Protein AF-0000000068499983 (afdb_homodimer)

InterPro domains:
  IPR001646 Pentapeptide repeat [PF00805] (143-181)
  IPR001646 Pentapeptide repeat [PF13599] (74-142)
  IPR052949 Peptide antibiotic immunity-related [PTHR42999] (30-205)

Solvent-accessible surface area (backbone atoms only — not comparable to full-atom values): 19445 Å² total; per-residue (Å²): 123,83,77,81,70,78,62,52,72,56,64,72,92,65,82,59,42,72,56,89,49,71,65,56,53,52,48,35,36,73,73,65,37,32,46,69,38,32,32,42,58,73,41,73,50,64,66,45,75,40,74,54,31,32,42,32,32,29,37,37,35,44,28,36,42,39,69,27,36,32,34,37,21,38,38,37,19,29,39,36,34,47,23,35,42,39,55,25,34,33,34,48,14,40,36,34,18,30,37,40,30,50,24,34,29,35,44,18,33,39,27,48,18,41,38,34,19,28,40,38,34,44,25,42,26,33,45,18,30,34,33,56,12,39,36,37,28,32,39,39,31,53,25,35,31,36,47,15,32,40,28,43,26,49,67,43,63,59,44,58,37,50,24,33,32,32,43,17,31,31,39,71,18,68,35,56,71,31,53,42,62,62,34,41,56,57,68,46,39,63,44,66,85,21,40,30,44,15,30,28,24,65,70,57,45,50,62,53,41,55,78,45,42,44,40,78,98,121,83,79,83,71,78,63,51,71,54,64,72,92,66,82,60,43,73,58,87,47,70,66,57,54,52,46,35,36,73,71,65,37,32,47,68,38,30,31,42,58,73,42,75,50,62,66,46,75,41,72,56,30,31,40,31,34,30,39,37,34,44,28,35,43,40,69,25,37,32,35,38,21,37,38,36,19,29,37,37,34,47,24,36,42,39,55,24,34,34,35,49,13,39,38,33,19,31,37,41,29,51,23,34,30,36,44,18,33,38,28,47,18,42,37,33,19,27,39,37,34,44,26,41,27,33,46,18,30,33,33,56,14,38,38,36,29,31,39,39,32,52,25,34,30,35,47,15,32,39,27,41,26,49,67,44,63,59,45,57,36,51,23,35,31,32,42,17,31,32,39,73,19,69,34,55,71,31,54,42,62,62,34,42,57,58,69,46,38,63,45,66,85,22,42,31,46,16,31,28,23,66,70,56,46,51,64,52,40,55,78,46,41,44,38,76,97

Radius of gyration: 34.26 Å; Cα contacts (8 Å, |Δi|>4): 1390; chains: 2; bounding box: 38×106×61 Å

Sequence (434 aa):
MTKIIKVQKPKFTGELEIIENLEDILEDIFNDEKIFNKIIENEVISDLDSVRVSFESCIFRNVSFENCNLKKIDLLDVVFENCNLSNTFFDGGSIYRVEFKNSKLIGVRFDDCILKNVLFKDVLGKYSNFSFSKFKIVSILDSNFENSVFQEVKGDNLVFEYTNLKKANFNGTKLSGIDFTTNNIEGIEIGIDDIRGAIFDVSQAIDLTKLMGIIIKMTKIIKVQKPKFTGELEIIENLEDILEDIFNDEKIFNKIIENEVISDLDSVRVSFESCIFRNVSFENCNLKKIDLLDVVFENCNLSNTFFDGGSIYRVEFKNSKLIGVRFDDCILKNVLFKDVLGKYSNFSFSKFKIVSILDSNFENSVFQEVKGDNLVFEYTNLKKANFNGTKLSGIDFTTNNIEGIEIGIDDIRGAIFDVSQAIDLTKLMGIIIK

Foldseek 3Di:
DPPQDAFDAFDAPDAAAEDPDVVVVVVCCVPPLEDERYEYECEEAEDAEDEAREYERYEYYCYEYYHHEHEQYEYGRYEYENYECAPYEHDLYEHENYEYYLYEHDLYEHDNYEHARYEYYNYENENYEHACYEEHNYEHELYEHDNYEQDLYHYDSYEYALYEDALYEHENAAQAPYECARYHQHNYHYAPRRCPNYHYDPVVVVRCCVNVVDDDD/DPPQDAFDAFDAPDAAAEDPDVVVVVVCCVPPLEDERYEYECEEAEDAEGEAREYERYEYYCYEYYNEEHEQYEYGRYEYENYECAPYEHDNYEAENYEYYLYEHDLYEHDNYEHARYEYYNYENENYEHHCYEEHNYEHELYEHDNYECDLYHYDSYEYALYEDALYEHENAAQAPYECQRYHQHNYHYAPRRCPNYHYDPVVVVNCCVNVVDDDD

pLDDT: mean 95.07, std 7.19, range [40.47, 98.94]

Organism: Clostridioides difficile (strain 630) (NCBI:txid272563)

Structure (mmCIF, N/CA/C/O backbone):
data_AF-0000000068499983-model_v1
#
loop_
_entity.id
_entity.type
_entity.pdbx_description
1 polymer 'Pentapeptide repeat-containing protein'
#
loop_
_atom_site.group_PDB
_atom_site.id
_atom_site.type_symbol
_atom_site.label_atom_id
_atom_site.label_alt_id
_atom_site.label_comp_id
_atom_site.label_asym_id
_atom_site.label_entity_id
_atom_site.label_seq_id
_atom_site.pdbx_PDB_ins_code
_atom_site.Cartn_x
_atom_site.Cartn_y
_atom_site.Cartn_z
_atom_site.occupancy
_atom_site.B_iso_or_equiv
_atom_site.auth_seq_id
_atom_site.auth_comp_id
_atom_site.auth_asym_id
_atom_site.auth_atom_id
_atom_site.pdbx_PDB_model_num
ATOM 1 N N . MET A 1 1 ? 18 10.281 12.547 1 40.47 1 MET A N 1
ATOM 2 C CA . MET A 1 1 ? 16.734 10.812 13.062 1 40.47 1 MET A CA 1
ATOM 3 C C . MET A 1 1 ? 16.562 12.281 12.68 1 40.47 1 MET A C 1
ATOM 5 O O . MET A 1 1 ? 17.422 13.109 12.992 1 40.47 1 MET A O 1
ATOM 9 N N . THR A 1 2 ? 16.094 12.453 11.508 1 50.38 2 THR A N 1
ATOM 10 C CA . THR A 1 2 ? 16.094 13.844 11.086 1 50.38 2 THR A CA 1
ATOM 11 C C . THR A 1 2 ? 15.695 14.766 12.242 1 50.38 2 THR A C 1
ATOM 13 O O . THR A 1 2 ? 14.68 14.539 12.898 1 50.38 2 THR A O 1
ATOM 16 N N . LYS A 1 3 ? 16.594 15.555 12.625 1 56.78 3 LYS A N 1
ATOM 17 C CA . LYS A 1 3 ? 16.469 16.5 13.727 1 56.78 3 LYS A CA 1
ATOM 18 C C . LYS A 1 3 ? 15.188 17.328 13.602 1 56.78 3 LYS A C 1
ATOM 20 O O . LYS A 1 3 ? 14.969 17.984 12.586 1 56.78 3 LYS A O 1
ATOM 25 N N . ILE A 1 4 ? 14.055 16.906 14.422 1 71.38 4 ILE A N 1
ATOM 26 C CA . ILE A 1 4 ? 12.844 17.719 14.469 1 71.38 4 ILE A CA 1
ATOM 27 C C . ILE A 1 4 ? 13.188 19.141 14.875 1 71.38 4 ILE A C 1
ATOM 29 O O . ILE A 1 4 ? 13.82 19.359 15.914 1 71.38 4 ILE A O 1
ATOM 33 N N . ILE A 1 5 ? 13.062 20.062 13.906 1 83 5 ILE A N 1
ATOM 34 C CA . ILE A 1 5 ? 13.289 21.469 14.172 1 83 5 ILE A CA 1
ATOM 35 C C . ILE A 1 5 ? 12.125 22.031 14.984 1 83 5 ILE A C 1
ATOM 37 O O . ILE A 1 5 ? 10.961 21.781 14.664 1 83 5 ILE A O 1
ATOM 41 N N . LYS A 1 6 ? 12.539 22.75 16.047 1 88.69 6 LYS A N 1
ATOM 42 C CA . LYS A 1 6 ? 11.523 23.344 16.922 1 88.69 6 LYS A CA 1
ATOM 43 C C . LYS A 1 6 ? 10.906 24.578 16.297 1 88.69 6 LYS A C 1
ATOM 45 O O . LYS A 1 6 ? 11.602 25.391 15.68 1 88.69 6 LYS A O 1
ATOM 50 N N . VAL A 1 7 ? 9.602 24.734 16.453 1 97.56 7 VAL A N 1
ATOM 51 C CA . VAL A 1 7 ? 8.859 25.906 15.992 1 97.56 7 VAL A CA 1
ATOM 52 C C . VAL A 1 7 ? 9.375 27.156 16.688 1 97.56 7 VAL A C 1
ATOM 54 O O . VAL A 1 7 ? 9.5 27.188 17.922 1 97.56 7 VAL A O 1
ATOM 57 N N . GLN A 1 8 ? 9.609 28.188 15.883 1 98.06 8 GLN A N 1
ATOM 58 C CA . GLN A 1 8 ? 9.992 29.469 16.469 1 98.06 8 GLN A CA 1
ATOM 59 C C . GLN A 1 8 ? 8.781 30.188 17.062 1 98.06 8 GLN A C 1
ATOM 61 O O . GLN A 1 8 ? 7.734 30.281 16.438 1 98.06 8 GLN A O 1
ATOM 66 N N . LYS A 1 9 ? 8.992 30.734 18.25 1 98.06 9 LYS A N 1
ATOM 67 C CA . LYS A 1 9 ? 7.918 31.469 18.922 1 98.06 9 LYS A CA 1
ATOM 68 C C . LYS A 1 9 ? 7.773 32.875 18.359 1 98.06 9 LYS A C 1
ATOM 70 O O . LYS A 1 9 ? 8.727 33.438 17.812 1 98.06 9 LYS A O 1
ATOM 75 N N . PRO A 1 10 ? 6.547 33.375 18.531 1 98.44 10 PRO A N 1
ATOM 76 C CA . PRO A 1 10 ? 6.375 34.781 18.172 1 98.44 10 PRO A CA 1
ATOM 77 C C . PRO A 1 10 ? 7.359 35.688 18.891 1 98.44 10 PRO A C 1
ATOM 79 O O . PRO A 1 10 ? 7.668 35.469 20.062 1 98.44 10 PRO A O 1
ATOM 82 N N . LYS A 1 11 ? 7.785 36.719 18.203 1 97.25 11 LYS A N 1
ATOM 83 C CA . LYS A 1 11 ? 8.711 37.688 18.75 1 97.25 11 LYS A CA 1
ATOM 84 C C . LYS A 1 11 ? 8.031 39.062 18.938 1 97.25 11 LYS A C 1
ATOM 86 O O . LYS A 1 11 ? 7.551 39.656 17.969 1 97.25 11 LYS A O 1
ATOM 91 N N . PHE A 1 12 ? 8.07 39.5 20.234 1 95.06 12 PHE A N 1
ATOM 92 C CA . PHE A 1 12 ? 7.465 40.781 20.547 1 95.06 12 PHE A CA 1
ATOM 93 C C . PHE A 1 12 ? 8.531 41.812 20.906 1 95.06 12 PHE A C 1
ATOM 95 O O . PHE A 1 12 ? 9.383 41.562 21.75 1 95.06 12 PHE A O 1
ATOM 102 N N . THR A 1 13 ? 8.953 42.781 20.062 1 82.31 13 THR A N 1
ATOM 103 C CA . THR A 1 13 ? 10.055 43.688 20.25 1 82.31 13 THR A CA 1
ATOM 104 C C . THR A 1 13 ? 9.602 44.906 21.047 1 82.31 13 THR A C 1
ATOM 106 O O . THR A 1 13 ? 10.422 45.594 21.672 1 82.31 13 THR A O 1
ATOM 109 N N . GLY A 1 14 ? 8.367 45.188 21.531 1 82.69 14 GLY A N 1
ATOM 110 C CA . GLY A 1 14 ? 7.91 46.375 22.25 1 82.69 14 GLY A CA 1
ATOM 111 C C . GLY A 1 14 ? 6.777 46.094 23.219 1 82.69 14 GLY A C 1
ATOM 112 O O . GLY A 1 14 ? 6.406 44.938 23.422 1 82.69 14 GLY A O 1
ATOM 113 N N . GLU A 1 15 ? 6.543 47.188 23.953 1 89.94 15 GLU A N 1
ATOM 114 C CA . GLU A 1 15 ? 5.414 47.062 24.875 1 89.94 15 GLU A CA 1
ATOM 115 C C . GLU A 1 15 ? 4.09 47 24.125 1 89.94 15 GLU A C 1
ATOM 117 O O . GLU A 1 15 ? 3.838 47.812 23.234 1 89.94 15 GLU A O 1
ATOM 122 N N . LEU A 1 16 ? 3.42 46 24.344 1 94.12 16 LEU A N 1
ATOM 123 C CA . LEU A 1 16 ? 2.105 45.844 23.719 1 94.12 16 LEU A CA 1
ATOM 124 C C . LEU A 1 16 ? 1.071 46.719 24.438 1 94.12 16 LEU A C 1
ATOM 126 O O . LEU A 1 16 ? 1.078 46.812 25.656 1 94.12 16 LEU A O 1
ATOM 130 N N . GLU A 1 17 ? 0.355 47.469 23.688 1 92.25 17 GLU A N 1
ATOM 131 C CA . GLU A 1 17 ? -0.715 48.281 24.234 1 92.25 17 GLU A CA 1
ATOM 132 C C . GLU A 1 17 ? -2.008 47.5 24.391 1 92.25 17 GLU A C 1
ATOM 134 O O . GLU A 1 17 ? -2.432 46.812 23.453 1 92.25 17 GLU A O 1
ATOM 139 N N . ILE A 1 18 ? -2.586 47.562 25.547 1 92.12 18 ILE A N 1
ATOM 140 C CA . ILE A 1 18 ? -3.869 46.906 25.766 1 92.12 18 ILE A CA 1
ATOM 141 C C . ILE A 1 18 ? -4.992 47.75 25.156 1 92.12 18 ILE A C 1
ATOM 143 O O . ILE A 1 18 ? -5.09 48.938 25.406 1 92.12 18 ILE A O 1
ATOM 147 N N . ILE A 1 19 ? -5.742 47.094 24.359 1 88.06 19 ILE A N 1
ATOM 148 C CA . ILE A 1 19 ? -6.875 47.781 23.75 1 88.06 19 ILE A CA 1
ATOM 149 C C . ILE A 1 19 ? -8.062 47.781 24.719 1 88.06 19 ILE A C 1
ATOM 151 O O . ILE A 1 19 ? -8.5 46.719 25.172 1 88.06 19 ILE A O 1
ATOM 155 N N . GLU A 1 20 ? -8.531 48.906 25.109 1 78.56 20 GLU A N 1
ATOM 156 C CA . GLU A 1 20 ? -9.617 49.031 26.062 1 78.56 20 GLU A CA 1
ATOM 157 C C . GLU A 1 20 ? -10.969 49.094 25.359 1 78.56 20 GLU A C 1
ATOM 159 O O . GLU A 1 20 ? -12 48.812 25.969 1 78.56 20 GLU A O 1
ATOM 164 N N . ASN A 1 21 ? -10.992 49.656 24.125 1 80.44 21 ASN A N 1
ATOM 165 C CA . ASN A 1 21 ? -12.227 49.875 23.375 1 80.44 21 ASN A CA 1
ATOM 166 C C . ASN A 1 21 ? -12.164 49.25 21.984 1 80.44 21 ASN A C 1
ATOM 168 O O . ASN A 1 21 ? -11.227 49.5 21.234 1 80.44 21 ASN A O 1
ATOM 172 N N . LEU A 1 22 ? -13.125 48.406 21.703 1 82.31 22 LEU A N 1
ATOM 173 C CA . LEU A 1 22 ? -13.203 47.719 20.422 1 82.31 22 LEU A CA 1
ATOM 174 C C . LEU A 1 22 ? -13.18 48.719 19.266 1 82.31 22 LEU A C 1
ATOM 176 O O . LEU A 1 22 ? -12.641 48.438 18.203 1 82.31 22 LEU A O 1
ATOM 180 N N . GLU A 1 23 ? -13.781 49.812 19.484 1 83.12 23 GLU A N 1
ATOM 181 C CA . GLU A 1 23 ? -13.852 50.844 18.453 1 83.12 23 GLU A CA 1
ATOM 182 C C . GLU A 1 23 ? -12.461 51.281 18 1 83.12 23 GLU A C 1
ATOM 184 O O . GLU A 1 23 ? -12.258 51.562 16.828 1 83.12 23 GLU A O 1
ATOM 189 N N . ASP A 1 24 ? -11.594 51.25 18.953 1 82.12 24 ASP A N 1
ATOM 190 C CA . ASP A 1 24 ? -10.227 51.656 18.625 1 82.12 24 ASP A CA 1
ATOM 191 C C . ASP A 1 24 ? -9.602 50.656 17.641 1 82.12 24 ASP A C 1
ATOM 193 O O . ASP A 1 24 ? -8.891 51.062 16.719 1 82.12 24 ASP A O 1
ATOM 197 N N . ILE A 1 25 ? -9.867 49.438 17.844 1 80.5 25 ILE A N 1
ATOM 198 C CA . ILE A 1 25 ? -9.352 48.375 16.984 1 80.5 25 ILE A CA 1
ATOM 199 C C . ILE A 1 25 ? -9.883 48.531 15.57 1 80.5 25 ILE A C 1
ATOM 201 O O . ILE A 1 25 ? -9.125 48.5 14.602 1 80.5 25 ILE A O 1
ATOM 205 N N . LEU A 1 26 ? -11.164 48.719 15.516 1 83.31 26 LEU A N 1
ATOM 206 C CA . LEU A 1 26 ? -11.836 48.875 14.227 1 83.31 26 LEU A CA 1
ATOM 207 C C . LEU A 1 26 ? -11.32 50.094 13.492 1 83.31 26 LEU A C 1
ATOM 209 O O . LEU A 1 26 ? -11.172 50.062 12.266 1 83.31 26 LEU A O 1
ATOM 213 N N . GLU A 1 27 ? -11.102 51.062 14.305 1 83.75 27 GLU A N 1
ATOM 214 C CA . GLU A 1 27 ? -10.555 52.281 13.711 1 83.75 27 GLU A CA 1
ATOM 215 C C . GLU A 1 27 ? -9.172 52.031 13.117 1 83.75 27 GLU A C 1
ATOM 217 O O . GLU A 1 27 ? -8.867 52.5 12.016 1 83.75 27 GLU A O 1
ATOM 222 N N . ASP A 1 28 ? -8.398 51.344 13.883 1 84.44 28 ASP A N 1
ATOM 223 C CA . ASP A 1 28 ? -7.066 51 13.391 1 84.44 28 ASP A CA 1
ATOM 224 C C . ASP A 1 28 ? -7.148 50.219 12.086 1 84.44 28 ASP A C 1
ATOM 226 O O . ASP A 1 28 ? -6.453 50.531 11.117 1 84.44 28 ASP A O 1
ATOM 230 N N . ILE A 1 29 ? -7.977 49.156 12 1 86.88 29 ILE A N 1
ATOM 231 C CA . ILE A 1 29 ? -8.117 48.281 10.836 1 86.88 29 ILE A CA 1
ATOM 232 C C . ILE A 1 29 ? -8.656 49.062 9.656 1 86.88 29 ILE A C 1
ATOM 234 O O . ILE A 1 29 ? -8.164 48.938 8.531 1 86.88 29 ILE A O 1
ATOM 238 N N . PHE A 1 30 ? -9.609 49.906 9.922 1 82.94 30 PHE A N 1
ATOM 239 C CA . PHE A 1 30 ? -10.234 50.688 8.867 1 82.94 30 PHE A CA 1
ATOM 240 C C . PHE A 1 30 ? -9.25 51.719 8.312 1 82.94 30 PHE A C 1
ATOM 242 O O . PHE A 1 30 ? -9.195 51.969 7.105 1 82.94 30 PHE A O 1
ATOM 249 N N . ASN A 1 31 ? -8.484 52.25 9.227 1 87.75 31 ASN A N 1
ATOM 250 C CA . ASN A 1 31 ? -7.598 53.344 8.812 1 87.75 31 ASN A CA 1
ATOM 251 C C . ASN A 1 31 ? -6.277 52.812 8.266 1 87.75 31 ASN A C 1
ATOM 253 O O . ASN A 1 31 ? -5.742 53.344 7.297 1 87.75 31 ASN A O 1
ATOM 257 N N . ASP A 1 32 ? -5.77 51.781 8.852 1 88.69 32 ASP A N 1
ATOM 258 C CA . ASP A 1 32 ? -4.398 51.406 8.547 1 88.69 32 ASP A CA 1
ATOM 259 C C . ASP A 1 32 ? -4.348 49.969 7.996 1 88.69 32 ASP A C 1
ATOM 261 O O . ASP A 1 32 ? -3.287 49.5 7.574 1 88.69 32 ASP A O 1
ATOM 265 N N . GLU A 1 33 ? -5.48 49.375 7.996 1 92 33 GLU A N 1
ATOM 266 C CA . GLU A 1 33 ? -5.562 47.969 7.594 1 92 33 GLU A CA 1
ATOM 267 C C . GLU A 1 33 ? -4.578 47.125 8.383 1 92 33 GLU A C 1
ATOM 269 O O . GLU A 1 33 ? -3.949 46.219 7.824 1 92 33 GLU A O 1
ATOM 274 N N . LYS A 1 34 ? -4.3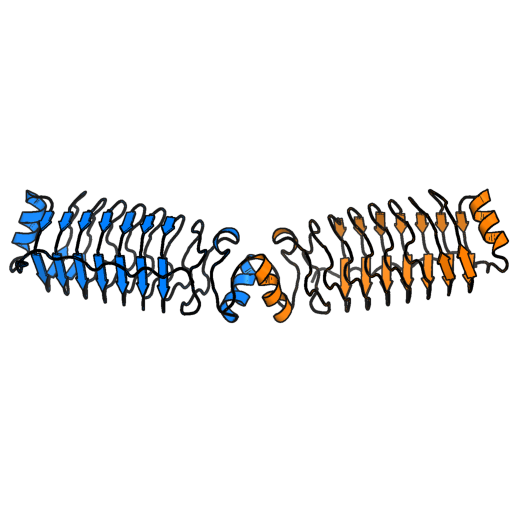79 47.5 9.609 1 94.38 34 LYS A N 1
ATOM 275 C CA . LYS A 1 34 ? -3.424 46.75 10.422 1 94.38 34 LYS A CA 1
ATOM 276 C C . LYS A 1 34 ? -3.736 46.906 11.906 1 94.38 34 LYS A C 1
ATOM 278 O O . LYS A 1 34 ? -4.301 47.906 12.336 1 94.38 34 LYS A O 1
ATOM 283 N N . ILE A 1 35 ? -3.424 45.906 12.609 1 91.88 35 ILE A N 1
ATOM 284 C CA . ILE A 1 35 ? -3.289 45.969 14.062 1 91.88 35 ILE A CA 1
ATOM 285 C C . ILE A 1 35 ? -1.837 45.688 14.453 1 91.88 35 ILE A C 1
ATOM 287 O O . ILE A 1 35 ? -1.237 44.719 14.008 1 91.88 35 ILE A O 1
ATOM 291 N N . PHE A 1 36 ? -1.271 46.625 15.18 1 93.38 36 PHE A N 1
ATOM 292 C CA . PHE A 1 36 ? 0.149 46.5 15.492 1 93.38 36 PHE A CA 1
ATOM 293 C C . PHE A 1 36 ? 0.402 46.781 16.969 1 93.38 36 PHE A C 1
ATOM 295 O O . PHE A 1 36 ? -0.022 47.812 17.5 1 93.38 36 PHE A O 1
ATOM 302 N N . ASN A 1 37 ? 1.085 45.844 17.625 1 94.56 37 ASN A N 1
ATOM 303 C CA . ASN A 1 37 ? 1.528 45.969 19 1 94.56 37 ASN A CA 1
ATOM 304 C C . ASN A 1 37 ? 0.35 46.156 19.953 1 94.56 37 ASN A C 1
ATOM 306 O O . ASN A 1 37 ? 0.34 47.094 20.766 1 94.56 37 ASN A O 1
ATOM 310 N N . LYS A 1 38 ? -0.501 45.188 19.844 1 94.56 38 LYS A N 1
ATOM 311 C CA . LYS A 1 38 ? -1.707 45.312 20.656 1 94.56 38 LYS A CA 1
ATOM 312 C C . LYS A 1 38 ? -2.006 44 21.406 1 94.56 38 LYS A C 1
ATOM 314 O O . LYS A 1 38 ? -1.653 42.906 20.938 1 94.56 38 LYS A O 1
ATOM 319 N N . ILE A 1 39 ? -2.559 44.156 22.578 1 96.38 39 ILE A N 1
ATOM 320 C CA . ILE A 1 39 ? -3.225 43.062 23.281 1 96.38 39 ILE A CA 1
ATOM 321 C C . ILE A 1 39 ? -4.734 43.281 23.266 1 96.38 39 ILE A C 1
ATOM 323 O O . ILE A 1 39 ? -5.219 44.344 23.672 1 96.38 39 ILE A O 1
ATOM 327 N N . ILE A 1 40 ? -5.41 42.375 22.75 1 94.94 40 ILE A N 1
ATOM 328 C CA . ILE A 1 40 ? -6.867 42.438 22.703 1 94.94 40 ILE A CA 1
ATOM 329 C C . ILE A 1 40 ? -7.441 41.281 23.562 1 94.94 40 ILE A C 1
ATOM 331 O O . ILE A 1 40 ? -7.141 40.125 23.328 1 94.94 40 ILE A O 1
ATOM 335 N N . GLU A 1 41 ? -8.211 41.656 24.562 1 95.31 41 GLU A N 1
ATOM 336 C CA . GLU A 1 41 ? -8.703 40.625 25.484 1 95.31 41 GLU A CA 1
ATOM 337 C C . GLU A 1 41 ? -10.203 40.75 25.703 1 95.31 41 GLU A C 1
ATOM 339 O O . GLU A 1 41 ? -10.742 41.875 25.734 1 95.31 41 GLU A O 1
ATOM 344 N N . ASN A 1 42 ? -10.891 39.625 25.828 1 95.25 42 ASN A N 1
ATOM 345 C CA . ASN A 1 42 ? -12.281 39.562 26.25 1 95.25 42 ASN A CA 1
ATOM 346 C C . ASN A 1 42 ? -13.188 40.375 25.328 1 95.25 42 ASN A C 1
ATOM 348 O O . ASN A 1 42 ? -14.016 41.156 25.797 1 95.25 42 ASN A O 1
ATOM 352 N N . GLU A 1 43 ? -12.969 40.188 24.094 1 93.31 43 GLU A N 1
ATOM 353 C CA . GLU A 1 43 ? -13.758 40.906 23.125 1 93.31 43 GLU A CA 1
ATOM 354 C C . GLU A 1 43 ? -14.375 39.969 22.078 1 93.31 43 GLU A C 1
ATOM 356 O O . GLU A 1 43 ? -13.977 38.812 21.969 1 93.31 43 GLU A O 1
ATOM 361 N N . VAL A 1 44 ? -15.391 40.438 21.453 1 94.56 44 VAL A N 1
ATOM 362 C CA . VAL A 1 44 ? -15.961 39.781 20.281 1 94.56 44 VAL A CA 1
ATOM 363 C C . VAL A 1 44 ? -15.758 40.688 19.062 1 94.56 44 VAL A C 1
ATOM 365 O O . VAL A 1 44 ? -16.219 41.812 19.031 1 94.56 44 VAL A O 1
ATOM 368 N N . ILE A 1 45 ? -15.016 40.25 18.141 1 91.75 45 ILE A N 1
ATOM 369 C CA . ILE A 1 45 ? -14.82 40.938 16.859 1 91.75 45 ILE A CA 1
ATOM 370 C C . ILE A 1 45 ? -15.758 40.312 15.812 1 91.75 45 ILE A C 1
ATOM 372 O O . ILE A 1 45 ? -15.609 39.156 15.43 1 91.75 45 ILE A O 1
ATOM 376 N N . SER A 1 46 ? -16.703 41.094 15.375 1 92.19 46 SER A N 1
ATOM 377 C CA . SER A 1 46 ? -17.719 40.531 14.484 1 92.19 46 SER A CA 1
ATOM 378 C C . SER A 1 46 ? -17.781 41.312 13.172 1 92.19 46 SER A C 1
ATOM 380 O O . SER A 1 46 ? -17.531 42.531 13.141 1 92.19 46 SER A O 1
ATOM 382 N N . ASP A 1 47 ? -18.016 40.562 12.07 1 90.75 47 ASP A N 1
ATOM 383 C CA . ASP A 1 47 ? -18.344 41.125 10.766 1 90.75 47 ASP A CA 1
ATOM 384 C C . ASP A 1 47 ? -17.188 41.938 10.203 1 90.75 47 ASP A C 1
ATOM 386 O O . ASP A 1 47 ? -17.391 43 9.602 1 90.75 47 ASP A O 1
ATOM 390 N N . LEU A 1 48 ? -16.062 41.438 10.602 1 88.69 48 LEU A N 1
ATOM 391 C CA . LEU A 1 48 ? -14.883 42.031 10 1 88.69 48 LEU A CA 1
ATOM 392 C C . LEU A 1 48 ? -14.594 41.438 8.633 1 88.69 48 LEU A C 1
ATOM 394 O O . LEU A 1 48 ? -14.312 40.25 8.531 1 88.69 48 LEU A O 1
ATOM 398 N N . ASP A 1 49 ? -14.844 42.125 7.555 1 92.06 49 ASP A N 1
ATOM 399 C CA . ASP A 1 49 ? -14.562 41.719 6.18 1 92.06 49 ASP A CA 1
ATOM 400 C C . ASP A 1 49 ? -13.445 42.594 5.578 1 92.06 49 ASP A C 1
ATOM 402 O O . ASP A 1 49 ? -13.711 43.656 5.023 1 92.06 49 ASP A O 1
ATOM 406 N N . SER A 1 50 ? -12.281 42.156 5.816 1 89.5 50 SER A N 1
ATOM 407 C CA . SER A 1 50 ? -11.117 42.938 5.383 1 89.5 50 SER A CA 1
ATOM 408 C C . SER A 1 50 ? -10.109 42.031 4.672 1 89.5 50 SER A C 1
ATOM 410 O O . SER A 1 50 ? -9.555 41.125 5.273 1 89.5 50 SER A O 1
ATOM 412 N N . VAL A 1 51 ? -9.852 42.438 3.443 1 90.06 51 VAL A N 1
ATOM 413 C CA . VAL A 1 51 ? -8.875 41.719 2.65 1 90.06 51 VAL A CA 1
ATOM 414 C C . VAL A 1 51 ? -7.488 42.312 2.834 1 90.06 51 VAL A C 1
ATOM 416 O O . VAL A 1 51 ? -7.332 43.531 2.84 1 90.06 51 VAL A O 1
ATOM 419 N N . ARG A 1 52 ? -6.527 41.5 3.105 1 94.31 52 ARG A N 1
ATOM 420 C CA . ARG A 1 52 ? -5.129 41.906 3.197 1 94.31 52 ARG A CA 1
ATOM 421 C C . ARG A 1 52 ? -4.883 42.75 4.449 1 94.31 52 ARG A C 1
ATOM 423 O O . ARG A 1 52 ? -4.152 43.719 4.406 1 94.31 52 ARG A O 1
ATOM 430 N N . VAL A 1 53 ? -5.609 42.375 5.465 1 95.75 53 VAL A N 1
ATOM 431 C CA . VAL A 1 53 ? -5.344 43.031 6.738 1 95.75 53 VAL A CA 1
ATOM 432 C C . VAL A 1 53 ? -4.137 42.375 7.41 1 95.75 53 VAL A C 1
ATOM 434 O O . VAL A 1 53 ? -3.838 41.219 7.176 1 95.75 53 VAL A O 1
ATOM 437 N N . SER A 1 54 ? -3.43 43.188 8.172 1 97.38 54 SER A N 1
ATOM 438 C CA . SER A 1 54 ? -2.238 42.656 8.836 1 97.38 54 SER A CA 1
ATOM 439 C C . SER A 1 54 ? -2.369 42.75 10.352 1 97.38 54 SER A C 1
ATOM 441 O O . SER A 1 54 ? -2.775 43.812 10.883 1 97.38 54 SER A O 1
ATOM 443 N N . PHE A 1 55 ? -2.135 41.688 11.055 1 96.75 55 PHE A N 1
ATOM 444 C CA . PHE A 1 55 ? -1.919 41.656 12.492 1 96.75 55 PHE A CA 1
ATOM 445 C C . PHE A 1 55 ? -0.456 41.406 12.82 1 96.75 55 PHE A C 1
ATOM 447 O O . PHE A 1 55 ? 0.084 40.344 12.445 1 96.75 55 PHE A O 1
ATOM 454 N N . GLU A 1 56 ? 0.159 42.312 13.406 1 96.81 56 GLU A N 1
ATOM 455 C CA . GLU A 1 56 ? 1.577 42.188 13.727 1 96.81 56 GLU A CA 1
ATOM 456 C C . GLU A 1 56 ? 1.84 42.469 15.203 1 96.81 56 GLU A C 1
ATOM 458 O O . GLU A 1 56 ? 1.398 43.5 15.727 1 96.81 56 GLU A O 1
ATOM 463 N N . SER A 1 57 ? 2.547 41.531 15.828 1 97.25 57 SER A N 1
ATOM 464 C CA . SER A 1 57 ? 2.893 41.688 17.234 1 97.25 57 SER A CA 1
ATOM 465 C C . SER A 1 57 ? 1.646 41.875 18.094 1 97.25 57 SER A C 1
ATOM 467 O O . SER A 1 57 ? 1.542 42.875 18.828 1 97.25 57 SER A O 1
ATOM 469 N N . CYS A 1 58 ? 0.823 40.906 18 1 96.75 58 CYS A N 1
ATOM 470 C CA . CYS A 1 58 ? -0.458 41 18.703 1 96.75 58 CYS A CA 1
ATOM 471 C C . CYS A 1 58 ? -0.729 39.781 19.547 1 96.75 58 CYS A C 1
ATOM 473 O O . CYS A 1 58 ? -0.306 38.688 19.188 1 96.75 58 CYS A O 1
ATOM 475 N N . ILE A 1 59 ? -1.378 39.969 20.594 1 97.88 59 ILE A N 1
ATOM 476 C CA . ILE A 1 59 ? -1.903 38.875 21.391 1 97.88 59 ILE A CA 1
ATOM 477 C C . ILE A 1 59 ? -3.42 38.969 21.516 1 97.88 59 ILE A C 1
ATOM 479 O O . ILE A 1 59 ? -3.936 40.031 21.938 1 97.88 59 ILE A O 1
ATOM 483 N N . PHE A 1 60 ? -4.082 38.031 21.094 1 97.44 60 PHE A N 1
ATOM 484 C CA . PHE A 1 60 ? -5.52 37.906 21.312 1 97.44 60 PHE A CA 1
ATOM 485 C C . PHE A 1 60 ? -5.812 36.875 22.422 1 97.44 60 PHE A C 1
ATOM 487 O O . PHE A 1 60 ? -5.355 35.75 22.359 1 97.44 60 PHE A O 1
ATOM 494 N N . ARG A 1 61 ? -6.488 37.312 23.453 1 97.94 61 ARG A N 1
ATOM 495 C CA . ARG A 1 61 ? -6.844 36.438 24.562 1 97.94 61 ARG A CA 1
ATOM 496 C C . ARG A 1 61 ? -8.344 36.469 24.844 1 97.94 61 ARG A C 1
ATOM 498 O O . ARG A 1 61 ? -8.898 37.562 25.078 1 97.94 61 ARG A O 1
ATOM 505 N N . ASN A 1 62 ? -8.969 35.281 24.797 1 97.88 62 ASN A N 1
ATOM 506 C CA . ASN A 1 62 ? -10.406 35.188 25.047 1 97.88 62 ASN A CA 1
ATOM 507 C C . ASN A 1 62 ? -11.188 36.062 24.078 1 97.88 62 ASN A C 1
ATOM 509 O O . ASN A 1 62 ? -12.016 36.875 24.5 1 97.88 62 ASN A O 1
ATOM 513 N N . VAL A 1 63 ? -10.852 35.938 22.891 1 97 63 VAL A N 1
ATOM 514 C CA . VAL A 1 63 ? -11.5 36.75 21.859 1 97 63 VAL A CA 1
ATOM 515 C C . VAL A 1 63 ? -12.266 35.844 20.906 1 97 63 VAL A C 1
ATOM 517 O O . VAL A 1 63 ? -11.789 34.75 20.547 1 97 63 VAL A O 1
ATOM 520 N N . SER A 1 64 ? -13.445 36.219 20.469 1 97.5 64 SER A N 1
ATOM 521 C CA . SER A 1 64 ? -14.227 35.5 19.469 1 97.5 64 SER A CA 1
ATOM 522 C C . SER A 1 64 ? -14.297 36.281 18.172 1 97.5 64 SER A C 1
ATOM 524 O O . SER A 1 64 ? -14.6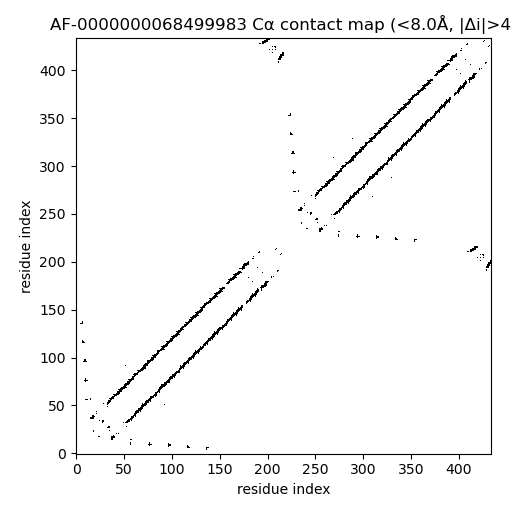02 37.469 18.172 1 97.5 64 SER A O 1
ATOM 526 N N . PHE A 1 65 ? -13.906 35.656 17.094 1 96.38 65 PHE A N 1
ATOM 527 C CA . PHE A 1 65 ? -14.125 36.156 15.75 1 96.38 65 PHE A CA 1
ATOM 528 C C . PHE A 1 65 ? -15.398 35.594 15.148 1 96.38 65 PHE A C 1
ATOM 530 O O . PHE A 1 65 ? -15.516 34.375 14.953 1 96.38 65 PHE A O 1
ATOM 537 N N . GLU A 1 66 ? -16.297 36.406 14.875 1 95.88 66 GLU A N 1
ATOM 538 C CA . GLU A 1 66 ? -17.594 35.938 14.375 1 95.88 66 GLU A CA 1
ATOM 539 C C . GLU A 1 66 ? -17.891 36.531 13 1 95.88 66 GLU A C 1
ATOM 541 O O . GLU A 1 66 ? -17.891 37.75 12.828 1 95.88 66 GLU A O 1
ATOM 546 N N . ASN A 1 67 ? -18.125 35.719 12.008 1 94.12 67 ASN A N 1
ATOM 547 C CA . ASN A 1 67 ? -18.453 36.125 10.648 1 94.12 67 ASN A CA 1
ATOM 548 C C . ASN A 1 67 ? -17.359 37 10.047 1 94.12 67 ASN A C 1
ATOM 550 O O . ASN A 1 67 ? -17.641 38.094 9.531 1 94.12 67 ASN A O 1
ATOM 554 N N . CYS A 1 68 ? -16.219 36.531 10.25 1 95.38 68 CYS A N 1
ATOM 555 C CA . CYS A 1 68 ? -15.078 37.312 9.766 1 95.38 68 CYS A CA 1
ATOM 556 C C . CYS A 1 68 ? -14.5 36.719 8.492 1 95.38 68 CYS A C 1
ATOM 558 O O . CYS A 1 68 ? -14.391 35.5 8.367 1 95.38 68 CYS A O 1
ATOM 560 N N . ASN A 1 69 ? -14.242 37.562 7.52 1 97.19 69 ASN A N 1
ATOM 561 C CA . ASN A 1 69 ? -13.523 37.25 6.293 1 97.19 69 ASN A CA 1
ATOM 562 C C . ASN A 1 69 ? -12.203 38 6.211 1 97.19 69 ASN A C 1
ATOM 564 O O . ASN A 1 69 ? -12.18 39.188 5.906 1 97.19 69 ASN A O 1
ATOM 568 N N . LEU A 1 70 ? -11.156 37.281 6.438 1 97.38 70 LEU A N 1
ATOM 569 C CA . LEU A 1 70 ? -9.836 37.875 6.516 1 97.38 70 LEU A CA 1
ATOM 570 C C . LEU A 1 70 ? -8.906 37.312 5.453 1 97.38 70 LEU A C 1
ATOM 572 O O . LEU A 1 70 ? -7.754 36.969 5.742 1 97.38 70 LEU A O 1
ATOM 576 N N . LYS A 1 71 ? -9.438 37.125 4.254 1 97.75 71 LYS A N 1
ATOM 577 C CA . LYS A 1 71 ? -8.68 36.531 3.145 1 97.75 71 LYS A CA 1
ATOM 578 C C . LYS A 1 71 ? -7.379 37.312 2.912 1 97.75 71 LYS A C 1
ATOM 580 O O . LYS A 1 71 ? -7.348 38.531 3.02 1 97.75 71 LYS A O 1
ATOM 585 N N . LYS A 1 72 ? -6.309 36.562 2.584 1 98.31 72 LYS A N 1
ATOM 586 C CA . LYS A 1 72 ? -4.988 37.125 2.283 1 98.31 72 LYS A CA 1
ATOM 587 C C . LYS A 1 72 ? -4.434 37.906 3.473 1 98.31 72 LYS A C 1
ATOM 589 O O . LYS A 1 72 ? -3.701 38.875 3.295 1 98.31 72 LYS A O 1
ATOM 594 N N . ILE A 1 73 ? -4.773 37.5 4.641 1 98.06 73 ILE A N 1
ATOM 595 C CA . ILE A 1 73 ? -4.293 38.156 5.852 1 98.06 73 ILE A CA 1
ATOM 596 C C . ILE A 1 73 ? -2.801 37.906 6.027 1 98.06 73 ILE A C 1
ATOM 598 O O . ILE A 1 73 ? -2.301 36.844 5.625 1 98.06 73 ILE A O 1
ATOM 602 N N . ASP A 1 74 ? -2.133 38.844 6.617 1 98.5 74 ASP A N 1
ATOM 603 C CA . ASP A 1 74 ? -0.759 38.688 7.078 1 98.5 74 ASP A CA 1
ATOM 604 C C . ASP A 1 74 ? -0.692 38.625 8.602 1 98.5 74 ASP A C 1
ATOM 606 O O . ASP A 1 74 ? -0.991 39.625 9.273 1 98.5 74 ASP A O 1
ATOM 610 N N . LEU A 1 75 ? -0.369 37.562 9.117 1 98.62 75 LEU A N 1
ATOM 611 C CA . LEU A 1 75 ? -0.133 37.375 10.547 1 98.62 75 LEU A CA 1
ATOM 612 C C . LEU A 1 75 ? 1.357 37.25 10.844 1 98.62 75 LEU A C 1
ATOM 614 O O . LEU A 1 75 ? 2.012 36.344 10.305 1 98.62 75 LEU A O 1
ATOM 618 N N . LEU A 1 76 ? 1.875 38.094 11.57 1 98.56 76 LEU A N 1
ATOM 619 C CA . LEU A 1 76 ? 3.281 38.062 11.953 1 98.56 76 LEU A CA 1
ATOM 620 C C . LEU A 1 76 ? 3.438 38.25 13.461 1 98.56 76 LEU A C 1
ATOM 622 O O . LEU A 1 76 ? 3.107 39.312 13.992 1 98.56 76 LEU A O 1
ATOM 626 N N . ASP A 1 77 ? 3.973 37.219 14.133 1 98.69 77 ASP A N 1
ATOM 627 C CA . ASP A 1 77 ? 4.18 37.312 15.578 1 98.69 77 ASP A CA 1
ATOM 628 C C . ASP A 1 77 ? 2.861 37.531 16.312 1 98.69 77 ASP A C 1
ATOM 630 O O . ASP A 1 77 ? 2.676 38.562 16.969 1 98.69 77 ASP A O 1
ATOM 634 N N . VAL A 1 78 ? 2.045 36.562 16.25 1 98.69 78 VAL A N 1
ATOM 635 C CA . VAL A 1 78 ? 0.709 36.688 16.828 1 98.69 78 VAL A CA 1
ATOM 636 C C . VAL A 1 78 ? 0.415 35.469 17.703 1 98.69 78 VAL A C 1
ATOM 638 O O . VAL A 1 78 ? 0.807 34.344 17.359 1 98.69 78 VAL A O 1
ATOM 641 N N . VAL A 1 79 ? -0.207 35.625 18.812 1 98.81 79 VAL A N 1
ATOM 642 C CA . VAL A 1 79 ? -0.705 34.562 19.641 1 98.81 79 VAL A CA 1
ATOM 643 C C . VAL A 1 79 ? -2.225 34.656 19.766 1 98.81 79 VAL A C 1
ATOM 645 O O . VAL A 1 79 ? -2.76 35.719 20.109 1 98.81 79 VAL A O 1
ATOM 648 N N . PHE A 1 80 ? -2.893 33.656 19.453 1 98.81 80 PHE A N 1
ATOM 649 C CA . PHE A 1 80 ? -4.301 33.469 19.781 1 98.81 80 PHE A CA 1
ATOM 650 C C . PHE A 1 80 ? -4.457 32.469 20.938 1 98.81 80 PHE A C 1
ATOM 652 O O . PHE A 1 80 ? -4.113 31.297 20.828 1 98.81 80 PHE A O 1
ATOM 659 N N . GLU A 1 81 ? -4.895 32.906 22.062 1 98.88 81 GLU A N 1
ATOM 660 C CA . GLU A 1 81 ? -5.062 32.094 23.25 1 98.88 81 GLU A CA 1
ATOM 661 C C . GLU A 1 81 ? -6.504 32.094 23.734 1 98.88 81 GLU A C 1
ATOM 663 O O . GLU A 1 81 ? -7.047 33.188 24.031 1 98.88 81 GLU A O 1
ATOM 668 N N . ASN A 1 82 ? -7.113 30.938 23.828 1 98.81 82 ASN A N 1
ATOM 669 C CA . ASN A 1 82 ? -8.508 30.844 24.25 1 98.81 82 ASN A CA 1
ATOM 670 C C . ASN A 1 82 ? -9.43 31.641 23.344 1 98.81 82 ASN A C 1
ATOM 672 O O . ASN A 1 82 ? -10.273 32.406 23.828 1 98.81 82 ASN A O 1
ATOM 676 N N . CYS A 1 83 ? -9.195 31.469 22.094 1 98.81 83 CYS A N 1
ATOM 677 C CA . CYS A 1 83 ? -9.984 32.219 21.125 1 98.81 83 CYS A CA 1
ATOM 678 C C . CYS A 1 83 ? -10.922 31.297 20.359 1 98.81 83 CYS A C 1
ATOM 680 O O . CYS A 1 83 ? -10.742 30.078 20.359 1 98.81 83 CYS A O 1
ATOM 682 N N . ASN A 1 84 ? -11.984 31.844 19.812 1 98.88 84 ASN A N 1
ATOM 683 C CA . ASN A 1 84 ? -12.852 31.172 18.859 1 98.88 84 ASN A CA 1
ATOM 684 C C . ASN A 1 84 ? -12.766 31.797 17.469 1 98.88 84 ASN A C 1
ATOM 686 O O . ASN A 1 84 ? -13.266 32.906 17.266 1 98.88 84 ASN A O 1
ATOM 690 N N . LEU A 1 85 ? -12.117 31.141 16.578 1 98.44 85 LEU A N 1
ATOM 691 C CA . LEU A 1 85 ? -11.969 31.625 15.211 1 98.44 85 LEU A CA 1
ATOM 692 C C . LEU A 1 85 ? -12.758 30.766 14.242 1 98.44 85 LEU A C 1
ATOM 694 O O . LEU A 1 85 ? -12.477 30.766 13.039 1 98.44 85 LEU A O 1
ATOM 698 N N . SER A 1 86 ? -13.703 30.031 14.742 1 98.31 86 SER A N 1
ATOM 699 C CA . SER A 1 86 ? -14.445 29.078 13.914 1 98.31 86 SER A CA 1
ATOM 700 C C . SER A 1 86 ? -15.109 29.766 12.734 1 98.31 86 SER A C 1
ATOM 702 O O . SER A 1 86 ? -15.633 30.875 12.867 1 98.31 86 SER A O 1
ATOM 704 N N . ASN A 1 87 ? -15.023 29.125 11.594 1 97.38 87 ASN A N 1
ATOM 705 C CA . ASN A 1 87 ? -15.664 29.531 10.344 1 97.38 87 ASN A CA 1
ATOM 706 C C . ASN A 1 87 ? -15.086 30.844 9.828 1 97.38 87 ASN A C 1
ATOM 708 O O . ASN A 1 87 ? -15.742 31.562 9.07 1 97.38 87 ASN A O 1
ATOM 712 N N . THR A 1 88 ? -13.953 31.219 10.242 1 98 88 THR A N 1
ATOM 713 C CA . THR A 1 88 ? -13.25 32.375 9.703 1 98 88 THR A CA 1
ATOM 714 C C . THR A 1 88 ? -12.492 32 8.438 1 98 88 THR A C 1
ATOM 716 O O . THR A 1 88 ? -11.992 30.891 8.305 1 98 88 THR A O 1
ATOM 719 N N . PHE A 1 89 ? -12.398 32.969 7.488 1 98.19 89 PHE A N 1
ATOM 720 C CA . PHE A 1 89 ? -11.688 32.75 6.234 1 98.19 89 PHE A CA 1
ATOM 721 C C . PHE A 1 89 ? -10.312 33.406 6.277 1 98.19 89 PHE A C 1
ATOM 723 O O . PHE A 1 89 ? -10.211 34.656 6.367 1 98.19 89 PHE A O 1
ATOM 730 N N . PHE A 1 90 ? -9.242 32.594 6.211 1 98.38 90 PHE A N 1
ATOM 731 C CA . PHE A 1 90 ? -7.879 33.094 6.176 1 98.38 90 PHE A CA 1
ATOM 732 C C . PHE A 1 90 ? -7.211 32.75 4.848 1 98.38 90 PHE A C 1
ATOM 734 O O . PHE A 1 90 ? -6.008 32.969 4.68 1 98.38 90 PHE A O 1
ATOM 741 N N . ASP A 1 91 ? -7.953 32.156 3.836 1 98.5 91 ASP A N 1
ATOM 742 C CA . ASP A 1 91 ? -7.387 31.578 2.627 1 98.5 91 ASP A CA 1
ATOM 743 C C . ASP A 1 91 ? -6.461 32.562 1.917 1 98.5 91 ASP A C 1
ATOM 745 O O . ASP A 1 91 ? -6.75 33.781 1.859 1 98.5 91 ASP A O 1
ATOM 749 N N . GLY A 1 92 ? -5.367 32.094 1.5 1 98.62 92 GLY A N 1
ATOM 750 C CA . GLY A 1 92 ? -4.375 32.875 0.8 1 98.62 92 GLY A CA 1
ATOM 751 C C . GLY A 1 92 ? -3.486 33.688 1.734 1 98.62 92 GLY A C 1
ATOM 752 O O . GLY A 1 92 ? -2.646 34.469 1.283 1 98.62 92 GLY A O 1
ATOM 753 N N . GLY A 1 93 ? -3.6 33.531 2.963 1 98.69 93 GLY A N 1
ATOM 754 C CA . GLY A 1 93 ? -2.895 34.344 3.943 1 98.69 93 GLY A CA 1
ATOM 755 C C . GLY A 1 93 ? -1.457 33.906 4.156 1 98.69 93 GLY A C 1
ATOM 756 O O . GLY A 1 93 ? -1.052 32.844 3.693 1 98.69 93 GLY A O 1
ATOM 757 N N . SER A 1 94 ? -0.692 34.75 4.785 1 98.81 94 SER A N 1
ATOM 758 C CA . SER A 1 94 ? 0.661 34.5 5.266 1 98.81 94 SER A CA 1
ATOM 759 C C . SER A 1 94 ? 0.708 34.438 6.789 1 98.81 94 SER A C 1
ATOM 761 O O . SER A 1 94 ? 0.397 35.438 7.449 1 98.81 94 SER A O 1
ATOM 763 N N . ILE A 1 95 ? 1.16 33.375 7.32 1 98.81 95 ILE A N 1
ATOM 764 C CA . ILE A 1 95 ? 1.123 33.156 8.758 1 98.81 95 ILE A CA 1
ATOM 765 C C . ILE A 1 95 ? 2.518 32.781 9.266 1 98.81 95 ILE A C 1
ATOM 767 O O . ILE A 1 95 ? 3.012 31.688 9 1 98.81 95 ILE A O 1
ATOM 771 N N . TYR A 1 96 ? 3.164 33.719 9.867 1 98.81 96 TYR A N 1
ATOM 772 C CA . TYR A 1 96 ? 4.559 33.531 10.258 1 98.81 96 TYR A CA 1
ATOM 773 C C . TYR A 1 96 ? 4.734 33.781 11.75 1 98.81 96 TYR A C 1
ATOM 775 O O . TYR A 1 96 ? 4.434 34.844 12.258 1 98.81 96 TYR A O 1
ATOM 783 N N . ARG A 1 97 ? 5.27 32.812 12.422 1 98.75 97 ARG A N 1
ATOM 784 C CA . ARG A 1 97 ? 5.473 32.844 13.867 1 98.75 97 ARG A CA 1
ATOM 785 C C . ARG A 1 97 ? 4.168 33.156 14.594 1 98.75 97 ARG A C 1
ATOM 787 O O . ARG A 1 97 ? 4.055 34.188 15.266 1 98.75 97 ARG A O 1
ATOM 794 N N . VAL A 1 98 ? 3.312 32.25 14.492 1 98.94 98 VAL A N 1
ATOM 795 C CA . VAL A 1 98 ? 1.983 32.375 15.078 1 98.94 98 VAL A CA 1
ATOM 796 C C . VAL A 1 98 ? 1.663 31.156 15.93 1 98.94 98 VAL A C 1
ATOM 798 O O . VAL A 1 98 ? 2.018 30.031 15.578 1 98.94 98 VAL A O 1
ATOM 801 N N . GLU A 1 99 ? 1.052 31.344 17.078 1 98.94 99 GLU A N 1
ATOM 802 C CA . GLU A 1 99 ? 0.584 30.266 17.938 1 98.94 99 GLU A CA 1
ATOM 803 C C . GLU A 1 99 ? -0.929 30.312 18.125 1 98.94 99 GLU A C 1
ATOM 805 O O . GLU A 1 99 ? -1.478 31.375 18.453 1 98.94 99 GLU A O 1
ATOM 810 N N . PHE A 1 100 ? -1.566 29.266 17.844 1 98.94 100 PHE A N 1
ATOM 811 C CA . PHE A 1 100 ? -2.949 29.047 18.25 1 98.94 100 PHE A CA 1
ATOM 812 C C . PHE A 1 100 ? -3.018 28.094 19.438 1 98.94 100 PHE A C 1
ATOM 814 O O . PHE A 1 100 ? -2.623 26.938 19.344 1 98.94 100 PHE A O 1
ATOM 821 N N . LYS A 1 101 ? -3.469 28.609 20.562 1 98.88 101 LYS A N 1
ATOM 822 C CA . LYS A 1 101 ? -3.471 27.812 21.781 1 98.88 101 LYS A CA 1
ATOM 823 C C . LYS A 1 101 ? -4.859 27.781 22.422 1 98.88 101 LYS A C 1
ATOM 825 O O . LYS A 1 101 ? -5.516 28.812 22.547 1 98.88 101 LYS A O 1
ATOM 830 N N . ASN A 1 102 ? -5.254 26.547 22.797 1 98.88 102 ASN A N 1
ATOM 831 C CA . ASN A 1 102 ? -6.535 26.375 23.484 1 98.88 102 ASN A CA 1
ATOM 832 C C . ASN A 1 102 ? -7.652 27.125 22.75 1 98.88 102 ASN A C 1
ATOM 834 O O . ASN A 1 102 ? -8.383 27.906 23.375 1 98.88 102 ASN A O 1
ATOM 838 N N . SER A 1 103 ? -7.691 26.938 21.5 1 98.94 103 SER A N 1
ATOM 839 C CA . SER A 1 103 ? -8.602 27.734 20.688 1 98.94 103 SER A CA 1
ATOM 840 C C . SER A 1 103 ? -9.453 26.844 19.781 1 98.94 103 SER A C 1
ATOM 842 O O . SER A 1 103 ? -9.156 25.656 19.625 1 98.94 103 SER A O 1
ATOM 844 N N . LYS A 1 104 ? -10.562 27.406 19.297 1 98.88 104 LYS A N 1
ATOM 845 C CA . LYS A 1 104 ? -11.453 26.734 18.359 1 98.88 104 LYS A CA 1
ATOM 846 C C . LYS A 1 104 ? -11.242 27.234 16.938 1 98.88 104 LYS A C 1
ATOM 848 O O . LYS A 1 104 ? -11.297 28.438 16.688 1 98.88 104 LYS A O 1
ATOM 853 N N . LEU A 1 105 ? -11 26.297 16.109 1 98.69 105 LEU A N 1
ATOM 854 C CA . LEU A 1 105 ? -10.797 26.578 14.688 1 98.69 105 LEU A CA 1
ATOM 855 C C . LEU A 1 105 ? -11.695 25.703 13.82 1 98.69 105 LEU A C 1
ATOM 857 O O . LEU A 1 105 ? -11.281 25.25 12.758 1 98.69 105 LEU A O 1
ATOM 861 N N . ILE A 1 106 ? -12.875 25.438 14.281 1 98.81 106 ILE A N 1
ATOM 862 C CA . ILE A 1 106 ? -13.766 24.531 13.562 1 98.81 106 ILE A CA 1
ATOM 863 C C . ILE A 1 106 ? -14.156 25.156 12.219 1 98.81 106 ILE A C 1
ATOM 865 O O . ILE A 1 106 ? -14.648 26.281 12.172 1 98.81 106 ILE A O 1
ATOM 869 N N . GLY A 1 107 ? -13.875 24.469 11.148 1 98.62 107 GLY A N 1
ATOM 870 C CA . GLY A 1 107 ? -14.312 24.891 9.828 1 98.62 107 GLY A CA 1
ATOM 871 C C . GLY A 1 107 ? -13.531 26.094 9.305 1 98.62 107 GLY A C 1
ATOM 872 O O . GLY A 1 107 ? -13.961 26.75 8.359 1 98.62 107 GLY A O 1
ATOM 873 N N . VAL A 1 108 ? -12.453 26.375 9.867 1 98.69 108 VAL A N 1
ATOM 874 C CA . VAL A 1 108 ? -11.656 27.516 9.43 1 98.69 108 VAL A CA 1
ATOM 875 C C . VAL A 1 108 ? -11.023 27.219 8.07 1 98.69 108 VAL A C 1
ATOM 877 O O . VAL A 1 108 ? -10.648 26.078 7.797 1 98.69 108 VAL A O 1
ATOM 880 N N . ARG A 1 109 ? -10.844 28.281 7.223 1 98.69 109 ARG 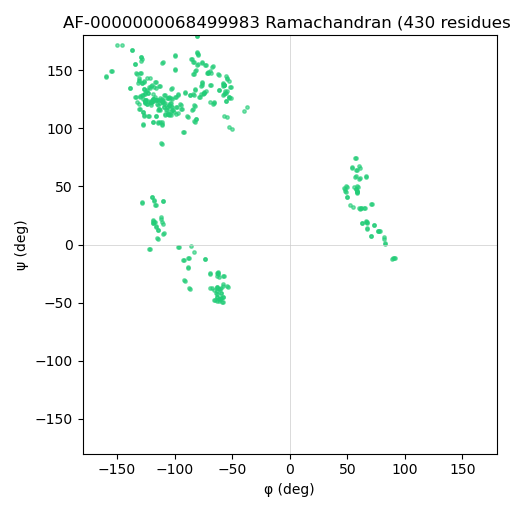A N 1
ATOM 881 C CA . ARG A 1 109 ? -10.242 28.125 5.902 1 98.69 109 ARG A CA 1
ATOM 882 C C . ARG A 1 109 ? -8.812 28.672 5.887 1 98.69 109 ARG A C 1
ATOM 884 O O . ARG A 1 109 ? -8.602 29.891 5.961 1 98.69 109 ARG A O 1
ATOM 891 N N . PHE A 1 110 ? -7.863 27.766 5.742 1 98.75 110 PHE A N 1
ATOM 892 C CA . PHE A 1 110 ? -6.457 28.125 5.605 1 98.75 110 PHE A CA 1
ATOM 893 C C . PHE A 1 110 ? -5.922 27.703 4.246 1 98.75 110 PHE A C 1
ATOM 895 O O . PHE A 1 110 ? -4.711 27.531 4.074 1 98.75 110 PHE A O 1
ATOM 902 N N . ASP A 1 111 ? -6.793 27.391 3.244 1 98.69 111 ASP A N 1
ATOM 903 C CA . ASP A 1 111 ? -6.32 26.922 1.944 1 98.69 111 ASP A CA 1
ATOM 904 C C . ASP A 1 111 ? -5.461 27.984 1.257 1 98.69 111 ASP A C 1
ATOM 906 O O . ASP A 1 111 ? -5.656 29.172 1.462 1 98.69 111 ASP A O 1
ATOM 910 N N . ASP A 1 112 ? -4.48 27.562 0.517 1 98.75 112 ASP A N 1
ATOM 911 C CA . ASP A 1 112 ? -3.582 28.406 -0.273 1 98.75 112 ASP A CA 1
ATOM 912 C C . ASP A 1 112 ? -2.795 29.359 0.62 1 98.75 112 ASP A C 1
ATOM 914 O O . ASP A 1 112 ? -2.494 30.484 0.219 1 98.75 112 ASP A O 1
ATOM 918 N N . CYS A 1 113 ? -2.506 28.969 1.8 1 98.88 113 CYS A N 1
ATOM 919 C CA . CYS A 1 113 ? -1.754 29.797 2.73 1 98.88 113 CYS A CA 1
ATOM 920 C C . CYS A 1 113 ? -0.285 29.391 2.764 1 98.88 113 CYS A C 1
ATOM 922 O O . CYS A 1 113 ? 0.08 28.328 2.258 1 98.88 113 CYS A O 1
ATOM 924 N N . ILE A 1 114 ? 0.517 30.234 3.254 1 98.88 114 ILE A N 1
ATOM 925 C CA . ILE A 1 114 ? 1.876 29.922 3.68 1 98.88 114 ILE A CA 1
ATOM 926 C C . ILE A 1 114 ? 1.964 29.969 5.203 1 98.88 114 ILE A C 1
ATOM 928 O O . ILE A 1 114 ? 1.684 31 5.812 1 98.88 114 ILE A O 1
ATOM 932 N N . LEU A 1 115 ? 2.277 28.891 5.809 1 98.88 115 LEU A N 1
ATOM 933 C CA . LEU A 1 115 ? 2.479 28.812 7.254 1 98.88 115 LEU A CA 1
ATOM 934 C C . LEU A 1 115 ? 3.936 28.5 7.582 1 98.88 115 LEU A C 1
ATOM 936 O O . LEU A 1 115 ? 4.473 27.484 7.148 1 98.88 115 LEU A O 1
ATOM 940 N N . LYS A 1 116 ? 4.547 29.375 8.203 1 98.81 116 LYS A N 1
ATOM 941 C CA . LYS A 1 116 ? 5.938 29.219 8.609 1 98.81 116 LYS A CA 1
ATOM 942 C C . LYS A 1 116 ? 6.109 29.453 10.102 1 98.81 116 LYS A C 1
ATOM 944 O O . LYS A 1 116 ? 5.785 30.516 10.617 1 98.81 116 LYS A O 1
ATOM 949 N N . ASN A 1 117 ? 6.652 28.422 10.828 1 98.75 117 ASN A N 1
ATOM 950 C CA . ASN A 1 117 ? 6.793 28.5 12.281 1 98.75 117 ASN A CA 1
ATOM 951 C C . ASN A 1 117 ? 5.453 28.734 12.961 1 98.75 117 ASN A C 1
ATOM 953 O O . ASN A 1 117 ? 5.266 29.75 13.633 1 98.75 117 ASN A O 1
ATOM 957 N N . VAL A 1 118 ? 4.621 27.781 12.812 1 98.88 118 VAL A N 1
ATOM 958 C CA . VAL A 1 118 ? 3.277 27.906 13.367 1 98.88 118 VAL A CA 1
ATOM 959 C C . VAL A 1 118 ? 3.012 26.75 14.328 1 98.88 118 VAL A C 1
ATOM 961 O O . VAL A 1 118 ? 3.354 25.594 14.031 1 98.88 118 VAL A O 1
ATOM 964 N N . LEU A 1 119 ? 2.461 27.047 15.445 1 98.94 119 LEU A N 1
ATOM 965 C CA . LEU A 1 119 ? 2.086 26.062 16.438 1 98.94 119 LEU A CA 1
ATOM 966 C C . LEU A 1 119 ? 0.575 26.031 16.641 1 98.94 119 LEU A C 1
ATOM 968 O O . LEU A 1 119 ? -0.037 27.078 16.906 1 98.94 119 LEU A O 1
ATOM 972 N N . PHE A 1 120 ? -0.032 24.891 16.484 1 98.94 120 PHE A N 1
ATOM 973 C CA . PHE A 1 120 ? -1.379 24.594 16.969 1 98.94 120 PHE A CA 1
ATOM 974 C C . PHE A 1 120 ? -1.337 23.688 18.188 1 98.94 120 PHE A C 1
ATOM 976 O O . PHE A 1 120 ? -0.873 22.547 18.109 1 98.94 120 PHE A O 1
ATOM 983 N N . LYS A 1 121 ? -1.724 24.203 19.328 1 98.94 121 LYS A N 1
ATOM 984 C CA . LYS A 1 121 ? -1.693 23.391 20.547 1 98.94 121 LYS A CA 1
ATOM 985 C C . LYS A 1 121 ? -3.021 23.469 21.297 1 98.94 121 LYS A C 1
ATOM 987 O O . LYS A 1 121 ? -3.51 24.562 21.578 1 98.94 121 LYS A O 1
ATOM 992 N N . ASP A 1 122 ? -3.627 22.281 21.625 1 98.88 122 ASP A N 1
ATOM 993 C CA . ASP A 1 122 ? -4.91 22.219 22.312 1 98.88 122 ASP A CA 1
ATOM 994 C C . ASP A 1 122 ? -5.996 22.938 21.516 1 98.88 122 ASP A C 1
ATOM 996 O O . ASP A 1 122 ? -6.73 23.766 22.062 1 98.88 122 ASP A O 1
ATOM 1000 N N . VAL A 1 123 ? -6.023 22.547 20.281 1 98.88 123 VAL A N 1
ATOM 1001 C CA . VAL A 1 123 ? -6.922 23.219 19.359 1 98.88 123 VAL A CA 1
ATOM 1002 C C . VAL A 1 123 ? -8.016 22.25 18.906 1 98.88 123 VAL A C 1
ATOM 1004 O O . VAL A 1 123 ? -7.754 21.078 18.641 1 98.88 123 VAL A O 1
ATOM 1007 N N . LEU A 1 124 ? -9.266 22.75 18.875 1 98.94 124 LEU A N 1
ATOM 1008 C CA . LEU A 1 124 ? -10.359 22.078 18.172 1 98.94 124 LEU A CA 1
ATOM 1009 C C . LEU A 1 124 ? -10.477 22.578 16.734 1 98.94 124 LEU A C 1
ATOM 1011 O O . LEU A 1 124 ? -11.094 23.609 16.484 1 98.94 124 LEU A O 1
ATOM 1015 N N . GLY A 1 125 ? -9.898 21.859 15.867 1 98.88 125 GLY A N 1
ATOM 1016 C CA . GLY A 1 125 ? -9.812 22.312 14.484 1 98.88 125 GLY A CA 1
ATOM 1017 C C . GLY A 1 125 ? -10.547 21.406 13.516 1 98.88 125 GLY A C 1
ATOM 1018 O O . GLY A 1 125 ? -10.133 21.234 12.367 1 98.88 125 GLY A O 1
ATOM 1019 N N . LYS A 1 126 ? -11.648 20.828 13.938 1 98.88 126 LYS A N 1
ATOM 1020 C CA . LYS A 1 126 ? -12.438 19.953 13.07 1 98.88 126 LYS A CA 1
ATOM 1021 C C . LYS A 1 126 ? -12.875 20.688 11.805 1 98.88 126 LYS A C 1
ATOM 1023 O O . LYS A 1 126 ? -13.219 21.859 11.852 1 98.88 126 LYS A O 1
ATOM 1028 N N . TYR A 1 127 ? -12.797 19.984 10.688 1 98.81 127 TYR A N 1
ATOM 1029 C CA . TYR A 1 127 ? -13.328 20.453 9.414 1 98.81 127 TYR A CA 1
ATOM 1030 C C . TYR A 1 127 ? -12.5 21.609 8.867 1 98.81 127 TYR A C 1
ATOM 1032 O O . TYR A 1 127 ? -12.891 22.25 7.887 1 98.81 127 TYR A O 1
ATOM 1040 N N . SER A 1 128 ? -11.43 21.938 9.445 1 98.88 128 SER A N 1
ATOM 1041 C CA . SER A 1 128 ? -10.57 22.984 8.906 1 98.88 128 SER A CA 1
ATOM 1042 C C . SER A 1 128 ? -9.953 22.562 7.578 1 98.88 128 SER A C 1
ATOM 1044 O O . SER A 1 128 ? -9.852 21.359 7.285 1 98.88 128 SER A O 1
ATOM 1046 N N . ASN A 1 129 ? -9.633 23.516 6.758 1 98.94 129 ASN A N 1
ATOM 1047 C CA . ASN A 1 129 ? -9.109 23.234 5.422 1 98.94 129 ASN A CA 1
ATOM 1048 C C . ASN A 1 129 ? -7.762 23.906 5.191 1 98.94 129 ASN A C 1
ATOM 1050 O O . ASN A 1 129 ? -7.656 25.141 5.242 1 98.94 129 ASN A O 1
ATOM 1054 N N . PHE A 1 130 ? -6.703 23.109 4.898 1 98.88 130 PHE A N 1
ATOM 1055 C CA . PHE A 1 130 ? -5.359 23.609 4.648 1 98.88 130 PHE A CA 1
ATOM 1056 C C . PHE A 1 130 ? -4.914 23.297 3.225 1 98.88 130 PHE A C 1
ATOM 1058 O O . PHE A 1 130 ? -3.723 23.328 2.916 1 98.88 130 PHE A O 1
ATOM 1065 N N . SER A 1 131 ? -5.867 23.016 2.338 1 98.81 131 SER A N 1
ATOM 1066 C CA . SER A 1 131 ? -5.555 22.516 1.003 1 98.81 131 SER A CA 1
ATOM 1067 C C . SER A 1 131 ? -4.645 23.484 0.254 1 98.81 131 SER A C 1
ATOM 1069 O O . SER A 1 131 ? -4.828 24.703 0.33 1 98.81 131 SER A O 1
ATOM 1071 N N . PHE A 1 132 ? -3.619 22.938 -0.466 1 98.81 132 PHE A N 1
ATOM 1072 C CA . PHE A 1 132 ? -2.732 23.641 -1.383 1 98.81 132 PHE A CA 1
ATOM 1073 C C . PHE A 1 132 ? -1.844 24.625 -0.627 1 98.81 132 PHE A C 1
ATOM 1075 O O . PHE A 1 132 ? -1.239 25.516 -1.23 1 98.81 132 PHE A O 1
ATOM 1082 N N . SER A 1 133 ? -1.767 24.516 0.639 1 98.81 133 SER A N 1
ATOM 1083 C CA . SER A 1 133 ? -0.936 25.406 1.444 1 98.81 133 SER A CA 1
ATOM 1084 C C . SER A 1 133 ? 0.499 24.906 1.53 1 98.81 133 SER A C 1
ATOM 1086 O O . SER A 1 133 ? 0.771 23.734 1.215 1 98.81 133 SER A O 1
ATOM 1088 N N . LYS A 1 134 ? 1.405 25.781 1.854 1 98.81 134 LYS A N 1
ATOM 1089 C CA . LYS A 1 134 ? 2.807 25.469 2.117 1 98.81 134 LYS A CA 1
ATOM 1090 C C . LYS A 1 134 ? 3.115 25.547 3.609 1 98.81 134 LYS A C 1
ATOM 1092 O O . LYS A 1 134 ? 2.848 26.562 4.254 1 98.81 134 LYS A O 1
ATOM 1097 N N . PHE A 1 135 ? 3.676 24.469 4.121 1 98.31 135 PHE A N 1
ATOM 1098 C CA . PHE A 1 135 ? 4.039 24.375 5.531 1 98.31 135 PHE A CA 1
ATOM 1099 C C . PHE A 1 135 ? 5.551 24.312 5.699 1 98.31 135 PHE A C 1
ATOM 1101 O O . PHE A 1 135 ? 6.215 23.469 5.09 1 98.31 135 PHE A O 1
ATOM 1108 N N . LYS A 1 136 ? 6.051 25.188 6.457 1 98.19 136 LYS A N 1
ATOM 1109 C CA . LYS A 1 136 ? 7.453 25.156 6.863 1 98.19 136 LYS A CA 1
ATOM 1110 C C . LYS A 1 136 ? 7.586 25.219 8.383 1 98.19 136 LYS A C 1
ATOM 1112 O O . LYS A 1 136 ? 7.324 26.25 8.992 1 98.19 136 LYS A O 1
ATOM 1117 N N . ILE A 1 137 ? 8.016 24.156 9.07 1 98.12 137 ILE A N 1
ATOM 1118 C CA . ILE A 1 137 ? 8.148 24.031 10.516 1 98.12 137 ILE A CA 1
ATOM 1119 C C . ILE A 1 137 ? 6.809 24.312 11.188 1 98.12 137 ILE A C 1
ATOM 1121 O O . ILE A 1 137 ? 6.641 25.344 11.844 1 98.12 137 ILE A O 1
ATOM 1125 N N . VAL A 1 138 ? 5.938 23.422 11.109 1 98.56 138 VAL A N 1
ATOM 1126 C CA . VAL A 1 138 ? 4.598 23.516 11.68 1 98.56 138 VAL A CA 1
ATOM 1127 C C . VAL A 1 138 ? 4.336 22.344 12.609 1 98.56 138 VAL A C 1
ATOM 1129 O O . VAL A 1 138 ? 4.668 21.203 12.281 1 98.56 138 VAL A O 1
ATOM 1132 N N . SER A 1 139 ? 3.811 22.641 13.789 1 98.69 139 SER A N 1
ATOM 1133 C CA . SER A 1 139 ? 3.486 21.594 14.75 1 98.69 139 SER A CA 1
ATOM 1134 C C . SER A 1 139 ? 2.018 21.656 15.156 1 98.69 139 SER A C 1
ATOM 1136 O O . SER A 1 139 ? 1.499 22.734 15.477 1 98.69 139 SER A O 1
ATOM 1138 N N . ILE A 1 140 ? 1.375 20.562 15.102 1 98.81 140 ILE A N 1
ATOM 1139 C CA . ILE A 1 140 ? 0.017 20.375 15.602 1 98.81 140 ILE A CA 1
ATOM 1140 C C . ILE A 1 140 ? 0.021 19.359 16.75 1 98.81 140 ILE A C 1
ATOM 1142 O O . ILE A 1 140 ? 0.262 18.172 16.547 1 98.81 140 ILE A O 1
ATOM 1146 N N . LEU A 1 141 ? -0.232 19.844 17.953 1 98.81 141 LEU A N 1
ATOM 1147 C CA . LEU A 1 141 ? -0.02 19.047 19.156 1 98.81 141 LEU A CA 1
ATOM 1148 C C . LEU A 1 141 ? -1.283 19.016 20.016 1 98.81 141 LEU A C 1
ATOM 1150 O O . LEU A 1 141 ? -1.98 20.016 20.141 1 98.81 141 LEU A O 1
ATOM 1154 N N . ASP A 1 142 ? -1.586 17.891 20.578 1 98.88 142 ASP A N 1
ATOM 1155 C CA . ASP A 1 142 ? -2.658 17.734 21.562 1 98.88 142 ASP A CA 1
ATOM 1156 C C . ASP A 1 142 ? -3.957 18.359 21.047 1 98.88 142 ASP A C 1
ATOM 1158 O O . ASP A 1 142 ? -4.605 19.125 21.766 1 98.88 142 ASP A O 1
ATOM 1162 N N . SER A 1 143 ? -4.312 18.016 19.859 1 98.94 143 SER A N 1
ATOM 1163 C CA . SER A 1 143 ? -5.391 18.75 19.203 1 98.94 143 SER A CA 1
ATOM 1164 C C . SER A 1 143 ? -6.344 17.797 18.484 1 98.94 143 SER A C 1
ATOM 1166 O O . SER A 1 143 ? -6.129 16.578 18.484 1 98.94 143 SER A O 1
ATOM 1168 N N . ASN A 1 144 ? -7.5 18.281 18.062 1 98.94 144 ASN A N 1
ATOM 1169 C CA . ASN 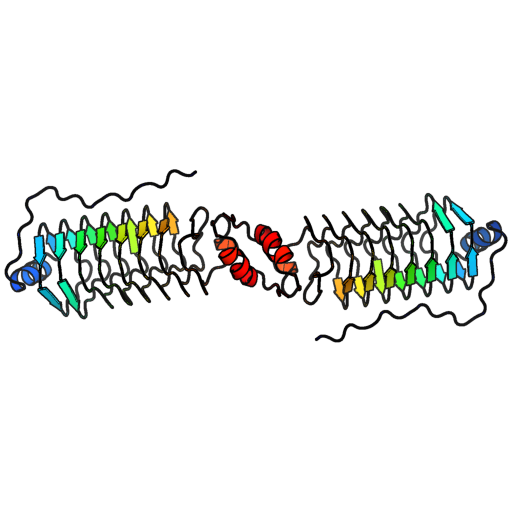A 1 144 ? -8.508 17.516 17.328 1 98.94 144 ASN A CA 1
ATOM 1170 C C . ASN A 1 144 ? -8.758 18.109 15.945 1 98.94 144 ASN A C 1
ATOM 1172 O O . ASN A 1 144 ? -9.383 19.172 15.82 1 98.94 144 ASN A O 1
ATOM 1176 N N . PHE A 1 145 ? -8.281 17.484 14.977 1 98.94 145 PHE A N 1
ATOM 1177 C CA . PHE A 1 145 ? -8.453 17.922 13.594 1 98.94 145 PHE A CA 1
ATOM 1178 C C . PHE A 1 145 ? -9.219 16.875 12.797 1 98.94 145 PHE A C 1
ATOM 1180 O O . PHE A 1 145 ? -8.922 16.625 11.625 1 98.94 145 PHE A O 1
ATOM 1187 N N . GLU A 1 146 ? -10.18 16.25 13.406 1 98.94 146 GLU A N 1
ATOM 1188 C CA . GLU A 1 146 ? -11.07 15.297 12.734 1 98.94 146 GLU A CA 1
ATOM 1189 C C . GLU A 1 146 ? -11.734 15.922 11.516 1 98.94 146 GLU A C 1
ATOM 1191 O O . GLU A 1 146 ? -12.195 17.062 11.57 1 98.94 146 GLU A O 1
ATOM 1196 N N . ASN A 1 147 ? -11.719 15.227 10.375 1 98.88 147 ASN A N 1
ATOM 1197 C CA . ASN A 1 147 ? -12.352 15.648 9.133 1 98.88 147 ASN A CA 1
ATOM 1198 C C . ASN A 1 147 ? -11.68 16.891 8.547 1 98.88 147 ASN A C 1
ATOM 1200 O O . ASN A 1 147 ? -12.273 17.609 7.742 1 98.88 147 ASN A O 1
ATOM 1204 N N . SER A 1 148 ? -10.539 17.172 8.914 1 98.94 148 SER A N 1
ATOM 1205 C CA . SER A 1 148 ? -9.797 18.297 8.328 1 98.94 148 SER A CA 1
ATOM 1206 C C . SER A 1 148 ? -9.188 17.906 6.988 1 98.94 148 SER A C 1
ATOM 1208 O O . SER A 1 148 ? -9.156 16.719 6.633 1 98.94 148 SER A O 1
ATOM 1210 N N . VAL A 1 149 ? -8.789 18.906 6.219 1 98.88 149 VAL A N 1
ATOM 1211 C CA . VAL A 1 149 ? -8.305 18.672 4.867 1 98.88 149 VAL A CA 1
ATOM 1212 C C . VAL A 1 149 ? -6.895 19.234 4.715 1 98.88 149 VAL A C 1
ATOM 1214 O O . VAL A 1 149 ? -6.691 20.438 4.781 1 98.88 149 VAL A O 1
ATOM 1217 N N . PHE A 1 150 ? -5.91 18.344 4.578 1 98.75 150 PHE A N 1
ATOM 1218 C CA . PHE A 1 150 ? -4.52 18.672 4.297 1 98.75 150 PHE A CA 1
ATOM 1219 C C . PHE A 1 150 ? -4.133 18.25 2.885 1 98.75 150 PHE A C 1
ATOM 1221 O O . PHE A 1 150 ? -3.025 17.75 2.66 1 98.75 150 PHE A O 1
ATOM 1228 N N . GLN A 1 151 ? -5.031 18.406 1.98 1 98.44 151 GLN A N 1
ATOM 1229 C CA . GLN A 1 151 ? -4.836 17.969 0.604 1 98.44 151 GLN A CA 1
ATOM 1230 C C . GLN A 1 151 ? -3.791 18.828 -0.105 1 98.44 151 GLN A C 1
ATOM 1232 O O . GLN A 1 151 ? -3.832 20.047 -0.024 1 98.44 151 GLN A O 1
ATOM 1237 N N . GLU A 1 152 ? -2.844 18.203 -0.911 1 98.44 152 GLU A N 1
ATOM 1238 C CA . GLU A 1 152 ? -1.839 18.875 -1.728 1 98.44 152 GLU A CA 1
ATOM 1239 C C . GLU A 1 152 ? -1.082 19.922 -0.917 1 98.44 152 GLU A C 1
ATOM 1241 O O . GLU A 1 152 ? -0.883 21.047 -1.38 1 98.44 152 GLU A O 1
ATOM 1246 N N . VAL A 1 153 ? -0.767 19.594 0.281 1 98.5 153 VAL A N 1
ATOM 1247 C CA . VAL A 1 153 ? 0.061 20.453 1.118 1 98.5 153 VAL A CA 1
ATOM 1248 C C . VAL A 1 153 ? 1.537 20.156 0.862 1 98.5 153 VAL A C 1
ATOM 1250 O O . VAL A 1 153 ? 1.936 19 0.753 1 98.5 153 VAL A O 1
ATOM 1253 N N . LYS A 1 154 ? 2.305 21.125 0.604 1 97.62 154 LYS A N 1
ATOM 1254 C CA . LYS A 1 154 ? 3.758 21 0.556 1 97.62 154 LYS A CA 1
ATOM 1255 C C . LYS A 1 154 ? 4.379 21.234 1.93 1 97.62 154 LYS A C 1
ATOM 1257 O O . LYS A 1 154 ? 4.406 22.375 2.41 1 97.62 154 LYS A O 1
ATOM 1262 N N . GLY A 1 155 ? 4.871 20.188 2.465 1 92.44 155 GLY A N 1
ATOM 1263 C CA . GLY A 1 155 ? 5.312 20.281 3.846 1 92.44 155 GLY A CA 1
ATOM 1264 C C . GLY A 1 155 ? 6.805 20.062 4.016 1 92.44 155 GLY A C 1
ATOM 1265 O O . GLY A 1 155 ? 7.383 19.188 3.371 1 92.44 155 GLY A O 1
ATOM 1266 N N . ASP A 1 156 ? 7.383 20.922 4.793 1 90.75 156 ASP A N 1
ATOM 1267 C CA . ASP A 1 156 ? 8.742 20.766 5.293 1 90.75 156 ASP A CA 1
ATOM 1268 C C . ASP A 1 156 ? 8.789 20.906 6.812 1 90.75 156 ASP A C 1
ATOM 1270 O O . ASP A 1 156 ? 8.508 21.969 7.355 1 90.75 156 ASP A O 1
ATOM 1274 N N . ASN A 1 157 ? 9.133 19.781 7.586 1 94 157 ASN A N 1
ATOM 1275 C CA . ASN A 1 157 ? 9.172 19.734 9.047 1 94 157 ASN A CA 1
ATOM 1276 C C . ASN A 1 157 ? 7.781 19.906 9.648 1 94 157 ASN A C 1
ATOM 1278 O O . ASN A 1 157 ? 7.535 20.844 10.398 1 94 157 ASN A O 1
ATOM 1282 N N . LEU A 1 158 ? 6.914 19.047 9.297 1 96.38 158 LEU A N 1
ATOM 1283 C CA . LEU A 1 158 ? 5.555 18.953 9.812 1 96.38 158 LEU A CA 1
ATOM 1284 C C . LEU A 1 158 ? 5.469 17.906 10.93 1 96.38 158 LEU A C 1
ATOM 1286 O O . LEU A 1 158 ? 5.961 16.797 10.773 1 96.38 158 LEU A O 1
ATOM 1290 N N . VAL A 1 159 ? 4.91 18.328 12.023 1 97.62 159 VAL A N 1
ATOM 1291 C CA . VAL A 1 159 ? 4.824 17.438 13.172 1 97.62 159 VAL A CA 1
ATOM 1292 C C . VAL A 1 159 ? 3.375 17.328 13.641 1 97.62 159 VAL A C 1
ATOM 1294 O O . VAL A 1 159 ? 2.686 18.328 13.789 1 97.62 159 VAL A O 1
ATOM 1297 N N . PHE A 1 160 ? 2.889 16.094 13.828 1 98.19 160 PHE A N 1
ATOM 1298 C CA . PHE A 1 160 ? 1.631 15.766 14.492 1 98.19 160 PHE A CA 1
ATOM 1299 C C . PHE A 1 160 ? 1.876 14.906 15.727 1 98.19 160 PHE A C 1
ATOM 1301 O O . PHE A 1 160 ? 2.521 13.859 15.648 1 98.19 160 PHE A O 1
ATOM 1308 N N . GLU A 1 161 ? 1.44 15.328 16.812 1 98.38 161 GLU A N 1
ATOM 1309 C CA . GLU A 1 161 ? 1.557 14.531 18.031 1 98.38 161 GLU A CA 1
ATOM 1310 C C . GLU A 1 161 ? 0.282 14.609 18.859 1 98.38 161 GLU A C 1
ATOM 1312 O O . GLU A 1 161 ? -0.28 15.695 19.047 1 98.38 161 GLU A O 1
ATOM 1317 N N . TYR A 1 162 ? -0.188 13.461 19.359 1 98.75 162 TYR A N 1
ATOM 1318 C CA . TYR A 1 162 ? -1.375 13.367 20.203 1 98.75 162 TYR A CA 1
ATOM 1319 C C . TYR A 1 162 ? -2.537 14.148 19.594 1 98.75 162 TYR A C 1
ATOM 1321 O O . TYR A 1 162 ? -3.191 14.93 20.281 1 98.75 162 TYR A O 1
ATOM 1329 N N . THR A 1 163 ? -2.715 13.953 18.344 1 98.81 163 THR A N 1
ATOM 1330 C CA . THR A 1 163 ? -3.727 14.672 17.578 1 98.81 163 THR A CA 1
ATOM 1331 C C . THR A 1 163 ? -4.73 13.703 16.953 1 98.81 163 THR A C 1
ATOM 1333 O O . THR A 1 163 ? -4.352 12.633 16.469 1 98.81 163 THR A O 1
ATOM 1336 N N . ASN A 1 164 ? -6.008 14.023 17.016 1 98.94 164 ASN A N 1
ATOM 1337 C CA . ASN A 1 164 ? -7.051 13.266 16.328 1 98.94 164 ASN A CA 1
ATOM 1338 C C . ASN A 1 164 ? -7.16 13.664 14.859 1 98.94 164 ASN A C 1
ATOM 1340 O O . ASN A 1 164 ? -7.617 14.758 14.539 1 98.94 164 ASN A O 1
ATOM 1344 N N . LEU A 1 165 ? -6.734 12.812 14.023 1 98.81 165 LEU A N 1
ATOM 1345 C CA . LEU A 1 165 ? -6.773 13.047 12.586 1 98.81 165 LEU A CA 1
ATOM 1346 C C . LEU A 1 165 ? -7.777 12.117 11.914 1 98.81 165 LEU A C 1
ATOM 1348 O O . LEU A 1 165 ? -7.648 11.82 10.727 1 98.81 165 LEU A O 1
ATOM 1352 N N . LYS A 1 166 ? -8.742 11.648 12.703 1 98.69 166 LYS A N 1
ATOM 1353 C CA . LYS A 1 166 ? -9.773 10.773 12.156 1 98.69 166 LYS A CA 1
ATOM 1354 C C . LYS A 1 166 ? -10.43 11.398 10.93 1 98.69 166 LYS A C 1
ATOM 1356 O O . LYS A 1 166 ? -10.844 12.562 10.969 1 98.69 166 LYS A O 1
ATOM 1361 N N . LYS A 1 167 ? -10.469 10.688 9.805 1 98.56 167 LYS A N 1
ATOM 1362 C CA . LYS A 1 167 ? -11.117 11.047 8.547 1 98.56 167 LYS A CA 1
ATOM 1363 C C . LYS A 1 167 ? -10.484 12.305 7.949 1 98.56 167 LYS A C 1
ATOM 1365 O O . LYS A 1 167 ? -11.125 13.016 7.168 1 98.56 167 LYS A O 1
ATOM 1370 N N . ALA A 1 168 ? -9.32 12.656 8.352 1 98.81 168 ALA A N 1
ATOM 1371 C CA . ALA A 1 168 ? -8.609 13.75 7.703 1 98.81 168 ALA A CA 1
ATOM 1372 C C . ALA A 1 168 ? -8.141 13.359 6.305 1 98.81 168 ALA A C 1
ATOM 1374 O O . ALA A 1 168 ? -7.875 12.18 6.043 1 98.81 168 ALA A O 1
ATOM 1375 N N . ASN A 1 169 ? -8.094 14.289 5.426 1 98.75 169 ASN A N 1
ATOM 1376 C CA . ASN A 1 169 ? -7.691 14.07 4.039 1 98.75 169 ASN A CA 1
ATOM 1377 C C . ASN A 1 169 ? -6.27 14.562 3.791 1 98.75 169 ASN A C 1
ATOM 1379 O O . ASN A 1 169 ? -5.98 15.75 3.93 1 98.75 169 ASN A O 1
ATOM 1383 N N . PHE A 1 170 ? -5.324 13.648 3.381 1 98.5 170 PHE A N 1
ATOM 1384 C CA . PHE A 1 170 ? -3.932 13.992 3.115 1 98.5 170 PHE A CA 1
ATOM 1385 C C . PHE A 1 170 ? -3.568 13.703 1.665 1 98.5 170 PHE A C 1
ATOM 1387 O O . PHE A 1 170 ? -2.391 13.57 1.329 1 98.5 170 PHE A O 1
ATOM 1394 N N . ASN A 1 171 ? -4.562 13.57 0.815 1 97.69 171 ASN A N 1
ATOM 1395 C CA . ASN A 1 171 ? -4.281 13.234 -0.576 1 97.69 171 ASN A CA 1
ATOM 1396 C C . ASN A 1 171 ? -3.348 14.25 -1.224 1 97.69 171 ASN A C 1
ATOM 1398 O O . ASN A 1 171 ? -3.598 15.461 -1.156 1 97.69 171 ASN A O 1
ATOM 1402 N N . GLY A 1 172 ? -2.287 13.75 -1.856 1 97.62 172 GLY A N 1
ATOM 1403 C CA . GLY A 1 172 ? -1.336 14.617 -2.533 1 97.62 172 GLY A CA 1
ATOM 1404 C C . GLY A 1 172 ? -0.303 15.219 -1.598 1 97.62 172 GLY A C 1
ATOM 1405 O O . GLY A 1 172 ? 0.551 16 -2.025 1 97.62 172 GLY A O 1
ATOM 1406 N N . THR A 1 173 ? -0.378 14.891 -0.39 1 98.31 173 THR A N 1
ATOM 1407 C CA . THR A 1 173 ? 0.578 15.375 0.597 1 98.31 173 THR A CA 1
ATOM 1408 C C . THR A 1 173 ? 1.567 14.281 0.981 1 98.31 173 THR A C 1
ATOM 1410 O O . THR A 1 173 ? 1.172 13.234 1.497 1 98.31 173 THR A O 1
ATOM 1413 N N . LYS A 1 174 ? 2.881 14.523 0.747 1 97.62 174 LYS A N 1
ATOM 1414 C CA . LYS A 1 174 ? 3.908 13.539 1.091 1 97.62 174 LYS A CA 1
ATOM 1415 C C . LYS A 1 174 ? 4.145 13.5 2.598 1 97.62 174 LYS A C 1
ATOM 1417 O O . LYS A 1 174 ? 4.43 14.523 3.215 1 97.62 174 LYS A O 1
ATOM 1422 N N . LEU A 1 175 ? 4.129 12.352 3.162 1 97.25 175 LEU A N 1
ATOM 1423 C CA . LEU A 1 175 ? 4.164 12.258 4.617 1 97.25 175 LEU A CA 1
ATOM 1424 C C . LEU A 1 175 ? 5.461 11.609 5.086 1 97.25 175 LEU A C 1
ATOM 1426 O O . LEU A 1 175 ? 5.586 11.234 6.254 1 97.25 175 LEU A O 1
ATOM 1430 N N . SER A 1 176 ? 6.402 11.5 4.109 1 96.75 176 SER A N 1
ATOM 1431 C CA . SER A 1 176 ? 7.664 10.844 4.441 1 96.75 176 SER A CA 1
ATOM 1432 C C . SER A 1 176 ? 8.297 11.461 5.68 1 96.75 176 SER A C 1
ATOM 1434 O O . SER A 1 176 ? 8.406 12.688 5.781 1 96.75 176 SER A O 1
ATOM 1436 N N . GLY A 1 177 ? 8.602 10.586 6.613 1 95.94 177 GLY A N 1
ATOM 1437 C CA . GLY A 1 177 ? 9.32 11.016 7.801 1 95.94 177 GLY A CA 1
ATOM 1438 C C . GLY A 1 177 ? 8.414 11.438 8.938 1 95.94 177 GLY A C 1
ATOM 1439 O O . GLY A 1 177 ? 8.875 11.664 10.055 1 95.94 177 GLY A O 1
ATOM 1440 N N . ILE A 1 178 ? 7.23 11.602 8.75 1 97.44 178 ILE A N 1
ATOM 1441 C CA . ILE A 1 178 ? 6.309 12.039 9.797 1 97.44 178 ILE A CA 1
ATOM 1442 C C . ILE A 1 178 ? 5.883 10.844 10.641 1 97.44 178 ILE A C 1
ATOM 1444 O O . ILE A 1 178 ? 5.566 9.781 10.109 1 97.44 178 ILE A O 1
ATOM 1448 N N . ASP A 1 179 ? 5.898 10.977 11.914 1 98 179 ASP A N 1
ATOM 1449 C CA . ASP A 1 179 ? 5.516 9.945 12.867 1 98 179 ASP A CA 1
ATOM 1450 C C . ASP A 1 179 ? 4.059 10.109 13.297 1 98 179 ASP A C 1
ATOM 1452 O O . ASP A 1 179 ? 3.699 11.102 13.922 1 98 179 ASP A O 1
ATOM 1456 N N . PHE A 1 180 ? 3.24 9.094 13.055 1 98.44 180 PHE A N 1
ATOM 1457 C CA . PHE A 1 180 ? 1.817 9.18 13.359 1 98.44 180 PHE A CA 1
ATOM 1458 C C . PHE A 1 180 ? 1.457 8.281 14.539 1 98.44 180 PHE A C 1
ATOM 1460 O O . PHE A 1 180 ? 0.285 8.172 14.898 1 98.44 180 PHE A O 1
ATOM 1467 N N . THR A 1 181 ? 2.434 7.723 15.219 1 98.25 181 THR A N 1
ATOM 1468 C CA . THR A 1 181 ? 2.207 6.648 16.188 1 98.25 181 THR A CA 1
ATOM 1469 C C . THR A 1 181 ? 1.315 7.129 17.328 1 98.25 181 THR A C 1
ATOM 1471 O O . THR A 1 181 ? 0.576 6.336 17.906 1 98.25 181 THR A O 1
ATOM 1474 N N . THR A 1 182 ? 1.346 8.406 17.625 1 98.44 182 THR A N 1
ATOM 1475 C CA . THR A 1 182 ? 0.562 8.898 18.75 1 98.44 182 THR A CA 1
ATOM 1476 C C . THR A 1 182 ? -0.774 9.461 18.281 1 98.44 182 THR A C 1
ATOM 1478 O O . THR A 1 182 ? -1.58 9.93 19.094 1 98.44 182 THR A O 1
ATOM 1481 N N . ASN A 1 183 ? -1.029 9.477 17.047 1 98.69 183 ASN A N 1
ATOM 1482 C CA . ASN A 1 183 ? -2.201 10.125 16.469 1 98.69 183 ASN A CA 1
ATOM 1483 C C . ASN A 1 183 ? -3.305 9.117 16.156 1 98.69 183 ASN A C 1
ATOM 1485 O O . ASN A 1 183 ? -3.035 7.93 15.984 1 98.69 183 ASN A O 1
ATOM 1489 N N . ASN A 1 184 ? -4.504 9.555 16.219 1 98.62 184 ASN A N 1
ATOM 1490 C CA . ASN A 1 184 ? -5.609 8.773 15.672 1 98.62 184 ASN A CA 1
ATOM 1491 C C . ASN A 1 184 ? -5.773 9 14.172 1 98.62 184 ASN A C 1
ATOM 1493 O O . ASN A 1 184 ? -6.113 10.109 13.742 1 98.62 184 ASN A O 1
ATOM 1497 N N . ILE A 1 185 ? -5.582 7.969 13.406 1 98.19 185 ILE A N 1
ATOM 1498 C CA . ILE A 1 185 ? -5.617 8.156 11.961 1 98.19 185 ILE A CA 1
ATOM 1499 C C . ILE A 1 185 ? -6.746 7.324 11.352 1 98.19 185 ILE A C 1
ATOM 1501 O O . ILE A 1 185 ? -6.703 6.973 10.172 1 98.19 185 ILE A O 1
ATOM 1505 N N . GLU A 1 186 ? -7.715 6.941 12.141 1 97.06 186 GLU A N 1
ATOM 1506 C CA . GLU A 1 186 ? -8.828 6.137 11.648 1 97.06 186 GLU A CA 1
ATOM 1507 C C . GLU A 1 186 ? -9.516 6.812 10.461 1 97.06 186 GLU A C 1
ATOM 1509 O O . GLU A 1 186 ? -9.938 7.969 10.562 1 97.06 186 GLU A O 1
ATOM 1514 N N . GLY A 1 187 ? -9.602 6.125 9.352 1 96.25 187 GLY A N 1
ATOM 1515 C CA . GLY A 1 187 ? -10.328 6.637 8.195 1 96.25 187 GLY A CA 1
ATOM 1516 C C . GLY A 1 187 ? -9.57 7.707 7.438 1 96.25 187 GLY A C 1
ATOM 1517 O O . GLY A 1 187 ? -10.148 8.422 6.621 1 96.25 187 GLY A O 1
ATOM 1518 N N . ILE A 1 188 ? -8.398 7.852 7.723 1 97.5 188 ILE A N 1
ATOM 1519 C CA . ILE A 1 188 ? -7.59 8.852 7.043 1 97.5 188 ILE A CA 1
ATOM 1520 C C . ILE A 1 188 ? -7.609 8.602 5.539 1 97.5 188 ILE A C 1
ATOM 1522 O O . ILE A 1 188 ? -7.633 7.449 5.094 1 97.5 188 ILE A O 1
ATOM 1526 N N . GLU A 1 189 ? -7.738 9.633 4.785 1 97.12 189 GLU A N 1
ATOM 1527 C CA . GLU A 1 189 ? -7.676 9.547 3.328 1 97.12 189 GLU A CA 1
ATOM 1528 C C . GLU A 1 189 ? -6.293 9.93 2.811 1 97.12 189 GLU A C 1
ATOM 1530 O O . GLU A 1 189 ? -5.855 11.07 2.969 1 97.12 189 GLU A O 1
ATOM 1535 N N . ILE A 1 190 ? -5.625 9.008 2.162 1 96.25 190 ILE A N 1
ATOM 1536 C CA . ILE A 1 190 ? -4.262 9.242 1.697 1 96.25 190 ILE A CA 1
ATOM 1537 C C . ILE A 1 190 ? -3.922 8.25 0.587 1 96.25 190 ILE A C 1
ATOM 1539 O O . ILE A 1 190 ? -4.395 7.109 0.597 1 96.25 190 ILE A O 1
ATOM 1543 N N . GLY A 1 191 ? -3.156 8.68 -0.351 1 93.62 191 GLY A N 1
ATOM 1544 C CA . GLY A 1 191 ? -2.693 7.785 -1.397 1 93.62 191 GLY A CA 1
ATOM 1545 C C . GLY A 1 191 ? -1.467 6.984 -0.998 1 93.62 191 GLY A C 1
ATOM 1546 O O . GLY A 1 191 ? -0.686 7.418 -0.149 1 93.62 191 GLY A O 1
ATOM 1547 N N . ILE A 1 192 ? -1.235 5.82 -1.667 1 90.75 192 ILE A N 1
ATOM 1548 C CA . ILE A 1 192 ? -0.127 4.918 -1.362 1 90.75 192 ILE A CA 1
ATOM 1549 C C . ILE A 1 192 ? 1.199 5.629 -1.617 1 90.75 192 ILE A C 1
ATOM 1551 O O . ILE A 1 192 ? 2.154 5.469 -0.853 1 90.75 192 ILE A O 1
ATOM 1555 N N . ASP A 1 193 ? 1.242 6.457 -2.645 1 91.81 193 ASP A N 1
ATOM 1556 C CA . ASP A 1 193 ? 2.471 7.164 -2.994 1 91.81 193 ASP A CA 1
ATOM 1557 C C . ASP A 1 193 ? 2.816 8.219 -1.944 1 91.81 193 ASP A C 1
ATOM 1559 O O . ASP A 1 193 ? 3.979 8.602 -1.801 1 91.81 193 ASP A O 1
ATOM 1563 N N . ASP A 1 194 ? 1.821 8.656 -1.268 1 95.81 194 ASP A N 1
ATOM 1564 C CA . ASP A 1 194 ? 2.014 9.766 -0.336 1 95.81 194 ASP A CA 1
ATOM 1565 C C . ASP A 1 194 ? 2.43 9.258 1.042 1 95.81 194 ASP A C 1
ATOM 1567 O O . ASP A 1 194 ? 3.039 9.992 1.823 1 95.81 194 ASP A O 1
ATOM 1571 N N . ILE A 1 195 ? 2.184 8.07 1.289 1 96.19 195 ILE A N 1
ATOM 1572 C CA . ILE A 1 195 ? 2.316 7.566 2.652 1 96.19 195 ILE A CA 1
ATOM 1573 C C . ILE A 1 195 ? 3.719 6.996 2.857 1 96.19 195 ILE A C 1
ATOM 1575 O O . ILE A 1 195 ? 4.133 6.742 3.99 1 96.19 195 ILE A O 1
ATOM 1579 N N . ARG A 1 196 ? 4.449 6.801 1.764 1 95.25 196 ARG A N 1
ATOM 1580 C CA . ARG A 1 196 ? 5.766 6.176 1.814 1 95.25 196 ARG A CA 1
ATOM 1581 C C . ARG A 1 196 ? 6.691 6.926 2.766 1 95.25 196 ARG A C 1
ATOM 1583 O O . ARG A 1 196 ? 6.805 8.148 2.695 1 95.25 196 ARG A O 1
ATOM 1590 N N . GLY A 1 197 ? 7.359 6.168 3.699 1 96.5 197 GLY A N 1
ATOM 1591 C CA . GLY A 1 197 ? 8.328 6.746 4.617 1 96.5 197 GLY A CA 1
ATOM 1592 C C . GLY A 1 197 ? 7.703 7.234 5.91 1 96.5 197 GLY A C 1
ATOM 1593 O O . GLY A 1 197 ? 8.414 7.609 6.848 1 96.5 197 GLY A O 1
ATOM 1594 N N . ALA A 1 198 ? 6.414 7.32 5.988 1 97.56 198 ALA A N 1
ATOM 1595 C CA . ALA A 1 198 ? 5.738 7.73 7.219 1 97.56 198 ALA A CA 1
ATOM 1596 C C . ALA A 1 198 ? 5.785 6.621 8.266 1 97.56 198 ALA A C 1
ATOM 1598 O O . ALA A 1 198 ? 5.973 5.449 7.93 1 97.56 198 ALA A O 1
ATOM 1599 N N . ILE A 1 199 ? 5.703 6.957 9.453 1 97.94 199 ILE A N 1
ATOM 1600 C CA . ILE A 1 199 ? 5.875 6.035 10.57 1 97.94 199 ILE A CA 1
ATOM 1601 C C . ILE A 1 199 ? 4.527 5.785 11.242 1 97.94 199 ILE A C 1
ATOM 1603 O O . ILE A 1 199 ? 3.818 6.73 11.594 1 97.94 199 ILE A O 1
ATOM 1607 N N . PHE A 1 200 ? 4.152 4.516 11.43 1 97.62 200 PHE A N 1
ATOM 1608 C CA . PHE A 1 200 ? 2.896 4.098 12.039 1 97.62 200 PHE A CA 1
ATOM 1609 C C . PHE A 1 200 ? 3.129 2.994 13.062 1 97.62 200 PHE A C 1
ATOM 1611 O O . PHE A 1 200 ? 4.176 2.344 13.055 1 97.62 200 PHE A O 1
ATOM 1618 N N . ASP A 1 201 ? 2.234 2.873 14 1 96.44 201 ASP A N 1
ATOM 1619 C CA . ASP A 1 201 ? 2.287 1.686 14.844 1 96.44 201 ASP A CA 1
ATOM 1620 C C . ASP A 1 201 ? 1.644 0.487 14.156 1 96.44 201 ASP A C 1
ATOM 1622 O O . ASP A 1 201 ? 1.174 0.597 13.023 1 96.44 201 ASP A O 1
ATOM 1626 N N . VAL A 1 202 ? 1.63 -0.692 14.828 1 94.06 202 VAL A N 1
ATOM 1627 C CA . VAL A 1 202 ? 1.203 -1.943 14.211 1 94.06 202 VAL A CA 1
ATOM 1628 C C . VAL A 1 202 ? -0.281 -1.868 13.859 1 94.06 202 VAL A C 1
ATOM 1630 O O . VAL A 1 202 ? -0.684 -2.234 12.75 1 94.06 202 VAL A O 1
ATOM 1633 N N . SER A 1 203 ? -1.034 -1.438 14.789 1 94.5 203 SER A N 1
ATOM 1634 C CA . SER A 1 203 ? -2.473 -1.344 14.57 1 94.5 203 SER A CA 1
ATOM 1635 C C . SER A 1 203 ? -2.793 -0.422 13.398 1 94.5 203 SER A C 1
ATOM 1637 O O . SER A 1 203 ? -3.625 -0.751 12.547 1 94.5 203 SER A O 1
ATOM 1639 N N . GLN A 1 204 ? -2.135 0.745 13.375 1 95.81 204 GLN A N 1
ATOM 1640 C CA . GLN A 1 204 ? -2.307 1.682 12.273 1 95.81 204 GLN A CA 1
ATOM 1641 C C . GLN A 1 204 ? -1.894 1.05 10.945 1 95.81 204 GLN A C 1
ATOM 1643 O O . GLN A 1 204 ? -2.588 1.198 9.938 1 95.81 204 GLN A O 1
ATOM 1648 N N . ALA A 1 205 ? -0.851 0.346 10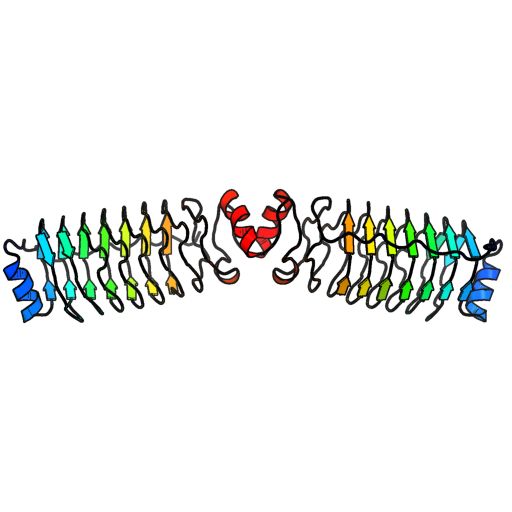.961 1 94.12 205 ALA A N 1
ATOM 1649 C CA . ALA A 1 205 ? -0.342 -0.308 9.758 1 94.12 205 ALA A CA 1
ATOM 1650 C C . ALA A 1 205 ? -1.357 -1.302 9.203 1 94.12 205 ALA A C 1
ATOM 1652 O O . ALA A 1 205 ? -1.596 -1.346 7.996 1 94.12 205 ALA A O 1
ATOM 1653 N N . ILE A 1 206 ? -1.873 -2.078 10.055 1 92.06 206 ILE A N 1
ATOM 1654 C CA . ILE A 1 206 ? -2.885 -3.045 9.641 1 92.06 206 ILE A CA 1
ATOM 1655 C C . ILE A 1 206 ? -4.059 -2.316 8.992 1 92.06 206 ILE A C 1
ATOM 1657 O O . ILE A 1 206 ? -4.543 -2.725 7.934 1 92.06 206 ILE A O 1
ATOM 1661 N N . ASP A 1 207 ? -4.492 -1.264 9.586 1 93.06 207 ASP A N 1
ATOM 1662 C CA . ASP A 1 207 ? -5.602 -0.489 9.047 1 93.06 207 ASP A CA 1
ATOM 1663 C C . ASP A 1 207 ? -5.266 0.05 7.656 1 93.06 207 ASP A C 1
ATOM 1665 O O . ASP A 1 207 ? -6.125 0.081 6.773 1 93.06 207 ASP A O 1
ATOM 1669 N N . LEU A 1 208 ? -4.094 0.429 7.5 1 94.5 208 LEU A N 1
ATOM 1670 C CA . LEU A 1 208 ? -3.656 1.055 6.258 1 94.5 208 LEU A CA 1
ATOM 1671 C C . LEU A 1 208 ? -3.539 0.023 5.137 1 94.5 208 LEU A C 1
ATOM 1673 O O . LEU A 1 208 ? -3.449 0.383 3.963 1 94.5 208 LEU A O 1
ATOM 1677 N N . THR A 1 209 ? -3.586 -1.303 5.445 1 92.62 209 THR A N 1
ATOM 1678 C CA . THR A 1 209 ? -3.51 -2.32 4.406 1 92.62 209 THR A CA 1
ATOM 1679 C C . THR A 1 209 ? -4.695 -2.209 3.451 1 92.62 209 THR A C 1
ATOM 1681 O O . THR A 1 209 ? -4.621 -2.658 2.305 1 92.62 209 THR A O 1
ATOM 1684 N N . LYS A 1 210 ? -5.734 -1.678 3.932 1 90.94 210 LYS A N 1
ATOM 1685 C CA . LYS A 1 210 ? -6.898 -1.463 3.078 1 90.94 210 LYS A CA 1
ATOM 1686 C C . LYS A 1 210 ? -6.543 -0.61 1.865 1 90.94 210 LYS A C 1
ATOM 1688 O O . LYS A 1 210 ? -7.188 -0.706 0.82 1 90.94 210 LYS A O 1
ATOM 1693 N N . LEU A 1 211 ? -5.527 0.236 2.025 1 92.19 211 LEU A N 1
ATOM 1694 C CA . LEU A 1 211 ? -5.086 1.07 0.914 1 92.19 211 LEU A CA 1
ATOM 1695 C C . LEU A 1 211 ? -4.578 0.212 -0.241 1 92.19 211 LEU A C 1
ATOM 1697 O O . LEU A 1 211 ? -4.641 0.625 -1.4 1 92.19 211 LEU A O 1
ATOM 1701 N N . MET A 1 212 ? -4.16 -0.982 0.025 1 92.81 212 MET A N 1
ATOM 1702 C CA . MET A 1 212 ? -3.672 -1.9 -1.001 1 92.81 212 MET A CA 1
ATOM 1703 C C . MET A 1 212 ? -4.82 -2.715 -1.591 1 92.81 212 MET A C 1
ATOM 1705 O O . MET A 1 212 ? -4.648 -3.389 -2.607 1 92.81 212 MET A O 1
ATOM 1709 N N . GLY A 1 213 ? -5.934 -2.664 -0.996 1 93.5 213 GLY A N 1
ATOM 1710 C CA . GLY A 1 213 ? -7.102 -3.377 -1.492 1 93.5 213 GLY A CA 1
ATOM 1711 C C . GLY A 1 213 ? -7.07 -4.859 -1.174 1 93.5 213 GLY A C 1
ATOM 1712 O O . GLY A 1 213 ? -7.762 -5.652 -1.818 1 93.5 213 GLY A O 1
ATOM 1713 N N . ILE A 1 214 ? -6.16 -5.312 -0.301 1 95.88 214 ILE A N 1
ATOM 1714 C CA . ILE A 1 214 ? -6.125 -6.723 0.066 1 95.88 214 ILE A CA 1
ATOM 1715 C C . ILE A 1 214 ? -7.266 -7.035 1.032 1 95.88 214 ILE A C 1
ATOM 1717 O O . ILE A 1 214 ? -7.848 -6.125 1.629 1 95.88 214 ILE A O 1
ATOM 1721 N N . ILE A 1 215 ? -7.652 -8.227 1.098 1 96.19 215 ILE A N 1
ATOM 1722 C CA . ILE A 1 215 ? -8.672 -8.711 2.02 1 96.19 215 ILE A CA 1
ATOM 1723 C C . ILE A 1 215 ? -8.016 -9.492 3.154 1 96.19 215 ILE A C 1
ATOM 1725 O O . ILE A 1 215 ? -7.195 -10.375 2.912 1 96.19 215 ILE A O 1
ATOM 1729 N N . ILE A 1 216 ? -8.32 -9.109 4.406 1 94.94 216 ILE A N 1
ATOM 1730 C CA . ILE A 1 216 ? -7.75 -9.805 5.551 1 94.94 216 ILE A CA 1
ATOM 1731 C C . ILE A 1 216 ? -8.766 -10.805 6.109 1 94.94 216 ILE A C 1
ATOM 1733 O O . ILE A 1 216 ? -9.93 -10.453 6.336 1 94.94 216 ILE A O 1
ATOM 1737 N N . LYS A 1 217 ? -8.367 -12.008 6.238 1 92.75 217 LYS A N 1
ATOM 1738 C CA . LYS A 1 217 ? -9.188 -13.086 6.781 1 92.75 217 LYS A CA 1
ATOM 1739 C C . LYS A 1 217 ? -8.523 -13.742 7.988 1 92.75 217 LYS A C 1
ATOM 1741 O O . LYS A 1 217 ? -7.309 -13.977 7.98 1 92.75 217 LYS A O 1
ATOM 1746 N N . MET B 1 1 ? -18.75 -16.062 -2.977 1 40.84 1 MET B N 1
ATOM 1747 C CA . MET B 1 1 ? -17.531 -16.875 -2.936 1 40.84 1 MET B CA 1
ATOM 1748 C C . MET B 1 1 ? -17.234 -17.484 -4.305 1 40.84 1 MET B C 1
ATOM 1750 O O . MET B 1 1 ? -18.078 -18.188 -4.871 1 40.84 1 MET B O 1
ATOM 1754 N N . THR B 1 2 ? -16.609 -16.703 -5.078 1 50.88 2 THR B N 1
ATOM 1755 C CA . THR B 1 2 ? -16.453 -17.25 -6.422 1 50.88 2 THR B CA 1
ATOM 1756 C C . THR B 1 2 ? -16.203 -18.766 -6.367 1 50.88 2 THR B C 1
ATOM 1758 O O . THR B 1 2 ? -15.312 -19.219 -5.641 1 50.88 2 THR B O 1
ATOM 1761 N N . LYS B 1 3 ? -17.047 -19.469 -6.922 1 57.62 3 LYS B N 1
ATOM 1762 C CA . LYS B 1 3 ? -17.047 -20.922 -6.973 1 57.62 3 LYS B CA 1
ATOM 1763 C C . LYS B 1 3 ? -15.719 -21.453 -7.496 1 57.62 3 LYS B C 1
ATOM 1765 O O . LYS B 1 3 ? -15.305 -21.109 -8.602 1 57.62 3 LYS B O 1
ATOM 1770 N N . ILE B 1 4 ? -14.734 -21.969 -6.504 1 71.62 4 ILE B N 1
ATOM 1771 C CA . ILE B 1 4 ? -13.484 -22.609 -6.922 1 71.62 4 ILE B CA 1
ATOM 1772 C C . ILE B 1 4 ? -13.797 -23.797 -7.82 1 71.62 4 ILE B C 1
ATOM 1774 O O . ILE B 1 4 ? -14.555 -24.688 -7.438 1 71.62 4 ILE B O 1
ATOM 1778 N N . ILE B 1 5 ? -13.445 -23.609 -9.086 1 82.38 5 ILE B N 1
ATOM 1779 C CA . ILE B 1 5 ? -13.609 -24.688 -10.047 1 82.38 5 ILE B CA 1
ATOM 1780 C C . ILE B 1 5 ? -12.531 -25.75 -9.812 1 82.38 5 ILE B C 1
ATOM 1782 O O . ILE B 1 5 ? -11.359 -25.422 -9.641 1 82.38 5 ILE B O 1
ATOM 1786 N N . LYS B 1 6 ? -13.039 -26.984 -9.75 1 88.62 6 LYS B N 1
ATOM 1787 C CA . LYS B 1 6 ? -12.125 -28.109 -9.508 1 88.62 6 LYS B CA 1
ATOM 1788 C C . LYS B 1 6 ? -11.344 -28.453 -10.766 1 88.62 6 LYS B C 1
ATOM 1790 O O . LYS B 1 6 ? -11.891 -28.453 -11.875 1 88.62 6 LYS B O 1
ATOM 1795 N N . VAL B 1 7 ? -10.055 -28.75 -10.602 1 97.5 7 VAL B N 1
ATOM 1796 C CA . VAL B 1 7 ? -9.18 -29.172 -11.688 1 97.5 7 VAL B CA 1
ATOM 1797 C C . VAL B 1 7 ? -9.711 -30.484 -12.289 1 97.5 7 VAL B C 1
ATOM 1799 O O . VAL B 1 7 ? -10.008 -31.438 -11.562 1 97.5 7 VAL B O 1
ATOM 1802 N N . GLN B 1 8 ? -9.766 -30.5 -13.625 1 98 8 GLN B N 1
ATOM 1803 C CA . GLN B 1 8 ? -10.148 -31.734 -14.289 1 98 8 GLN B CA 1
ATOM 1804 C C . GLN B 1 8 ? -8.992 -32.75 -14.297 1 98 8 GLN B C 1
ATOM 1806 O O . GLN B 1 8 ? -7.852 -32.375 -14.602 1 98 8 GLN B O 1
ATOM 1811 N N . LYS B 1 9 ? -9.336 -33.969 -14.023 1 98 9 LYS B N 1
ATOM 1812 C CA . LYS B 1 9 ? -8.328 -35.031 -14.008 1 98 9 LYS B CA 1
ATOM 1813 C C . LYS B 1 9 ? -8.016 -35.531 -15.422 1 98 9 LYS B C 1
ATOM 1815 O O . LYS B 1 9 ? -8.844 -35.375 -16.328 1 98 9 LYS B O 1
ATOM 1820 N N . PRO B 1 10 ? -6.785 -36.062 -15.516 1 98.44 10 PRO B N 1
ATOM 1821 C CA . PRO B 1 10 ? -6.477 -36.688 -16.797 1 98.44 10 PRO B CA 1
ATOM 1822 C C . PRO B 1 10 ? -7.492 -37.75 -17.203 1 98.44 10 PRO B C 1
ATOM 1824 O O . PRO B 1 10 ? -7.98 -38.5 -16.344 1 98.44 10 PRO B O 1
ATOM 1827 N N . LYS B 1 11 ? -7.754 -37.812 -18.469 1 97.19 11 LYS B N 1
ATOM 1828 C CA . LYS B 1 11 ? -8.688 -38.812 -19.016 1 97.19 11 LYS B CA 1
ATOM 1829 C C . LYS B 1 11 ? -7.953 -39.844 -19.844 1 97.19 11 LYS B C 1
ATOM 1831 O O . LYS B 1 11 ? -7.309 -39.531 -20.844 1 97.19 11 LYS B O 1
ATOM 1836 N N . PHE B 1 12 ? -8.156 -41.156 -19.375 1 94.94 12 PHE B N 1
ATOM 1837 C CA . PHE B 1 12 ? -7.516 -42.25 -20.094 1 94.94 12 PHE B CA 1
ATOM 1838 C C . PHE B 1 12 ? -8.555 -43.094 -20.812 1 94.94 12 PHE B C 1
ATOM 1840 O O . PHE B 1 12 ? -9.547 -43.5 -20.219 1 94.94 12 PHE B O 1
ATOM 1847 N N . THR B 1 13 ? -8.781 -43.031 -22.109 1 81.88 13 THR B N 1
ATOM 1848 C CA . THR B 1 13 ? -9.836 -43.719 -22.859 1 81.88 13 THR B CA 1
ATOM 1849 C C . THR B 1 13 ? -9.438 -45.156 -23.203 1 81.88 13 THR B C 1
ATOM 1851 O O . THR B 1 13 ? -10.297 -46 -23.438 1 81.88 13 THR B O 1
ATOM 1854 N N . GLY B 1 14 ? -8.234 -45.75 -23 1 82.38 14 GLY B N 1
ATOM 1855 C CA . GLY B 1 14 ? -7.832 -47.094 -23.375 1 82.38 14 GLY B CA 1
ATOM 1856 C C . GLY B 1 14 ? -6.867 -47.719 -22.391 1 82.38 14 GLY B C 1
ATOM 1857 O O . GLY B 1 14 ? -6.594 -47.156 -21.328 1 82.38 14 GLY B O 1
ATOM 1858 N N . GLU B 1 15 ? -6.688 -49 -22.688 1 89.75 15 GLU B N 1
ATOM 1859 C CA . GLU B 1 15 ? -5.711 -49.719 -21.875 1 89.75 15 GLU B CA 1
ATOM 1860 C C . GLU B 1 15 ? -4.297 -49.188 -22.125 1 89.75 15 GLU B C 1
ATOM 1862 O O . GLU B 1 15 ? -3.871 -49.094 -23.281 1 89.75 15 GLU B O 1
ATOM 1867 N N . LEU B 1 16 ? -3.738 -48.75 -21.156 1 94.06 16 LEU B N 1
ATOM 1868 C CA . LEU B 1 16 ? -2.363 -48.281 -21.25 1 94.06 16 LEU B CA 1
ATOM 1869 C C . LEU B 1 16 ? -1.387 -49.438 -21.328 1 94.06 16 LEU B C 1
ATOM 1871 O O . LEU B 1 16 ? -1.561 -50.438 -20.641 1 94.06 16 LEU B O 1
ATOM 1875 N N . GLU B 1 17 ? -0.523 -49.406 -22.266 1 92.06 17 GLU B N 1
ATOM 1876 C CA . GLU B 1 17 ? 0.51 -50.406 -22.422 1 92.06 17 GLU B CA 1
ATOM 1877 C C . GLU B 1 17 ? 1.715 -50.125 -21.531 1 92.06 17 GLU B C 1
ATOM 1879 O O . GLU B 1 17 ? 2.227 -49 -21.516 1 92.06 17 GLU B O 1
ATOM 1884 N N . ILE B 1 18 ? 2.111 -51.094 -20.797 1 92.06 18 ILE B N 1
ATOM 1885 C CA . ILE B 1 18 ? 3.303 -50.938 -19.969 1 92.06 18 ILE B CA 1
ATOM 1886 C C . ILE B 1 18 ? 4.555 -51.094 -20.828 1 92.06 18 ILE B C 1
ATOM 1888 O O . ILE B 1 18 ? 4.691 -52.062 -21.578 1 92.06 18 ILE B O 1
ATOM 1892 N N . ILE B 1 19 ? 5.371 -50.125 -20.719 1 88.06 19 ILE B N 1
ATOM 1893 C CA . ILE B 1 19 ? 6.621 -50.156 -21.469 1 88.06 19 ILE B CA 1
ATOM 1894 C C . ILE B 1 19 ? 7.652 -51 -20.703 1 88.06 19 ILE B C 1
ATOM 1896 O O . ILE B 1 19 ? 7.953 -50.688 -19.547 1 88.06 19 ILE B O 1
ATOM 1900 N N . GLU B 1 20 ? 8.117 -52.031 -21.25 1 78.56 20 GLU B N 1
ATOM 1901 C CA . GLU B 1 20 ? 9.07 -52.938 -20.625 1 78.56 20 GLU B CA 1
ATOM 1902 C C . GLU B 1 20 ? 10.508 -52.531 -20.938 1 78.56 20 GLU B C 1
ATOM 1904 O O . GLU B 1 20 ? 11.43 -52.906 -20.188 1 78.56 20 GLU B O 1
ATOM 1909 N N . ASN B 1 21 ? 10.727 -51.938 -22.141 1 80.56 21 ASN B N 1
ATOM 1910 C CA . ASN B 1 21 ? 12.062 -51.594 -22.625 1 80.56 21 ASN B CA 1
ATOM 1911 C C . ASN B 1 21 ? 12.156 -50.125 -23 1 80.56 21 ASN B C 1
ATOM 1913 O O . ASN B 1 21 ? 11.367 -49.625 -23.812 1 80.56 21 ASN B O 1
ATOM 1917 N N . LEU B 1 22 ? 13.086 -49.438 -22.375 1 82.25 22 LEU B N 1
ATOM 1918 C CA . LEU B 1 22 ? 13.312 -48.031 -22.641 1 82.25 22 LEU B CA 1
ATOM 1919 C C . LEU B 1 22 ? 13.523 -47.781 -24.125 1 82.25 22 LEU B C 1
ATOM 1921 O O . LEU B 1 22 ? 13.125 -46.719 -24.641 1 82.25 22 LEU B O 1
ATOM 1925 N N . GLU B 1 23 ? 14.156 -48.688 -24.734 1 83.31 23 GLU B N 1
ATOM 1926 C CA . GLU B 1 23 ? 14.461 -48.531 -26.156 1 83.31 23 GLU B CA 1
ATOM 1927 C C . GLU B 1 23 ? 13.18 -48.344 -26.969 1 83.31 23 GLU B C 1
ATOM 1929 O O . GLU B 1 23 ? 13.18 -47.625 -27.969 1 83.31 23 GLU B O 1
ATOM 1934 N N . ASP B 1 24 ? 12.203 -49.031 -26.516 1 81.88 24 ASP B N 1
ATOM 1935 C CA . ASP B 1 24 ? 10.93 -48.906 -27.219 1 81.88 24 ASP B CA 1
ATOM 1936 C C . ASP B 1 24 ? 10.375 -47.5 -27.156 1 81.88 24 ASP B C 1
ATOM 1938 O O . ASP B 1 24 ? 9.844 -46.969 -28.141 1 81.88 24 ASP B O 1
ATOM 1942 N N . ILE B 1 25 ? 10.516 -46.906 -26.031 1 80.5 25 ILE B N 1
ATOM 1943 C CA . ILE B 1 25 ? 10.062 -45.531 -25.828 1 80.5 25 ILE B CA 1
ATOM 1944 C C . ILE B 1 25 ? 10.812 -44.562 -26.766 1 80.5 25 ILE B C 1
ATOM 1946 O O . ILE B 1 25 ? 10.195 -43.75 -27.438 1 80.5 25 ILE B O 1
ATOM 1950 N N . LEU B 1 26 ? 12.094 -44.75 -26.734 1 83.44 26 LEU B N 1
ATOM 1951 C CA . LEU B 1 26 ? 12.953 -43.875 -27.547 1 83.44 26 LEU B CA 1
ATOM 1952 C C . LEU B 1 26 ? 12.633 -44.062 -29.031 1 83.44 26 LEU B C 1
ATOM 1954 O O . LEU B 1 26 ? 12.664 -43.094 -29.797 1 83.44 26 LEU B O 1
ATOM 1958 N N . GLU B 1 27 ? 12.367 -45.281 -29.297 1 83.69 27 GLU B N 1
ATOM 1959 C CA . GLU B 1 27 ? 11.992 -45.562 -30.688 1 83.69 27 GLU B CA 1
ATOM 1960 C C . GLU B 1 27 ? 10.695 -44.844 -31.062 1 83.69 27 GLU B C 1
ATOM 1962 O O . GLU B 1 27 ? 10.586 -44.281 -32.156 1 83.69 27 GLU B O 1
ATOM 1967 N N . ASP B 1 28 ? 9.781 -44.938 -30.172 1 84.5 28 ASP B N 1
ATOM 1968 C CA . ASP B 1 28 ? 8.516 -44.25 -30.406 1 84.5 28 ASP B CA 1
ATOM 1969 C C . ASP B 1 28 ? 8.734 -42.75 -30.594 1 84.5 28 ASP B C 1
ATOM 1971 O O . ASP B 1 28 ? 8.219 -42.156 -31.547 1 84.5 28 ASP B O 1
ATOM 1975 N N . ILE B 1 29 ? 9.492 -42.062 -29.703 1 87.06 29 ILE B N 1
ATOM 1976 C CA . ILE B 1 29 ? 9.742 -40.625 -29.719 1 87.06 29 ILE B CA 1
ATOM 1977 C C . ILE B 1 29 ? 10.5 -40.25 -31 1 87.06 29 ILE B C 1
ATOM 1979 O O . ILE B 1 29 ? 10.172 -39.281 -31.656 1 87.06 29 ILE B O 1
ATOM 1983 N N . PHE B 1 30 ? 11.461 -41.062 -31.344 1 83.12 30 PHE B N 1
ATOM 1984 C CA . PHE B 1 30 ? 12.281 -40.812 -32.531 1 83.12 30 PHE B CA 1
ATOM 1985 C C . PHE B 1 30 ? 11.453 -40.969 -33.812 1 83.12 30 PHE B C 1
ATOM 1987 O O . PHE B 1 30 ? 11.594 -40.156 -34.719 1 83.12 30 PHE B O 1
ATOM 1994 N N . ASN B 1 31 ? 10.594 -41.938 -33.75 1 87.88 31 ASN B N 1
ATOM 1995 C CA . ASN B 1 31 ? 9.852 -42.25 -34.969 1 87.88 31 ASN B CA 1
ATOM 1996 C C . ASN B 1 31 ? 8.594 -41.406 -35.062 1 87.88 31 ASN B C 1
ATOM 1998 O O . ASN B 1 31 ? 8.242 -40.938 -36.156 1 87.88 31 ASN B O 1
ATOM 2002 N N . ASP B 1 32 ? 7.938 -41.156 -34 1 88.94 32 ASP B N 1
ATOM 2003 C CA . ASP B 1 32 ? 6.602 -40.562 -34.094 1 88.94 32 ASP B CA 1
ATOM 2004 C C . ASP B 1 32 ? 6.539 -39.25 -33.344 1 88.94 32 ASP B C 1
ATOM 2006 O O . ASP B 1 32 ? 5.527 -38.531 -33.406 1 88.94 32 ASP B O 1
ATOM 2010 N N . GLU B 1 33 ? 7.625 -38.969 -32.719 1 92.06 33 GLU B N 1
ATOM 2011 C CA . GLU B 1 33 ? 7.676 -37.75 -31.891 1 92.06 33 GLU B CA 1
ATOM 2012 C C . GLU B 1 33 ? 6.543 -37.75 -30.859 1 92.06 33 GLU B C 1
ATOM 2014 O O . GLU B 1 33 ? 5.945 -36.719 -30.594 1 92.06 33 GLU B O 1
ATOM 2019 N N . LYS B 1 34 ? 6.188 -38.906 -30.422 1 94.31 34 LYS B N 1
ATOM 2020 C CA . LYS B 1 34 ? 5.09 -39 -29.469 1 94.31 34 LYS B CA 1
ATOM 2021 C C . LYS B 1 34 ? 5.195 -40.25 -28.609 1 94.31 34 LYS B C 1
ATOM 2023 O O . LYS B 1 34 ? 5.758 -41.25 -29.047 1 94.31 34 LYS B O 1
ATOM 2028 N N . ILE B 1 35 ? 4.727 -40.156 -27.453 1 91.81 35 ILE B N 1
ATOM 2029 C CA . ILE B 1 35 ? 4.387 -41.312 -26.609 1 91.81 35 ILE B CA 1
ATOM 2030 C C . ILE B 1 35 ? 2.879 -41.344 -26.375 1 91.81 35 ILE B C 1
ATOM 2032 O O . ILE B 1 35 ? 2.287 -40.312 -25.984 1 91.81 35 ILE B O 1
ATOM 2036 N N . PHE B 1 36 ? 2.275 -42.438 -26.703 1 93.31 36 PHE B N 1
ATOM 2037 C CA . PHE B 1 36 ? 0.821 -42.5 -26.625 1 93.31 36 PHE B CA 1
ATOM 2038 C C . PHE B 1 36 ? 0.376 -43.781 -25.953 1 93.31 36 PHE B C 1
ATOM 2040 O O . PHE B 1 36 ? 0.792 -44.875 -26.344 1 93.31 36 PHE B O 1
ATOM 2047 N N . ASN B 1 37 ? -0.46 -43.656 -24.922 1 94.38 37 ASN B N 1
ATOM 2048 C CA . ASN B 1 37 ? -1.094 -44.75 -24.234 1 94.38 37 ASN B CA 1
ATOM 2049 C C . ASN B 1 37 ? -0.059 -45.688 -23.609 1 94.38 37 ASN B C 1
ATOM 2051 O O . ASN B 1 37 ? -0.116 -46.906 -23.797 1 94.38 37 ASN B O 1
ATOM 2055 N N . LYS B 1 38 ? 0.734 -45.062 -22.781 1 94.38 38 LYS B N 1
ATOM 2056 C CA . LYS B 1 38 ? 1.814 -45.844 -22.203 1 94.38 38 LYS B CA 1
ATOM 2057 C C . LYS B 1 38 ? 1.918 -45.625 -20.703 1 94.38 38 LYS B C 1
ATOM 2059 O O . LYS B 1 38 ? 1.565 -44.531 -20.203 1 94.38 38 LYS B O 1
ATOM 2064 N N . ILE B 1 39 ? 2.314 -46.625 -20.016 1 96.31 39 ILE B N 1
ATOM 2065 C CA . ILE B 1 39 ? 2.797 -46.531 -18.641 1 96.31 39 ILE B CA 1
ATOM 2066 C C . ILE B 1 39 ? 4.305 -46.781 -18.594 1 96.31 39 ILE B C 1
ATOM 2068 O O . ILE B 1 39 ? 4.789 -47.781 -19.094 1 96.31 39 ILE B O 1
ATOM 2072 N N . ILE B 1 40 ? 4.984 -45.875 -18.141 1 94.94 40 ILE B N 1
ATOM 2073 C CA . ILE B 1 40 ? 6.43 -45.969 -18 1 94.94 40 ILE B CA 1
ATOM 2074 C C . ILE B 1 40 ? 6.793 -45.938 -16.516 1 94.94 40 ILE B C 1
ATOM 2076 O O . ILE B 1 40 ? 6.457 -45 -15.797 1 94.94 40 ILE B O 1
ATOM 2080 N N . GLU B 1 41 ? 7.426 -46.969 -16.047 1 95.31 41 GLU B N 1
ATOM 2081 C CA . GLU B 1 41 ? 7.707 -47.094 -14.617 1 95.31 41 GLU B CA 1
ATOM 2082 C C . GLU B 1 41 ? 9.164 -47.438 -14.367 1 95.31 41 GLU B C 1
ATOM 2084 O O . GLU B 1 41 ? 9.766 -48.188 -15.125 1 95.31 41 GLU B O 1
ATOM 2089 N N . ASN B 1 42 ? 9.75 -46.875 -13.328 1 95.25 42 ASN B N 1
ATOM 2090 C CA . ASN B 1 42 ? 11.062 -47.25 -12.812 1 95.25 42 ASN B CA 1
ATOM 2091 C C . ASN B 1 42 ? 12.141 -47.125 -13.883 1 95.25 42 ASN B C 1
ATOM 2093 O O . ASN B 1 42 ? 12.945 -48.031 -14.07 1 95.25 42 ASN B O 1
ATOM 2097 N N . GLU B 1 43 ? 12.094 -46.031 -14.516 1 93.38 43 GLU B N 1
ATOM 2098 C CA . GLU B 1 43 ? 13.055 -45.812 -15.594 1 93.38 43 GLU B CA 1
ATOM 2099 C C . GLU B 1 43 ? 13.758 -44.469 -15.43 1 93.38 43 GLU B C 1
ATOM 2101 O O . GLU B 1 43 ? 13.297 -43.594 -14.672 1 93.38 43 GLU B O 1
ATOM 2106 N N . VAL B 1 44 ? 14.883 -44.344 -16.016 1 94.56 44 VAL B N 1
ATOM 2107 C CA . VAL B 1 44 ? 15.586 -43.062 -16.172 1 94.56 44 VAL B CA 1
ATOM 2108 C C . VAL B 1 44 ? 15.617 -42.688 -17.656 1 94.56 44 VAL B C 1
ATOM 2110 O O . VAL B 1 44 ? 16.141 -43.406 -18.484 1 94.56 44 VAL B O 1
ATOM 2113 N N . ILE B 1 45 ? 14.992 -41.625 -18 1 91.69 45 ILE B N 1
ATOM 2114 C CA . ILE B 1 45 ? 15.031 -41.094 -19.359 1 91.69 45 ILE B CA 1
ATOM 2115 C C . ILE B 1 45 ? 16.062 -39.969 -19.422 1 91.69 45 ILE B C 1
ATOM 2117 O O . ILE B 1 45 ? 15.898 -38.906 -18.781 1 91.69 45 ILE B O 1
ATOM 2121 N N . SER B 1 46 ? 17.109 -40.188 -20.125 1 92.12 46 SER B N 1
ATOM 2122 C CA . SER B 1 46 ? 18.219 -39.219 -20.125 1 92.12 46 SER B CA 1
ATOM 2123 C C . SER B 1 46 ? 18.5 -38.719 -21.531 1 92.12 46 SER B C 1
ATOM 2125 O O . SER B 1 46 ? 18.328 -39.438 -22.516 1 92.12 46 SER B O 1
ATOM 2127 N N . ASP B 1 47 ? 18.844 -37.406 -21.609 1 90.69 47 ASP B N 1
ATOM 2128 C CA . ASP B 1 47 ? 19.406 -36.781 -22.812 1 90.69 47 ASP B CA 1
ATOM 2129 C C . ASP B 1 47 ? 18.375 -36.781 -23.953 1 90.69 47 ASP B C 1
ATOM 2131 O O . ASP B 1 47 ? 18.734 -37.031 -25.109 1 90.69 47 ASP B O 1
ATOM 2135 N N . LEU B 1 48 ? 17.188 -36.688 -23.484 1 88.62 48 LEU B N 1
ATOM 2136 C CA . LEU B 1 48 ? 16.141 -36.531 -24.484 1 88.62 48 LEU B CA 1
ATOM 2137 C C . LEU B 1 48 ? 16.016 -35.062 -24.906 1 88.62 48 LEU B C 1
ATOM 2139 O O . LEU B 1 48 ? 15.672 -34.219 -24.094 1 88.62 48 LEU B O 1
ATOM 2143 N N . ASP B 1 49 ? 16.469 -34.719 -26.078 1 92.06 49 ASP B N 1
ATOM 2144 C CA . ASP B 1 49 ? 16.359 -33.375 -26.656 1 92.06 49 ASP B CA 1
ATOM 2145 C C . ASP B 1 49 ? 15.398 -33.375 -27.844 1 92.06 49 ASP B C 1
ATOM 2147 O O . ASP B 1 49 ? 15.805 -33.656 -28.984 1 92.06 49 ASP B O 1
ATOM 2151 N N . SER B 1 50 ? 14.188 -33.219 -27.547 1 89.5 50 SER B N 1
ATOM 2152 C CA . SER B 1 50 ? 13.156 -33.281 -28.562 1 89.5 50 SER B CA 1
ATOM 2153 C C . SER B 1 50 ? 12.195 -32.094 -28.469 1 89.5 50 SER B C 1
ATOM 2155 O O . SER B 1 50 ? 11.5 -31.922 -27.469 1 89.5 50 SER B O 1
ATOM 2157 N N . VAL B 1 51 ? 12.164 -31.375 -29.578 1 90.12 51 VAL B N 1
ATOM 2158 C CA . VAL B 1 51 ? 11.273 -30.219 -29.641 1 90.12 51 VAL B CA 1
ATOM 2159 C C . VAL B 1 51 ? 9.922 -30.641 -30.188 1 90.12 51 VAL B C 1
ATOM 2161 O O . VAL B 1 51 ? 9.844 -31.422 -31.156 1 90.12 51 VAL B O 1
ATOM 2164 N N . ARG B 1 52 ? 8.883 -30.266 -29.531 1 94.38 52 ARG B N 1
ATOM 2165 C CA . ARG B 1 52 ? 7.52 -30.5 -30 1 94.38 52 ARG B CA 1
ATOM 2166 C C . ARG B 1 52 ? 7.145 -31.969 -29.906 1 94.38 52 ARG B C 1
ATOM 2168 O O . ARG B 1 52 ? 6.5 -32.531 -30.797 1 94.38 52 ARG B O 1
ATOM 2175 N N . VAL B 1 53 ? 7.68 -32.562 -28.875 1 95.81 53 VAL B N 1
ATOM 2176 C CA . VAL B 1 53 ? 7.273 -33.938 -28.625 1 95.81 53 VAL B CA 1
ATOM 2177 C C . VAL B 1 53 ? 5.941 -33.969 -27.875 1 95.81 53 VAL B C 1
ATOM 2179 O O . VAL B 1 53 ? 5.609 -33.031 -27.156 1 95.81 53 VAL B O 1
ATOM 2182 N N . SER B 1 54 ? 5.18 -35 -28.125 1 97.44 54 SER B N 1
ATOM 2183 C CA . SER B 1 54 ? 3.875 -35.125 -27.484 1 97.44 54 SER B CA 1
ATOM 2184 C C . SER B 1 54 ? 3.791 -36.344 -26.594 1 97.44 54 SER B C 1
ATOM 2186 O O . SER B 1 54 ? 4.188 -37.438 -27 1 97.44 54 SER B O 1
ATOM 2188 N N . PHE B 1 55 ? 3.4 -36.188 -25.359 1 96.69 55 PHE B N 1
ATOM 2189 C CA . PHE B 1 55 ? 2.979 -37.25 -24.484 1 96.69 55 PHE B CA 1
ATOM 2190 C C . PHE B 1 55 ? 1.468 -37.219 -24.266 1 96.69 55 PHE B C 1
ATOM 2192 O O . PHE B 1 55 ? 0.921 -36.25 -23.781 1 96.69 55 PHE B O 1
ATOM 2199 N N . GLU B 1 56 ? 0.828 -38.219 -24.703 1 96.75 56 GLU B N 1
ATOM 2200 C CA . GLU B 1 56 ? -0.628 -38.281 -24.609 1 96.75 56 GLU B CA 1
ATOM 2201 C C . GLU B 1 56 ? -1.081 -39.594 -23.953 1 96.75 56 GLU B C 1
ATOM 2203 O O . GLU B 1 56 ? -0.655 -40.688 -24.344 1 96.75 56 GLU B O 1
ATOM 2208 N N . SER B 1 57 ? -1.933 -39.438 -22.922 1 97.19 57 SER B N 1
ATOM 2209 C CA . SER B 1 57 ? -2.465 -40.594 -22.219 1 97.19 57 SER B CA 1
ATOM 2210 C C . SER B 1 57 ? -1.345 -41.469 -21.656 1 97.19 57 SER B C 1
ATOM 2212 O O . SER B 1 57 ? -1.289 -42.656 -21.922 1 97.19 57 SER B O 1
ATOM 2214 N N . CYS B 1 58 ? -0.58 -40.844 -20.844 1 96.69 58 CYS B N 1
ATOM 2215 C CA . CYS B 1 58 ? 0.591 -41.531 -20.312 1 96.69 58 CYS B CA 1
ATOM 2216 C C . CYS B 1 58 ? 0.655 -41.406 -18.797 1 96.69 58 CYS B C 1
ATOM 2218 O O . CYS B 1 58 ? 0.214 -40.406 -18.234 1 96.69 58 CYS B O 1
ATOM 2220 N N . ILE B 1 59 ? 1.155 -42.375 -18.188 1 97.88 59 ILE B N 1
ATOM 2221 C CA . ILE B 1 59 ? 1.482 -42.312 -16.766 1 97.88 59 ILE B CA 1
ATOM 2222 C C . ILE B 1 59 ? 2.973 -42.594 -16.578 1 97.88 59 ILE B C 1
ATOM 2224 O O . ILE B 1 59 ? 3.486 -43.625 -17.031 1 97.88 59 ILE B O 1
ATOM 2228 N N . PHE B 1 60 ? 3.631 -41.719 -16 1 97.38 60 PHE B N 1
ATOM 2229 C CA . PHE B 1 60 ? 5.008 -41.906 -15.555 1 97.38 60 PHE B CA 1
ATOM 2230 C C . PHE B 1 60 ? 5.07 -42.125 -14.055 1 97.38 60 PHE B C 1
ATOM 2232 O O . PHE B 1 60 ? 4.547 -41.344 -13.273 1 97.38 60 PHE B O 1
ATOM 2239 N N . ARG B 1 61 ? 5.617 -43.25 -13.656 1 97.94 61 ARG B N 1
ATOM 2240 C CA . ARG B 1 61 ? 5.75 -43.562 -12.234 1 97.94 61 ARG B CA 1
ATOM 2241 C C . ARG B 1 61 ? 7.191 -43.938 -11.891 1 97.94 61 ARG B C 1
ATOM 2243 O O . ARG B 1 61 ? 7.777 -44.812 -12.484 1 97.94 61 ARG B O 1
ATOM 2250 N N . ASN B 1 62 ? 7.734 -43.188 -10.891 1 97.88 62 ASN B N 1
ATOM 2251 C CA . ASN B 1 62 ? 9.109 -43.406 -10.477 1 97.88 62 ASN B CA 1
ATOM 2252 C C . ASN B 1 62 ? 10.078 -43.281 -11.648 1 97.88 62 ASN B C 1
ATOM 2254 O O . ASN B 1 62 ? 10.891 -44.188 -11.891 1 97.88 62 ASN B O 1
ATOM 2258 N N . VAL B 1 63 ? 9.914 -42.25 -12.336 1 96.94 63 VAL B N 1
ATOM 2259 C CA . VAL B 1 63 ? 10.758 -42.031 -13.508 1 96.94 63 VAL B CA 1
ATOM 2260 C C . VAL B 1 63 ? 11.602 -40.75 -13.289 1 96.94 63 VAL B C 1
ATOM 2262 O O . VAL B 1 63 ? 11.109 -39.781 -12.75 1 96.94 63 VAL B O 1
ATOM 2265 N N . SER B 1 64 ? 12.844 -40.75 -13.68 1 97.5 64 SER B N 1
ATOM 2266 C CA . SER B 1 64 ? 13.719 -39.594 -13.641 1 97.5 64 SER B CA 1
ATOM 2267 C C . SER B 1 64 ? 14.031 -39.094 -15.047 1 97.5 64 SER B C 1
ATOM 2269 O O . SER B 1 64 ? 14.414 -39.875 -15.922 1 97.5 64 SER B O 1
ATOM 2271 N N . PHE B 1 65 ? 13.75 -37.844 -15.289 1 96.31 65 PHE B N 1
ATOM 2272 C CA . PHE B 1 65 ? 14.195 -37.156 -16.5 1 96.31 65 PHE B CA 1
ATOM 2273 C C . PHE B 1 65 ? 15.508 -36.406 -16.25 1 96.31 65 PHE B C 1
ATOM 2275 O O . PHE B 1 65 ? 15.57 -35.5 -15.422 1 96.31 65 PHE B O 1
ATOM 2282 N N . GLU B 1 66 ? 16.5 -36.781 -16.906 1 95.75 66 GLU B N 1
ATOM 2283 C CA . GLU B 1 66 ? 17.812 -36.188 -16.688 1 95.75 66 GLU B CA 1
ATOM 2284 C C . GLU B 1 66 ? 18.344 -35.531 -17.953 1 95.75 66 GLU B C 1
ATOM 2286 O O . GLU B 1 66 ? 18.453 -36.188 -19 1 95.75 66 GLU B O 1
ATOM 2291 N N . ASN B 1 67 ? 18.672 -34.281 -17.906 1 93.94 67 ASN B N 1
ATOM 2292 C CA . ASN B 1 67 ? 19.219 -33.531 -19.031 1 93.94 67 ASN B CA 1
ATOM 2293 C C . ASN B 1 67 ? 18.281 -33.531 -20.234 1 93.94 67 ASN B C 1
ATOM 2295 O O . ASN B 1 67 ? 18.703 -33.844 -21.359 1 93.94 67 ASN B O 1
ATOM 2299 N N . CYS B 1 68 ? 17.078 -33.312 -19.906 1 95.19 68 CYS B N 1
ATOM 2300 C CA . CYS B 1 68 ? 16.078 -33.344 -20.969 1 95.19 68 CYS B CA 1
ATOM 2301 C C . CYS B 1 68 ? 15.656 -31.953 -21.391 1 95.19 68 CYS B C 1
ATOM 2303 O O . CYS B 1 68 ? 15.492 -31.078 -20.531 1 95.19 68 CYS B O 1
ATOM 2305 N N . ASN B 1 69 ? 15.594 -31.734 -22.672 1 97.12 69 ASN B N 1
ATOM 2306 C CA . ASN B 1 69 ? 15.039 -30.531 -23.297 1 97.12 69 ASN B CA 1
ATOM 2307 C C . ASN B 1 69 ? 13.789 -30.844 -24.109 1 97.12 69 ASN B C 1
ATOM 2309 O O . ASN B 1 69 ? 13.891 -31.391 -25.219 1 97.12 69 ASN B O 1
ATOM 2313 N N . LEU B 1 70 ? 12.688 -30.484 -23.562 1 97.38 70 LEU B N 1
ATOM 2314 C CA . LEU B 1 70 ? 11.406 -30.828 -24.172 1 97.38 70 LEU B CA 1
ATOM 2315 C C . LEU B 1 70 ? 10.602 -29.578 -24.516 1 97.38 70 LEU B C 1
ATOM 2317 O O . LEU B 1 70 ? 9.406 -29.516 -24.234 1 97.38 70 LEU B O 1
ATOM 2321 N N . LYS B 1 71 ? 11.289 -28.578 -25.031 1 97.75 71 LYS B N 1
ATOM 2322 C CA . LYS B 1 71 ? 10.664 -27.312 -25.391 1 97.75 71 LYS B CA 1
ATOM 2323 C C . LYS B 1 71 ? 9.469 -27.516 -26.312 1 97.75 71 LYS B C 1
ATOM 2325 O O . LYS B 1 71 ? 9.5 -28.375 -27.188 1 97.75 71 LYS B O 1
ATOM 2330 N N . LYS B 1 72 ? 8.406 -26.734 -26.094 1 98.31 72 LYS B N 1
ATOM 2331 C CA . LYS B 1 72 ? 7.188 -26.75 -26.891 1 98.31 72 LYS B CA 1
ATOM 2332 C C . LYS B 1 72 ? 6.516 -28.125 -26.828 1 98.31 72 LYS B C 1
ATOM 2334 O O . LYS B 1 72 ? 5.887 -28.547 -27.797 1 98.31 72 LYS B O 1
ATOM 2339 N N . ILE B 1 73 ? 6.656 -28.797 -25.766 1 98.06 73 ILE B N 1
ATOM 2340 C CA . ILE B 1 73 ? 6.047 -30.109 -25.578 1 98.06 73 ILE B CA 1
ATOM 2341 C C . ILE B 1 73 ? 4.531 -29.969 -25.484 1 98.06 73 ILE B C 1
ATOM 2343 O O . ILE B 1 73 ? 4.027 -28.953 -24.984 1 98.06 73 ILE B O 1
ATOM 2347 N N . ASP B 1 74 ? 3.859 -30.969 -25.953 1 98.56 74 ASP B N 1
ATOM 2348 C CA . ASP B 1 74 ? 2.424 -31.125 -25.719 1 98.56 74 ASP B CA 1
ATOM 2349 C C . ASP B 1 74 ? 2.137 -32.25 -24.75 1 98.56 74 ASP B C 1
ATOM 2351 O O . ASP B 1 74 ? 2.4 -33.438 -25.047 1 98.56 74 ASP B O 1
ATOM 2355 N N . LEU B 1 75 ? 1.666 -31.938 -23.641 1 98.62 75 LEU B N 1
ATOM 2356 C CA . LEU B 1 75 ? 1.214 -32.906 -22.656 1 98.62 75 LEU B CA 1
ATOM 2357 C C . LEU B 1 75 ? -0.309 -32.938 -22.562 1 98.62 75 LEU B C 1
ATOM 2359 O O . LEU B 1 75 ? -0.937 -31.922 -22.312 1 98.62 75 LEU B O 1
ATOM 2363 N N . LEU B 1 76 ? -0.871 -34.031 -22.859 1 98.56 76 LEU B N 1
ATOM 2364 C CA . LEU B 1 76 ? -2.316 -34.219 -22.781 1 98.56 76 LEU B CA 1
ATOM 2365 C C . LEU B 1 76 ? -2.676 -35.469 -22.016 1 98.56 76 LEU B C 1
ATOM 2367 O O . LEU B 1 76 ? -2.354 -36.594 -22.453 1 98.56 76 LEU B O 1
ATOM 2371 N N . ASP B 1 77 ? -3.365 -35.281 -20.875 1 98.62 77 ASP B N 1
ATOM 2372 C CA . ASP B 1 77 ? -3.775 -36.438 -20.062 1 98.62 77 ASP B CA 1
ATOM 2373 C C . ASP B 1 77 ? -2.564 -37.25 -19.594 1 98.62 77 ASP B C 1
ATOM 2375 O O . ASP B 1 77 ? -2.41 -38.406 -19.938 1 98.62 77 ASP B O 1
ATOM 2379 N N . VAL B 1 78 ? -1.812 -36.656 -18.766 1 98.69 78 VAL B N 1
ATOM 2380 C CA . VAL B 1 78 ? -0.57 -37.25 -18.312 1 98.69 78 VAL B CA 1
ATOM 2381 C C . VAL B 1 78 ? -0.486 -37.156 -16.797 1 98.69 78 VAL B C 1
ATOM 2383 O O . VAL B 1 78 ? -0.899 -36.188 -16.188 1 98.69 78 VAL B O 1
ATOM 2386 N N . VAL B 1 79 ? -0.021 -38.188 -16.141 1 98.81 79 VAL B N 1
ATOM 2387 C CA . VAL B 1 79 ? 0.28 -38.156 -14.719 1 98.81 79 VAL B CA 1
ATOM 2388 C C . VAL B 1 79 ? 1.769 -38.438 -14.5 1 98.81 79 VAL B C 1
ATOM 2390 O O . VAL B 1 79 ? 2.318 -39.406 -15.031 1 98.81 79 VAL B O 1
ATOM 2393 N N . PHE B 1 80 ? 2.408 -37.594 -13.836 1 98.81 80 PHE B N 1
ATOM 2394 C CA . PHE B 1 80 ? 3.736 -37.812 -13.289 1 98.81 80 PHE B CA 1
ATOM 2395 C C . PHE B 1 80 ? 3.66 -38.094 -11.789 1 98.81 80 PHE B C 1
ATOM 2397 O O . PHE B 1 80 ? 3.258 -37.25 -11.008 1 98.81 80 PHE B O 1
ATOM 2404 N N . GLU B 1 81 ? 3.953 -39.281 -11.367 1 98.88 81 GLU B N 1
ATOM 2405 C CA . GLU B 1 81 ? 3.893 -39.656 -9.961 1 98.88 81 GLU B CA 1
ATOM 2406 C C . GLU B 1 81 ? 5.246 -40.156 -9.469 1 98.88 81 GLU B C 1
ATOM 2408 O O . GLU B 1 81 ? 5.809 -41.125 -10.031 1 98.88 81 GLU B O 1
ATOM 2413 N N . ASN B 1 82 ? 5.762 -39.531 -8.43 1 98.81 82 ASN B N 1
ATOM 2414 C CA . ASN B 1 82 ? 7.066 -39.906 -7.891 1 98.81 82 ASN B CA 1
ATOM 2415 C C . ASN B 1 82 ? 8.164 -39.781 -8.945 1 98.81 82 ASN B C 1
ATOM 2417 O O . ASN B 1 82 ? 8.977 -40.688 -9.109 1 98.81 82 ASN B O 1
ATOM 2421 N N . CYS B 1 83 ? 8.109 -38.688 -9.625 1 98.81 83 CYS B N 1
ATOM 2422 C CA . CYS B 1 83 ? 9.078 -38.469 -10.695 1 98.81 83 CYS B CA 1
ATOM 2423 C C . CYS B 1 83 ? 10.055 -37.344 -10.328 1 98.81 83 CYS B C 1
ATOM 2425 O O . CYS B 1 83 ? 9.789 -36.562 -9.422 1 98.81 83 CYS B O 1
ATOM 2427 N N . ASN B 1 84 ? 11.211 -37.375 -10.93 1 98.88 84 ASN B N 1
ATOM 2428 C CA . ASN B 1 84 ? 12.172 -36.281 -10.883 1 98.88 84 ASN B CA 1
ATOM 2429 C C . ASN B 1 84 ? 12.32 -35.594 -12.25 1 98.88 84 ASN B C 1
ATOM 2431 O O . ASN B 1 84 ? 12.914 -36.188 -13.164 1 98.88 84 ASN B O 1
ATOM 2435 N N . LEU B 1 85 ? 11.781 -34.469 -12.398 1 98.44 85 LEU B N 1
ATOM 2436 C CA . LEU B 1 85 ? 11.859 -33.688 -13.641 1 98.44 85 LEU B CA 1
ATOM 2437 C C . LEU B 1 85 ? 12.727 -32.469 -13.477 1 98.44 85 LEU B C 1
ATOM 2439 O O . LEU B 1 85 ? 12.633 -31.516 -14.266 1 98.44 85 LEU B O 1
ATOM 2443 N N . SER B 1 86 ? 13.547 -32.438 -12.469 1 98.31 86 SER B N 1
ATOM 2444 C CA . SER B 1 86 ? 14.336 -31.25 -12.141 1 98.31 86 SER B CA 1
ATOM 2445 C C . SER B 1 86 ? 15.211 -30.828 -13.32 1 98.31 86 SER B C 1
ATOM 2447 O O . SER B 1 86 ? 15.781 -31.688 -14.008 1 98.31 86 SER B O 1
ATOM 2449 N N . ASN B 1 87 ? 15.234 -29.547 -13.555 1 97.31 87 ASN B N 1
ATOM 2450 C CA . ASN B 1 87 ? 16.078 -28.891 -14.555 1 97.31 87 ASN B CA 1
ATOM 2451 C C . ASN B 1 87 ? 15.656 -29.281 -15.969 1 97.31 87 ASN B C 1
ATOM 2453 O O . ASN B 1 87 ? 16.469 -29.219 -16.906 1 97.31 87 ASN B O 1
ATOM 2457 N N . THR B 1 88 ? 14.508 -29.75 -16.156 1 97.94 88 THR B N 1
ATOM 2458 C CA . THR B 1 88 ? 13.969 -30.031 -17.484 1 97.94 88 THR B CA 1
ATOM 2459 C C . THR B 1 88 ? 13.375 -28.766 -18.094 1 97.94 88 THR B C 1
ATOM 2461 O O . THR B 1 88 ? 12.836 -27.906 -17.391 1 97.94 88 THR B O 1
ATOM 2464 N N . PHE B 1 89 ? 13.469 -28.625 -19.422 1 98.12 89 PHE B N 1
ATOM 2465 C CA . PHE B 1 89 ? 12.93 -27.484 -20.141 1 98.12 89 PHE B CA 1
ATOM 2466 C C . PHE B 1 89 ? 11.617 -27.844 -20.812 1 98.12 89 PHE B C 1
ATOM 2468 O O . PHE B 1 89 ? 11.578 -28.688 -21.719 1 98.12 89 PHE B O 1
ATOM 2475 N N . PHE B 1 90 ? 10.523 -27.203 -20.375 1 98.38 90 PHE B N 1
ATOM 2476 C CA . PHE B 1 90 ? 9.211 -27.391 -20.984 1 98.38 90 PHE B CA 1
ATOM 2477 C C . PHE B 1 90 ? 8.727 -26.109 -21.656 1 98.38 90 PHE B C 1
ATOM 2479 O O . PHE B 1 90 ? 7.574 -26.031 -22.094 1 98.38 90 PHE B O 1
ATOM 2486 N N . ASP B 1 91 ? 9.562 -25 -21.703 1 98.5 91 ASP B N 1
ATOM 2487 C CA . ASP B 1 91 ? 9.141 -23.656 -22.094 1 98.5 91 ASP B CA 1
ATOM 2488 C C . ASP B 1 91 ? 8.398 -23.672 -23.438 1 98.5 91 ASP B C 1
ATOM 2490 O O . ASP B 1 91 ? 8.773 -24.406 -24.344 1 98.5 91 ASP B O 1
ATOM 2494 N N . GLY B 1 92 ? 7.352 -22.969 -23.469 1 98.62 92 GLY B N 1
ATOM 2495 C CA . GLY B 1 92 ? 6.527 -22.875 -24.656 1 98.62 92 GLY B CA 1
ATOM 2496 C C . GLY B 1 92 ? 5.562 -24.031 -24.812 1 98.62 92 GLY B C 1
ATOM 2497 O O . GLY B 1 92 ? 4.84 -24.125 -25.812 1 98.62 92 GLY B O 1
ATOM 2498 N N . GLY B 1 93 ? 5.488 -24.875 -23.922 1 98.69 93 GLY B N 1
ATOM 2499 C CA . GLY B 1 93 ? 4.703 -26.094 -24.031 1 98.69 93 GLY B CA 1
ATOM 2500 C C . GLY B 1 93 ? 3.227 -25.891 -23.766 1 98.69 93 GLY B C 1
ATOM 2501 O O . GLY B 1 93 ? 2.824 -24.828 -23.281 1 98.69 93 GLY B O 1
ATOM 2502 N N . SER B 1 94 ? 2.438 -26.859 -24.141 1 98.81 94 SER B N 1
ATOM 2503 C CA . SER B 1 94 ? 1.017 -26.969 -23.828 1 98.81 94 SER B CA 1
ATOM 2504 C C . SER B 1 94 ? 0.75 -28.125 -22.844 1 98.81 94 SER B C 1
ATOM 2506 O O . SER B 1 94 ? 1.031 -29.281 -23.156 1 98.81 94 SER B O 1
ATOM 2508 N N . ILE B 1 95 ? 0.151 -27.812 -21.75 1 98.81 95 ILE B N 1
ATOM 2509 C CA . ILE B 1 95 ? -0.035 -28.781 -20.672 1 98.81 95 ILE B CA 1
ATOM 2510 C C . ILE B 1 95 ? -1.509 -28.828 -20.281 1 98.81 95 ILE B C 1
ATOM 2512 O O . ILE B 1 95 ? -2.029 -27.891 -19.672 1 98.81 95 ILE B O 1
ATOM 2516 N N . TYR B 1 96 ? -2.166 -29.844 -20.703 1 98.81 96 TYR B N 1
ATOM 2517 C CA . TYR B 1 96 ? -3.611 -29.922 -20.531 1 98.81 96 TYR B CA 1
ATOM 2518 C C . TYR B 1 96 ? -3.99 -31.219 -19.797 1 98.81 96 TYR B C 1
ATOM 2520 O O . TYR B 1 96 ? -3.693 -32.312 -20.281 1 98.81 96 TYR B O 1
ATOM 2528 N N . ARG B 1 97 ? -4.688 -31.062 -18.719 1 98.75 97 ARG B N 1
ATOM 2529 C CA . ARG B 1 97 ? -5.098 -32.188 -17.875 1 98.75 97 ARG B CA 1
ATOM 2530 C C . ARG B 1 97 ? -3.896 -33.031 -17.469 1 98.75 97 ARG B C 1
ATOM 2532 O O . ARG B 1 97 ? -3.811 -34.219 -17.844 1 98.75 97 ARG B O 1
ATOM 2539 N N . VAL B 1 98 ? -3.088 -32.438 -16.719 1 98.94 98 VAL B N 1
ATOM 2540 C CA . VAL B 1 98 ? -1.851 -33.062 -16.266 1 98.94 98 VAL B CA 1
ATOM 2541 C C . VAL B 1 98 ? -1.738 -32.969 -14.75 1 98.94 98 VAL B C 1
ATOM 2543 O O . VAL B 1 98 ? -2.111 -31.969 -14.156 1 98.94 98 VAL B O 1
ATOM 2546 N N . GLU B 1 99 ? -1.288 -34.031 -14.102 1 98.94 99 GLU B N 1
ATOM 2547 C CA . GLU B 1 99 ? -1.022 -34.031 -12.664 1 98.94 99 GLU B CA 1
ATOM 2548 C C . GLU B 1 99 ? 0.448 -34.312 -12.383 1 98.94 99 GLU B C 1
ATOM 2550 O O . GLU B 1 99 ? 1.011 -35.281 -12.906 1 98.94 99 GLU B O 1
ATOM 2555 N N . PHE B 1 100 ? 1.056 -33.469 -11.672 1 98.94 100 PHE B N 1
ATOM 2556 C CA . PHE B 1 100 ? 2.35 -33.719 -11.047 1 98.94 100 PHE B CA 1
ATOM 2557 C C . PHE B 1 100 ? 2.182 -34.062 -9.57 1 98.94 100 PHE B C 1
ATOM 2559 O O . PHE B 1 100 ? 1.726 -33.219 -8.789 1 98.94 100 PHE B O 1
ATOM 2566 N N . LYS B 1 101 ? 2.5 -35.281 -9.188 1 98.88 101 LYS B N 1
ATOM 2567 C CA . LYS B 1 101 ? 2.273 -35.719 -7.812 1 98.88 101 LYS B CA 1
ATOM 2568 C C . LYS B 1 101 ? 3.553 -36.281 -7.195 1 98.88 101 LYS B C 1
ATOM 2570 O O . LYS B 1 101 ? 4.246 -37.094 -7.816 1 98.88 101 LYS B O 1
ATOM 2575 N N . ASN B 1 102 ? 3.797 -35.812 -5.953 1 98.88 102 ASN B N 1
ATOM 2576 C CA . ASN B 1 102 ? 4.949 -36.312 -5.223 1 98.88 102 ASN B CA 1
ATOM 2577 C C . ASN B 1 102 ? 6.207 -36.312 -6.09 1 98.88 102 ASN B C 1
ATOM 2579 O O . ASN B 1 102 ? 6.895 -37.344 -6.188 1 98.88 102 ASN B O 1
ATOM 2583 N N . SER B 1 103 ? 6.426 -35.25 -6.707 1 98.94 103 SER B N 1
ATOM 2584 C CA . SER B 1 103 ? 7.496 -35.188 -7.699 1 98.94 103 SER B CA 1
ATOM 2585 C C . SER B 1 103 ? 8.406 -34 -7.457 1 98.94 103 SER B C 1
ATOM 2587 O O . SER B 1 103 ? 8.062 -33.094 -6.691 1 98.94 103 SER B O 1
ATOM 2589 N N . LYS B 1 104 ? 9.609 -34.062 -8.047 1 98.88 104 LYS B N 1
ATOM 2590 C CA . LYS B 1 104 ? 10.578 -32.969 -7.98 1 98.88 104 LYS B CA 1
ATOM 2591 C C . LYS B 1 104 ? 10.617 -32.188 -9.289 1 98.88 104 LYS B C 1
ATOM 2593 O O . LYS B 1 104 ? 10.781 -32.75 -10.359 1 98.88 104 LYS B O 1
ATOM 2598 N N . LEU B 1 105 ? 10.43 -30.938 -9.125 1 98.69 105 LEU B N 1
ATOM 2599 C CA . LEU B 1 105 ? 10.445 -30.016 -10.258 1 98.69 105 LEU B CA 1
ATOM 2600 C C . LEU B 1 105 ? 11.398 -28.844 -9.992 1 98.69 105 LEU B C 1
ATOM 2602 O O . LEU B 1 105 ? 11.109 -27.703 -10.359 1 98.69 105 LEU B O 1
ATOM 2606 N N . ILE B 1 106 ? 12.492 -29.109 -9.336 1 98.81 106 ILE B N 1
ATOM 2607 C CA . ILE B 1 106 ? 13.414 -28.047 -8.961 1 98.81 106 ILE B CA 1
ATOM 2608 C C . ILE B 1 106 ? 14.031 -27.438 -10.219 1 98.81 106 ILE B C 1
ATOM 2610 O O . ILE B 1 106 ? 14.602 -28.141 -11.047 1 98.81 106 ILE B O 1
ATOM 2614 N N . GLY B 1 107 ? 13.859 -26.156 -10.398 1 98.62 107 GLY B N 1
ATOM 2615 C CA . GLY B 1 107 ? 14.508 -25.438 -11.492 1 98.62 107 GLY B CA 1
ATOM 2616 C C . GLY B 1 107 ? 13.891 -25.734 -12.844 1 98.62 107 GLY B C 1
ATOM 2617 O O . GLY B 1 107 ? 14.508 -25.484 -13.883 1 98.62 107 GLY B O 1
ATOM 2618 N N . VAL B 1 108 ? 12.75 -26.266 -12.883 1 98.69 108 VAL B N 1
ATOM 2619 C CA . VAL B 1 108 ? 12.109 -26.609 -14.148 1 98.69 108 VAL B CA 1
ATOM 2620 C C . VAL B 1 108 ? 11.656 -25.328 -14.852 1 98.69 108 VAL B C 1
ATOM 2622 O O . VAL B 1 108 ? 11.258 -24.359 -14.195 1 98.69 108 VAL B O 1
ATOM 2625 N N . ARG B 1 109 ? 11.68 -25.328 -16.219 1 98.62 109 ARG B N 1
ATOM 2626 C CA . ARG B 1 109 ? 11.266 -24.172 -17.016 1 98.62 109 ARG B CA 1
ATOM 2627 C C . ARG B 1 109 ? 9.891 -24.406 -17.641 1 98.62 109 ARG B C 1
ATOM 2629 O O . ARG B 1 109 ? 9.75 -25.234 -18.547 1 98.62 109 ARG B O 1
ATOM 2636 N N . PHE B 1 110 ? 8.914 -23.656 -17.172 1 98.75 110 PHE B N 1
ATOM 2637 C CA . PHE B 1 110 ? 7.57 -23.688 -17.719 1 98.75 110 PHE B CA 1
ATOM 2638 C C . PHE B 1 110 ? 7.207 -22.328 -18.328 1 98.75 110 PHE B C 1
ATOM 2640 O O . PHE B 1 110 ? 6.027 -22 -18.469 1 98.75 110 PHE B O 1
ATOM 2647 N N . ASP B 1 111 ? 8.188 -21.422 -18.578 1 98.75 111 ASP B N 1
ATOM 2648 C CA . ASP B 1 111 ? 7.879 -20.094 -19.094 1 98.75 111 ASP B CA 1
ATOM 2649 C C . ASP B 1 111 ? 7.199 -20.172 -20.453 1 98.75 111 ASP B C 1
ATOM 2651 O O . ASP B 1 111 ? 7.441 -21.109 -21.219 1 98.75 111 ASP B O 1
ATOM 2655 N N . ASP B 1 112 ? 6.316 -19.281 -20.734 1 98.75 112 ASP B N 1
ATOM 2656 C CA . ASP B 1 112 ? 5.598 -19.141 -22 1 98.75 112 ASP B CA 1
ATOM 2657 C C . ASP B 1 112 ? 4.758 -20.375 -22.297 1 98.75 112 ASP B C 1
ATOM 2659 O O . ASP B 1 112 ? 4.594 -20.766 -23.453 1 98.75 112 ASP B O 1
ATOM 2663 N N . CYS B 1 113 ? 4.273 -21.016 -21.297 1 98.88 113 CYS B N 1
ATOM 2664 C CA . CYS B 1 113 ? 3.451 -22.219 -21.469 1 98.88 113 CYS B CA 1
ATOM 2665 C C . CYS B 1 113 ? 1.971 -21.875 -21.344 1 98.88 113 CYS B C 1
ATOM 2667 O O . CYS B 1 113 ? 1.612 -20.781 -20.891 1 98.88 113 CYS B O 1
ATOM 2669 N N . ILE B 1 114 ? 1.166 -22.734 -21.797 1 98.88 114 ILE B N 1
ATOM 2670 C CA . ILE B 1 114 ? -0.258 -22.766 -21.484 1 98.88 114 ILE B CA 1
ATOM 2671 C C . ILE B 1 114 ? -0.559 -23.969 -20.578 1 98.88 114 ILE B C 1
ATOM 2673 O O . ILE B 1 114 ? -0.3 -25.109 -20.953 1 98.88 114 ILE B O 1
ATOM 2677 N N . LEU B 1 115 ? -1.028 -23.719 -19.422 1 98.88 115 LEU B N 1
ATOM 2678 C CA . LEU B 1 115 ? -1.442 -24.766 -18.484 1 98.88 115 LEU B CA 1
ATOM 2679 C C . LEU B 1 115 ? -2.949 -24.719 -18.25 1 98.88 115 LEU B C 1
ATOM 2681 O O . LEU B 1 115 ? -3.484 -23.703 -17.812 1 98.88 115 LEU B O 1
ATOM 2685 N N . LYS B 1 116 ? -3.576 -25.719 -18.625 1 98.81 116 LYS B N 1
ATOM 2686 C CA . LYS B 1 116 ? -5.02 -25.828 -18.453 1 98.81 116 LYS B CA 1
ATOM 2687 C C . LYS B 1 116 ? -5.391 -27.109 -17.703 1 98.81 116 LYS B C 1
ATOM 2689 O O . LYS B 1 116 ? -5.07 -28.203 -18.172 1 98.81 116 LYS B O 1
ATOM 2694 N N . ASN B 1 117 ? -6.102 -26.969 -16.547 1 98.75 117 ASN B N 1
ATOM 2695 C CA . ASN B 1 117 ? -6.449 -28.125 -15.711 1 98.75 117 ASN B CA 1
ATOM 2696 C C . ASN B 1 117 ? -5.207 -28.891 -15.281 1 98.75 117 ASN B C 1
ATOM 2698 O O . ASN B 1 117 ? -5.059 -30.062 -15.617 1 98.75 117 ASN B O 1
ATOM 2702 N N . VAL B 1 118 ? -4.422 -28.234 -14.531 1 98.88 118 VAL B N 1
ATOM 2703 C CA . VAL B 1 118 ? -3.17 -28.828 -14.086 1 98.88 118 VAL B CA 1
ATOM 2704 C C . VAL B 1 118 ? -3.123 -28.859 -12.562 1 98.88 118 VAL B C 1
ATOM 2706 O O . VAL B 1 118 ? -3.492 -27.875 -11.906 1 98.88 118 VAL B O 1
ATOM 2709 N N . LEU B 1 119 ? -2.717 -29.953 -12.023 1 98.94 119 LEU B N 1
ATOM 2710 C CA . LEU B 1 119 ? -2.555 -30.109 -10.578 1 98.94 119 LEU B CA 1
ATOM 2711 C C . LEU B 1 119 ? -1.094 -30.359 -10.227 1 98.94 119 LEU B C 1
ATOM 2713 O O . LEU B 1 119 ? -0.46 -31.25 -10.781 1 98.94 119 LEU B O 1
ATOM 2717 N N . PHE B 1 120 ? -0.549 -29.547 -9.367 1 98.94 120 PHE B N 1
ATOM 2718 C CA . PHE B 1 120 ? 0.693 -29.828 -8.648 1 98.94 120 PHE B CA 1
ATOM 2719 C C . PHE B 1 120 ? 0.415 -30.188 -7.195 1 98.94 120 PHE B C 1
ATOM 2721 O O . PHE B 1 120 ? -0.107 -29.359 -6.438 1 98.94 120 PHE B O 1
ATOM 2728 N N . LYS B 1 121 ? 0.661 -31.406 -6.812 1 98.94 121 LYS B N 1
ATOM 2729 C CA . LYS B 1 121 ? 0.402 -31.844 -5.441 1 98.94 121 LYS B CA 1
ATOM 2730 C C . LYS B 1 121 ? 1.612 -32.562 -4.852 1 98.94 121 LYS B C 1
ATOM 2732 O O . LYS B 1 121 ? 2.125 -33.5 -5.441 1 98.94 121 LYS B O 1
ATOM 2737 N N . ASP B 1 122 ? 2.08 -32.094 -3.639 1 98.88 122 ASP B N 1
ATOM 2738 C CA . ASP B 1 122 ? 3.246 -32.688 -2.98 1 98.88 122 ASP B CA 1
ATOM 2739 C C . ASP B 1 122 ? 4.48 -32.594 -3.877 1 98.88 122 ASP B C 1
ATOM 2741 O O . ASP B 1 122 ? 5.184 -33.594 -4.07 1 98.88 122 ASP B O 1
ATOM 2745 N N . VAL B 1 123 ? 4.66 -31.406 -4.336 1 98.88 123 VAL B N 1
ATOM 2746 C CA . VAL B 1 123 ? 5.727 -31.172 -5.309 1 98.88 123 VAL B CA 1
ATOM 2747 C C . VAL B 1 123 ? 6.812 -30.297 -4.688 1 98.88 123 VAL B C 1
ATOM 2749 O O . VAL B 1 123 ? 6.508 -29.328 -3.984 1 98.88 123 VAL B O 1
ATOM 2752 N N . LEU B 1 124 ? 8.078 -30.672 -4.922 1 98.94 124 LEU B N 1
ATOM 2753 C CA . LEU B 1 124 ? 9.211 -29.781 -4.684 1 98.94 124 LEU B CA 1
ATOM 2754 C C . LEU B 1 124 ? 9.57 -29 -5.949 1 98.94 124 LEU B C 1
ATOM 2756 O O . LEU B 1 124 ? 10.289 -29.516 -6.812 1 98.94 124 LEU B O 1
ATOM 2760 N N . GLY B 1 125 ? 9.07 -27.828 -6.02 1 98.88 125 GLY B N 1
ATOM 2761 C CA . GLY B 1 125 ? 9.211 -27.047 -7.238 1 98.88 125 GLY B CA 1
ATOM 2762 C C . GLY B 1 125 ? 10.031 -25.781 -7.043 1 98.88 125 GLY B C 1
ATOM 2763 O O . GLY B 1 125 ? 9.781 -24.781 -7.703 1 98.88 125 GLY B O 1
ATOM 2764 N N . LYS B 1 126 ? 11.016 -25.812 -6.18 1 98.88 126 LYS B N 1
ATOM 2765 C CA . LYS B 1 126 ? 11.867 -24.656 -5.934 1 98.88 126 LYS B CA 1
ATOM 2766 C C . LYS B 1 126 ? 12.531 -24.172 -7.223 1 98.88 126 LYS B C 1
ATOM 2768 O O . LYS B 1 126 ? 12.938 -24.984 -8.055 1 98.88 126 LYS B O 1
ATOM 2773 N N . TYR B 1 127 ? 12.562 -22.875 -7.398 1 98.81 127 TYR B N 1
ATOM 2774 C CA . TYR B 1 127 ? 13.305 -22.219 -8.477 1 98.81 127 TYR B CA 1
ATOM 2775 C C . TYR B 1 127 ? 12.641 -22.484 -9.828 1 98.81 127 TYR B C 1
ATOM 2777 O O . TYR B 1 127 ? 13.195 -22.141 -10.875 1 98.81 127 TYR B O 1
ATOM 2785 N N . SER B 1 128 ? 11.523 -23.062 -9.875 1 98.88 128 SER B N 1
ATOM 2786 C CA . SER B 1 128 ? 10.82 -23.25 -11.141 1 98.88 128 SER B CA 1
ATOM 2787 C C . SER B 1 128 ? 10.367 -21.922 -11.719 1 98.88 128 SER B C 1
ATOM 2789 O O . SER B 1 128 ? 10.234 -20.938 -10.992 1 98.88 128 SER B O 1
ATOM 2791 N N . ASN B 1 129 ? 10.242 -21.875 -13.016 1 98.94 129 ASN B N 1
ATOM 2792 C CA . ASN B 1 129 ? 9.906 -20.625 -13.703 1 98.94 129 ASN B CA 1
ATOM 2793 C C . ASN B 1 129 ? 8.648 -20.781 -14.555 1 98.94 129 ASN B C 1
ATOM 2795 O O . ASN B 1 129 ? 8.617 -21.578 -15.484 1 98.94 129 ASN B O 1
ATOM 2799 N N . PHE B 1 130 ? 7.598 -19.969 -14.281 1 98.88 130 PHE B N 1
ATOM 2800 C CA . PHE B 1 130 ? 6.336 -20 -15.008 1 98.88 130 PHE B CA 1
ATOM 2801 C C . PHE B 1 130 ? 6.086 -18.672 -15.711 1 98.88 130 PHE B C 1
ATOM 2803 O O . PHE B 1 130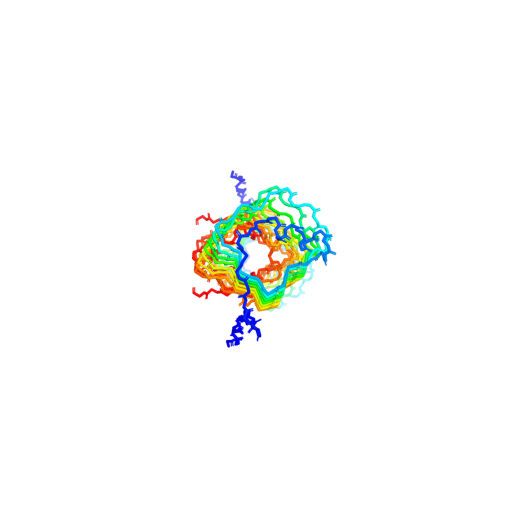 ? 4.953 -18.375 -16.109 1 98.88 130 PHE B O 1
ATOM 2810 N N . SER B 1 131 ? 7.129 -17.875 -15.914 1 98.81 131 SER B N 1
ATOM 2811 C CA . SER B 1 131 ? 6.98 -16.516 -16.422 1 98.81 131 SER B CA 1
ATOM 2812 C C . SER B 1 131 ? 6.25 -16.484 -17.75 1 98.81 131 SER B C 1
ATOM 2814 O O . SER B 1 131 ? 6.5 -17.328 -18.609 1 98.81 131 SER B O 1
ATOM 2816 N N . PHE B 1 132 ? 5.309 -15.523 -17.922 1 98.81 132 PHE B N 1
ATOM 2817 C CA . PHE B 1 132 ? 4.609 -15.203 -19.156 1 98.81 132 PHE B CA 1
ATOM 2818 C C . PHE B 1 132 ? 3.686 -16.344 -19.562 1 98.81 132 PHE B C 1
ATOM 2820 O O . PHE B 1 132 ? 3.232 -16.406 -20.719 1 98.81 132 PHE B O 1
ATOM 2827 N N . SER B 1 133 ? 3.426 -17.266 -18.719 1 98.81 133 SER B N 1
ATOM 2828 C CA . SER B 1 133 ? 2.547 -18.391 -19.016 1 98.81 133 SER B CA 1
ATOM 2829 C C . SER B 1 133 ? 1.084 -18.031 -18.766 1 98.81 133 SER B C 1
ATOM 2831 O O . SER B 1 133 ? 0.786 -17.016 -18.125 1 98.81 133 SER B O 1
ATOM 2833 N N . LYS B 1 134 ? 0.203 -18.766 -19.359 1 98.81 134 LYS B N 1
ATOM 2834 C CA . LYS B 1 134 ? -1.239 -18.672 -19.156 1 98.81 134 LYS B CA 1
ATOM 2835 C C . LYS B 1 134 ? -1.756 -19.844 -18.328 1 98.81 134 LYS B C 1
ATOM 2837 O O . LYS B 1 134 ? -1.527 -21.016 -18.688 1 98.81 134 LYS B O 1
ATOM 2842 N N . PHE B 1 135 ? -2.447 -19.516 -17.266 1 98.31 135 PHE B N 1
ATOM 2843 C CA . PHE B 1 135 ? -3.016 -20.531 -16.375 1 98.31 135 PHE B CA 1
ATOM 2844 C C . PHE B 1 135 ? -4.539 -20.516 -16.438 1 98.31 135 PHE B C 1
ATOM 2846 O O . PHE B 1 135 ? -5.16 -19.453 -16.281 1 98.31 135 PHE B O 1
ATOM 2853 N N . LYS B 1 136 ? -5.09 -21.609 -16.703 1 98.19 136 LYS B N 1
ATOM 2854 C CA . LYS B 1 136 ? -6.535 -21.797 -16.609 1 98.19 136 LYS B CA 1
ATOM 2855 C C . LYS B 1 136 ? -6.883 -23 -15.734 1 98.19 136 LYS B C 1
ATOM 2857 O O . LYS B 1 136 ? -6.645 -24.141 -16.109 1 98.19 136 LYS B O 1
ATOM 2862 N N . ILE B 1 137 ? -7.473 -22.812 -14.562 1 98.06 137 ILE B N 1
ATOM 2863 C CA . ILE B 1 137 ? -7.824 -23.844 -13.586 1 98.06 137 ILE B CA 1
ATOM 2864 C C . ILE B 1 137 ? -6.574 -24.625 -13.188 1 98.06 137 ILE B C 1
ATOM 2866 O O . ILE B 1 137 ? -6.438 -25.797 -13.547 1 98.06 137 ILE B O 1
ATOM 2870 N N . VAL B 1 138 ? -5.754 -24.062 -12.422 1 98.56 138 VAL B N 1
ATOM 2871 C CA . VAL B 1 138 ? -4.504 -24.656 -11.953 1 98.56 138 VAL B CA 1
ATOM 2872 C C . VAL B 1 138 ? -4.457 -24.641 -10.43 1 98.56 138 VAL B C 1
ATOM 2874 O O . VAL B 1 138 ? -4.816 -23.641 -9.805 1 98.56 138 VAL B O 1
ATOM 2877 N N . SER B 1 139 ? -4.098 -25.781 -9.852 1 98.69 139 SER B N 1
ATOM 2878 C CA . SER B 1 139 ? -3.984 -25.875 -8.406 1 98.69 139 SER B CA 1
ATOM 2879 C C . SER B 1 139 ? -2.588 -26.328 -7.988 1 98.69 139 SER B C 1
ATOM 2881 O O . SER B 1 139 ? -2.053 -27.297 -8.539 1 98.69 139 SER B O 1
ATOM 2883 N N . ILE B 1 140 ? -2.018 -25.641 -7.094 1 98.81 140 ILE B N 1
ATOM 2884 C CA . ILE B 1 140 ? -0.762 -26 -6.449 1 98.81 140 ILE B CA 1
ATOM 2885 C C . ILE B 1 140 ? -1 -26.25 -4.961 1 98.81 140 ILE B C 1
ATOM 2887 O O . ILE B 1 140 ? -1.283 -25.312 -4.211 1 98.81 140 ILE B O 1
ATOM 2891 N N . LEU B 1 141 ? -0.897 -27.484 -4.543 1 98.81 141 LEU B N 1
ATOM 2892 C CA . LEU B 1 141 ? -1.332 -27.891 -3.211 1 98.81 141 LEU B CA 1
ATOM 2893 C C . LEU B 1 141 ? -0.209 -28.609 -2.467 1 98.81 141 LEU B C 1
ATOM 2895 O O . LEU B 1 141 ? 0.525 -29.406 -3.059 1 98.81 141 LEU B O 1
ATOM 2899 N N . ASP B 1 142 ? -0.067 -28.359 -1.206 1 98.88 142 ASP B N 1
ATOM 2900 C CA . ASP B 1 142 ? 0.843 -29.078 -0.327 1 98.88 142 ASP B CA 1
ATOM 2901 C C . ASP B 1 142 ? 2.238 -29.188 -0.938 1 98.88 142 ASP B C 1
ATOM 2903 O O . ASP B 1 142 ? 2.826 -30.266 -0.989 1 98.88 142 ASP B O 1
ATOM 2907 N N . SER B 1 143 ? 2.742 -28.078 -1.373 1 98.94 143 SER B N 1
ATOM 2908 C CA . SER B 1 143 ? 3.951 -28.109 -2.189 1 98.94 143 SER B CA 1
ATOM 2909 C C . SER B 1 143 ? 4.934 -27.016 -1.764 1 98.94 143 SER B C 1
ATOM 2911 O O . SER B 1 143 ? 4.641 -26.219 -0.868 1 98.94 143 SER B O 1
ATOM 2913 N N . ASN B 1 144 ? 6.168 -27.078 -2.236 1 98.94 144 ASN B N 1
ATOM 2914 C CA . ASN B 1 144 ? 7.219 -26.109 -1.967 1 98.94 144 ASN B CA 1
ATOM 2915 C C . ASN B 1 144 ? 7.707 -25.438 -3.248 1 98.94 144 ASN B C 1
ATOM 2917 O O . ASN B 1 144 ? 8.406 -26.062 -4.051 1 98.94 144 ASN B O 1
ATOM 2921 N N . PHE B 1 145 ? 7.336 -24.266 -3.443 1 98.94 145 PHE B N 1
ATOM 2922 C CA . PHE B 1 145 ? 7.73 -23.484 -4.609 1 98.94 145 PHE B CA 1
ATOM 2923 C C . PHE B 1 145 ? 8.531 -22.25 -4.191 1 98.94 145 PHE B C 1
ATOM 2925 O O . PHE B 1 145 ? 8.391 -21.188 -4.777 1 98.94 145 PHE B O 1
ATOM 2932 N N . GLU B 1 146 ? 9.367 -22.406 -3.205 1 98.94 146 GLU B N 1
ATOM 2933 C CA . GLU B 1 146 ? 10.273 -21.344 -2.764 1 98.94 146 GLU B CA 1
ATOM 2934 C C . GLU B 1 146 ? 11.141 -20.844 -3.914 1 98.94 146 GLU B C 1
ATOM 2936 O O . GLU B 1 146 ? 11.656 -21.656 -4.699 1 98.94 146 GLU B O 1
ATOM 2941 N N . ASN B 1 147 ? 11.242 -19.531 -4.09 1 98.88 147 ASN B N 1
ATOM 2942 C CA . ASN B 1 147 ? 12.078 -18.891 -5.098 1 98.88 147 ASN B CA 1
ATOM 2943 C C . ASN B 1 147 ? 11.578 -19.172 -6.512 1 98.88 147 ASN B C 1
ATOM 2945 O O . ASN B 1 147 ? 12.328 -19.047 -7.48 1 98.88 147 ASN B O 1
ATOM 2949 N N . SER B 1 148 ? 10.406 -19.562 -6.672 1 98.94 148 SER B N 1
ATOM 2950 C CA . SER B 1 148 ? 9.836 -19.766 -8 1 98.94 148 SER B CA 1
ATOM 2951 C C . SER B 1 148 ? 9.398 -18.438 -8.617 1 98.94 148 SER B C 1
ATOM 2953 O O . SER B 1 148 ? 9.344 -17.422 -7.934 1 98.94 148 SER B O 1
ATOM 2955 N N . VAL B 1 149 ? 9.195 -18.469 -9.93 1 98.88 149 VAL B N 1
ATOM 2956 C CA . VAL B 1 149 ? 8.891 -17.234 -10.648 1 98.88 149 VAL B CA 1
ATOM 2957 C C . VAL B 1 149 ? 7.555 -17.375 -11.375 1 98.88 149 VAL B C 1
ATOM 2959 O O . VAL B 1 149 ? 7.43 -18.188 -12.297 1 98.88 149 VAL B O 1
ATOM 2962 N N . PHE B 1 150 ? 6.539 -16.641 -10.914 1 98.75 150 PHE B N 1
ATOM 2963 C CA . PHE B 1 150 ? 5.23 -16.547 -11.555 1 98.75 150 PHE B CA 1
ATOM 2964 C C . PHE B 1 150 ? 5.023 -15.156 -12.156 1 98.75 150 PHE B C 1
ATOM 2966 O O . PHE B 1 150 ? 3.93 -14.594 -12.078 1 98.75 150 PHE B O 1
ATOM 2973 N N . GLN B 1 151 ? 6.055 -14.609 -12.695 1 98.44 151 GLN B N 1
ATOM 2974 C CA . GLN B 1 151 ? 6.027 -13.258 -13.25 1 98.44 151 GLN B CA 1
ATOM 2975 C C . GLN B 1 151 ? 5.16 -13.195 -14.5 1 98.44 151 GLN B C 1
ATOM 2977 O O . GLN B 1 151 ? 5.273 -14.039 -15.391 1 98.44 151 GLN B O 1
ATOM 2982 N N . GLU B 1 152 ? 4.297 -12.117 -14.664 1 98.5 152 GLU B N 1
ATOM 2983 C CA . GLU B 1 152 ? 3.467 -11.844 -15.836 1 98.5 152 GLU B CA 1
ATOM 2984 C C . GLU B 1 152 ? 2.67 -13.086 -16.25 1 98.5 152 GLU B C 1
ATOM 2986 O O . GLU B 1 152 ? 2.609 -13.43 -17.422 1 98.5 152 GLU B O 1
ATOM 2991 N N . VAL B 1 153 ? 2.168 -13.773 -15.289 1 98.5 153 VAL B N 1
ATOM 2992 C CA . VAL B 1 153 ? 1.287 -14.906 -15.547 1 98.5 153 VAL B CA 1
ATOM 2993 C C . VAL B 1 153 ? -0.153 -14.422 -15.688 1 98.5 153 VAL B C 1
ATOM 2995 O O . VAL B 1 153 ? -0.606 -13.57 -14.922 1 98.5 153 VAL B O 1
ATOM 2998 N N . LYS B 1 154 ? -0.812 -14.781 -16.688 1 97.56 154 LYS B N 1
ATOM 2999 C CA . LYS B 1 154 ? -2.248 -14.562 -16.828 1 97.56 154 LYS B CA 1
ATOM 3000 C C . LYS B 1 154 ? -3.039 -15.727 -16.25 1 97.56 154 LYS B C 1
ATOM 3002 O O . LYS B 1 154 ? -3.051 -16.828 -16.812 1 97.56 154 LYS B O 1
ATOM 3007 N N . GLY B 1 155 ? -3.691 -15.43 -15.172 1 92.25 155 GLY B N 1
ATOM 3008 C CA . GLY B 1 155 ? -4.316 -16.531 -14.453 1 92.25 155 GLY B CA 1
ATOM 3009 C C . GLY B 1 155 ? -5.828 -16.406 -14.383 1 92.25 155 GLY B C 1
ATOM 3010 O O . GLY B 1 155 ? -6.367 -15.32 -14.203 1 92.25 155 GLY B O 1
ATOM 3011 N N . ASP B 1 156 ? -6.449 -17.5 -14.633 1 90.56 156 ASP B N 1
ATOM 3012 C CA . ASP B 1 156 ? -7.875 -17.703 -14.398 1 90.56 156 ASP B CA 1
ATOM 3013 C C . ASP B 1 156 ? -8.125 -18.953 -13.562 1 90.56 156 ASP B C 1
ATOM 3015 O O . ASP B 1 156 ? -7.848 -20.078 -14.008 1 90.56 156 ASP B O 1
ATOM 3019 N N . ASN B 1 157 ? -8.656 -18.812 -12.266 1 93.81 157 ASN B N 1
ATOM 3020 C CA . ASN B 1 157 ? -8.906 -19.906 -11.336 1 93.81 157 ASN B CA 1
ATOM 3021 C C . ASN B 1 157 ? -7.609 -20.578 -10.891 1 93.81 157 ASN B C 1
ATOM 3023 O O . ASN B 1 157 ? -7.418 -21.781 -11.102 1 93.81 157 ASN B O 1
ATOM 3027 N N . LEU B 1 158 ? -6.754 -19.828 -10.328 1 96.25 158 LEU B N 1
ATOM 3028 C CA . LEU B 1 158 ? -5.492 -20.266 -9.742 1 96.25 158 LEU B CA 1
ATOM 3029 C C . LEU B 1 158 ? -5.641 -20.469 -8.234 1 96.25 158 LEU B C 1
ATOM 3031 O O . LEU B 1 158 ? -6.18 -19.594 -7.539 1 96.25 158 LEU B O 1
ATOM 3035 N N . VAL B 1 159 ? -5.215 -21.609 -7.793 1 97.56 159 VAL B N 1
ATOM 3036 C CA . VAL B 1 159 ? -5.355 -21.938 -6.379 1 97.56 159 VAL B CA 1
ATOM 3037 C C . VAL B 1 159 ? -3.998 -22.328 -5.801 1 97.56 159 VAL B C 1
ATOM 3039 O O . VAL B 1 159 ? -3.275 -23.141 -6.383 1 97.56 159 VAL B O 1
ATOM 3042 N N . PHE B 1 160 ? -3.617 -21.719 -4.676 1 98.12 160 PHE B N 1
ATOM 3043 C CA . PHE B 1 160 ? -2.492 -22.109 -3.836 1 98.12 160 PHE B CA 1
ATOM 3044 C C . PHE B 1 160 ? -2.967 -22.484 -2.439 1 98.12 160 PHE B C 1
ATOM 3046 O O . PHE B 1 160 ? -3.66 -21.719 -1.777 1 98.12 160 PHE B O 1
ATOM 3053 N N . GLU B 1 161 ? -2.672 -23.625 -2.023 1 98.31 161 GLU B N 1
ATOM 3054 C CA . GLU B 1 161 ? -3.012 -24.047 -0.667 1 98.31 161 GLU B CA 1
ATOM 3055 C C . GLU B 1 161 ? -1.868 -24.828 -0.028 1 98.31 161 GLU B C 1
ATOM 3057 O O . GLU B 1 161 ? -1.266 -25.688 -0.67 1 98.31 161 GLU B O 1
ATOM 3062 N N . TYR B 1 162 ? -1.548 -24.5 1.234 1 98.69 162 TYR B N 1
ATOM 3063 C CA . TYR B 1 162 ? -0.506 -25.172 2.004 1 98.69 162 TYR B CA 1
ATOM 3064 C C . TYR B 1 162 ? 0.782 -25.281 1.195 1 98.69 162 TYR B C 1
ATOM 3066 O O . TYR B 1 162 ? 1.381 -26.359 1.114 1 98.69 162 TYR B O 1
ATOM 3074 N N . THR B 1 163 ? 1.124 -24.219 0.584 1 98.81 163 THR B N 1
ATOM 3075 C CA . THR B 1 163 ? 2.281 -24.156 -0.302 1 98.81 163 THR B CA 1
ATOM 3076 C C . THR B 1 163 ? 3.297 -23.141 0.201 1 98.81 163 THR B C 1
ATOM 3078 O O . THR B 1 163 ? 2.922 -22.062 0.676 1 98.81 163 THR B O 1
ATOM 3081 N N . ASN B 1 164 ? 4.574 -23.469 0.173 1 98.94 164 ASN B N 1
ATOM 3082 C CA . ASN B 1 164 ? 5.652 -22.531 0.478 1 98.94 164 ASN B CA 1
ATOM 3083 C C . ASN B 1 164 ? 5.996 -21.656 -0.729 1 98.94 164 ASN B C 1
ATOM 3085 O O . ASN B 1 164 ? 6.57 -22.141 -1.706 1 98.94 164 ASN B O 1
ATOM 3089 N N . LEU B 1 165 ? 5.645 -20.453 -0.658 1 98.81 165 LEU B N 1
ATOM 3090 C CA . LEU B 1 165 ? 5.902 -19.5 -1.732 1 98.81 165 LEU B CA 1
ATOM 3091 C C . LEU B 1 165 ? 6.93 -18.469 -1.299 1 98.81 165 LEU B C 1
ATOM 3093 O O . LEU B 1 165 ? 6.953 -17.344 -1.83 1 98.81 165 LEU B O 1
ATOM 3097 N N . LYS B 1 166 ? 7.734 -18.828 -0.293 1 98.69 166 LYS B N 1
ATOM 3098 C CA . LYS B 1 166 ? 8.781 -17.922 0.182 1 98.69 166 LYS B CA 1
ATOM 3099 C C . LYS B 1 166 ? 9.641 -17.422 -0.974 1 98.69 166 LYS B C 1
ATOM 3101 O O . LYS B 1 166 ? 10.117 -18.219 -1.787 1 98.69 166 LYS B O 1
ATOM 3106 N N . LYS B 1 167 ? 9.789 -16.109 -1.122 1 98.56 167 LYS B N 1
ATOM 3107 C CA . LYS B 1 167 ? 10.633 -15.422 -2.098 1 98.56 167 LYS B CA 1
ATOM 3108 C C . LYS B 1 167 ? 10.18 -15.719 -3.523 1 98.56 167 LYS B C 1
ATOM 3110 O O . LYS B 1 167 ? 10.969 -15.617 -4.465 1 98.56 167 LYS B O 1
ATOM 3115 N N . ALA B 1 168 ? 8.992 -16.172 -3.705 1 98.81 168 ALA B N 1
ATOM 3116 C CA . ALA B 1 168 ? 8.461 -16.312 -5.055 1 98.81 168 ALA B CA 1
ATOM 3117 C C . ALA B 1 168 ? 8.172 -14.961 -5.684 1 98.81 168 ALA B C 1
ATOM 3119 O O . ALA B 1 168 ? 7.871 -13.992 -4.98 1 98.81 168 ALA B O 1
ATOM 3120 N N . ASN B 1 169 ? 8.312 -14.859 -6.949 1 98.75 169 ASN B N 1
ATOM 3121 C CA . ASN B 1 169 ? 8.094 -13.633 -7.707 1 98.75 169 ASN B CA 1
ATOM 3122 C C . ASN B 1 169 ? 6.758 -13.648 -8.438 1 98.75 169 ASN B C 1
ATOM 3124 O O . ASN B 1 169 ? 6.531 -14.492 -9.312 1 98.75 169 ASN B O 1
ATOM 3128 N N . PHE B 1 170 ? 5.824 -12.688 -8.125 1 98.5 170 PHE B N 1
ATOM 3129 C CA . PHE B 1 170 ? 4.508 -12.609 -8.75 1 98.5 170 PHE B CA 1
ATOM 3130 C C . PHE B 1 170 ? 4.34 -11.281 -9.484 1 98.5 170 PHE B C 1
ATOM 3132 O O . PHE B 1 170 ? 3.215 -10.859 -9.766 1 98.5 170 PHE B O 1
ATOM 3139 N N . ASN B 1 171 ? 5.438 -10.609 -9.781 1 97.75 171 ASN B N 1
ATOM 3140 C CA . ASN B 1 171 ? 5.34 -9.305 -10.43 1 97.75 171 ASN B CA 1
ATOM 3141 C C . ASN B 1 171 ? 4.578 -9.391 -11.75 1 97.75 171 ASN B C 1
ATOM 3143 O O . ASN B 1 171 ? 4.895 -10.227 -12.594 1 97.75 171 ASN B O 1
ATOM 3147 N N . GLY B 1 172 ? 3.578 -8.516 -11.906 1 97.62 172 GLY B N 1
ATOM 3148 C CA . GLY B 1 172 ? 2.797 -8.484 -13.133 1 97.62 172 GLY B CA 1
ATOM 3149 C C . GLY B 1 172 ? 1.684 -9.516 -13.156 1 97.62 172 GLY B C 1
ATOM 3150 O O . GLY B 1 172 ? 0.959 -9.633 -14.148 1 97.62 172 GLY B O 1
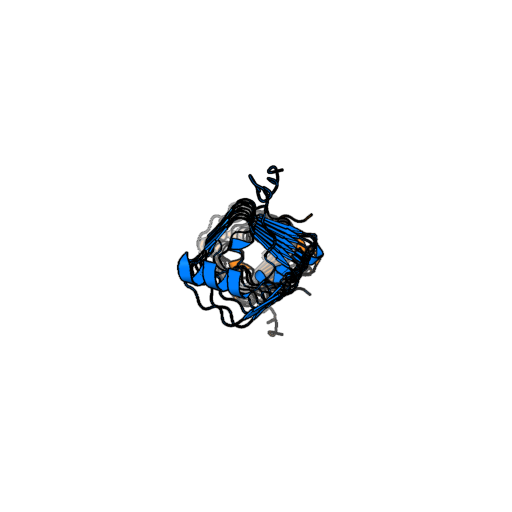ATOM 3151 N N . THR B 1 173 ? 1.561 -10.242 -12.141 1 98.31 173 THR B N 1
ATOM 3152 C CA . THR B 1 173 ? 0.507 -11.25 -12.039 1 98.31 173 THR B CA 1
ATOM 3153 C C . THR B 1 173 ? -0.598 -10.773 -11.102 1 98.31 173 THR B C 1
ATOM 3155 O O . THR B 1 173 ? -0.352 -10.539 -9.914 1 98.31 173 THR B O 1
ATOM 3158 N N . LYS B 1 174 ? -1.842 -10.648 -11.602 1 97.62 174 LYS B N 1
ATOM 3159 C CA . LYS B 1 174 ? -2.971 -10.219 -10.781 1 97.62 174 LYS B CA 1
ATOM 3160 C C . LYS B 1 174 ? -3.426 -11.336 -9.852 1 97.62 174 LYS B C 1
ATOM 3162 O O . LYS B 1 174 ? -3.734 -12.445 -10.297 1 97.62 174 LYS B O 1
ATOM 3167 N N . LEU B 1 175 ? -3.57 -11.039 -8.617 1 97.19 175 LEU B N 1
ATOM 3168 C CA . LEU B 1 175 ? -3.822 -12.102 -7.641 1 97.19 175 LEU B CA 1
ATOM 3169 C C . LEU B 1 175 ? -5.211 -11.953 -7.031 1 97.19 175 LEU B C 1
ATOM 3171 O O . LEU B 1 175 ? -5.523 -12.602 -6.027 1 97.19 175 LEU B O 1
ATOM 3175 N N . SER B 1 176 ? -6.008 -11.078 -7.688 1 96.69 176 SER B N 1
ATOM 3176 C CA . SER B 1 176 ? -7.344 -10.828 -7.156 1 96.69 176 SER B CA 1
ATOM 3177 C C . SER B 1 176 ? -8.109 -12.133 -6.953 1 96.69 176 SER B C 1
ATOM 3179 O O . SER B 1 176 ? -8.156 -12.977 -7.852 1 96.69 176 SER B O 1
ATOM 3181 N N . GLY B 1 177 ? -8.594 -12.281 -5.738 1 95.88 177 GLY B N 1
ATOM 3182 C CA . GLY B 1 177 ? -9.445 -13.414 -5.43 1 95.88 177 GLY B CA 1
ATOM 3183 C C . GLY B 1 177 ? -8.68 -14.617 -4.922 1 95.88 177 GLY B C 1
ATOM 3184 O O . GLY B 1 177 ? -9.273 -15.594 -4.465 1 95.88 177 GLY B O 1
ATOM 3185 N N . ILE B 1 178 ? -7.469 -14.656 -5 1 97.38 178 ILE B N 1
ATOM 3186 C CA . ILE B 1 178 ? -6.676 -15.797 -4.555 1 97.38 178 ILE B CA 1
ATOM 3187 C C . ILE B 1 178 ? -6.457 -15.719 -3.047 1 97.38 178 ILE B C 1
ATOM 3189 O O . ILE B 1 178 ? -6.137 -14.656 -2.516 1 97.38 178 ILE B O 1
ATOM 3193 N N . ASP B 1 179 ? -6.656 -16.781 -2.355 1 98 179 ASP B N 1
ATOM 3194 C CA . ASP B 1 179 ? -6.484 -16.891 -0.909 1 98 179 ASP B CA 1
ATOM 3195 C C . ASP B 1 179 ? -5.098 -17.422 -0.557 1 98 179 ASP B C 1
ATOM 3197 O O . ASP B 1 179 ? -4.766 -18.562 -0.883 1 98 179 ASP B O 1
ATOM 3201 N N . PHE B 1 180 ? -4.32 -16.641 0.181 1 98.44 180 PHE B N 1
ATOM 3202 C CA . PHE B 1 180 ? -2.949 -17.031 0.503 1 98.44 180 PHE B CA 1
ATOM 3203 C C . PHE B 1 180 ? -2.822 -17.391 1.978 1 98.44 180 PHE B C 1
ATOM 3205 O O . PHE B 1 180 ? -1.725 -17.688 2.457 1 98.44 180 PHE B O 1
ATOM 3212 N N . THR B 1 181 ? -3.926 -17.5 2.707 1 98.25 181 THR B N 1
ATOM 3213 C CA . THR B 1 181 ? -3.908 -17.562 4.164 1 98.25 181 THR B CA 1
ATOM 3214 C C . THR B 1 181 ? -3.164 -18.812 4.637 1 98.25 181 THR B C 1
ATOM 3216 O O . THR B 1 181 ? -2.57 -18.812 5.715 1 98.25 181 THR B O 1
ATOM 3219 N N . THR B 1 182 ? -3.148 -19.859 3.834 1 98.44 182 THR B N 1
ATOM 3220 C CA . THR B 1 182 ? -2.508 -21.094 4.266 1 98.44 182 THR B CA 1
ATOM 3221 C C . THR B 1 182 ? -1.081 -21.188 3.732 1 98.44 182 THR B C 1
ATOM 3223 O O . THR B 1 182 ? -0.374 -22.156 3.99 1 98.44 182 THR B O 1
ATOM 3226 N N . ASN B 1 183 ? -0.648 -20.266 2.986 1 98.69 183 ASN B N 1
ATOM 3227 C CA . ASN B 1 183 ? 0.635 -20.312 2.295 1 98.69 183 ASN B CA 1
ATOM 3228 C C . ASN B 1 183 ? 1.704 -19.516 3.037 1 98.69 183 ASN B C 1
ATOM 3230 O O . ASN B 1 183 ? 1.384 -18.609 3.809 1 98.69 183 ASN B O 1
ATOM 3234 N N . ASN B 1 184 ? 2.906 -19.906 2.904 1 98.62 184 ASN B N 1
ATOM 3235 C CA . ASN B 1 184 ? 4.027 -19.078 3.324 1 98.62 184 ASN B CA 1
ATOM 3236 C C . ASN B 1 184 ? 4.422 -18.078 2.238 1 98.62 184 ASN B C 1
ATOM 3238 O O . ASN B 1 184 ? 4.891 -18.469 1.169 1 98.62 184 ASN B O 1
ATOM 3242 N N . ILE B 1 185 ? 4.273 -16.812 2.527 1 98.19 185 ILE B N 1
ATOM 3243 C CA . ILE B 1 185 ? 4.531 -15.828 1.484 1 98.19 185 ILE B CA 1
ATOM 3244 C C . ILE B 1 185 ? 5.676 -14.914 1.91 1 98.19 185 ILE B C 1
ATOM 3246 O O . ILE B 1 185 ? 5.781 -13.781 1.438 1 98.19 185 ILE B O 1
ATOM 3250 N N . GLU B 1 186 ? 6.496 -15.336 2.836 1 97.06 186 GLU B N 1
ATOM 3251 C CA . GLU B 1 186 ? 7.613 -14.523 3.303 1 97.06 186 GLU B CA 1
ATOM 3252 C C . GLU B 1 186 ? 8.508 -14.094 2.141 1 97.06 186 GLU B C 1
ATOM 3254 O O . GLU B 1 186 ? 8.977 -14.93 1.373 1 97.06 186 GLU B O 1
ATOM 3259 N N . GLY B 1 187 ? 8.703 -12.805 1.988 1 96.25 187 GLY B N 1
ATOM 3260 C CA . GLY B 1 187 ? 9.625 -12.289 0.983 1 96.25 187 GLY B CA 1
ATOM 3261 C C . GLY B 1 187 ? 9.055 -12.336 -0.422 1 96.25 187 GLY B C 1
ATOM 3262 O O . GLY B 1 187 ? 9.797 -12.203 -1.4 1 96.25 187 GLY B O 1
ATOM 3263 N N . ILE B 1 188 ? 7.867 -12.57 -0.525 1 97.5 188 ILE B N 1
ATOM 3264 C CA . ILE B 1 188 ? 7.23 -12.625 -1.837 1 97.5 188 ILE B CA 1
ATOM 3265 C C . ILE B 1 188 ? 7.457 -11.312 -2.578 1 97.5 188 ILE B C 1
ATOM 3267 O O . ILE B 1 188 ? 7.473 -10.242 -1.967 1 97.5 188 ILE B O 1
ATOM 3271 N N . GLU B 1 189 ? 7.754 -11.391 -3.82 1 97.12 189 GLU B N 1
ATOM 3272 C CA . GLU B 1 189 ? 7.898 -10.211 -4.672 1 97.12 189 GLU B CA 1
ATOM 3273 C C . GLU B 1 189 ? 6.625 -9.953 -5.477 1 97.12 189 GLU B C 1
ATOM 3275 O O . GLU B 1 189 ? 6.242 -10.773 -6.316 1 97.12 189 GLU B O 1
ATOM 3280 N N . ILE B 1 190 ? 6 -8.836 -5.27 1 96.19 190 ILE B N 1
ATOM 3281 C CA . ILE B 1 190 ? 4.734 -8.523 -5.926 1 96.19 190 ILE B CA 1
ATOM 3282 C C . ILE B 1 190 ? 4.492 -7.02 -5.902 1 96.19 190 ILE B C 1
ATOM 3284 O O . ILE B 1 190 ? 4.883 -6.336 -4.953 1 96.19 190 ILE B O 1
ATOM 3288 N N . GLY B 1 191 ? 3.908 -6.516 -6.934 1 93.69 191 GLY B N 1
ATOM 3289 C CA . GLY B 1 191 ? 3.539 -5.105 -6.961 1 93.69 191 GLY B CA 1
ATOM 3290 C C . GLY B 1 191 ? 2.219 -4.82 -6.27 1 93.69 191 GLY B C 1
ATOM 3291 O O . GLY B 1 191 ? 1.353 -5.695 -6.191 1 93.69 191 GLY B O 1
ATOM 3292 N N . ILE B 1 192 ? 2.006 -3.557 -5.82 1 90.75 192 ILE B N 1
ATOM 3293 C CA . ILE B 1 192 ? 0.808 -3.143 -5.098 1 90.75 192 ILE B CA 1
ATOM 3294 C C . ILE B 1 192 ? -0.417 -3.305 -5.996 1 90.75 192 ILE B C 1
ATOM 3296 O O . ILE B 1 192 ? -1.48 -3.725 -5.535 1 90.75 192 ILE B O 1
ATOM 3300 N N . ASP B 1 193 ? -0.24 -3.037 -7.285 1 91.81 193 ASP B N 1
ATOM 3301 C CA . ASP B 1 193 ? -1.354 -3.131 -8.227 1 91.81 193 ASP B CA 1
ATOM 3302 C C . ASP B 1 193 ? -1.777 -4.582 -8.43 1 91.81 193 ASP B C 1
ATOM 3304 O O . ASP B 1 193 ? -2.918 -4.855 -8.812 1 91.81 193 ASP B O 1
ATOM 3308 N N . ASP B 1 194 ? -0.867 -5.457 -8.203 1 95.81 194 ASP B N 1
ATOM 3309 C CA . ASP B 1 194 ? -1.116 -6.863 -8.5 1 95.81 194 ASP B CA 1
ATOM 3310 C C . ASP B 1 194 ? -1.765 -7.57 -7.312 1 95.81 194 ASP B C 1
ATOM 3312 O O . ASP B 1 194 ? -2.432 -8.594 -7.48 1 95.81 194 ASP B O 1
ATOM 3316 N N . ILE B 1 195 ? -1.635 -7.02 -6.211 1 96.12 195 ILE B N 1
ATOM 3317 C CA . ILE B 1 195 ? -1.997 -7.738 -4.992 1 96.12 195 ILE B CA 1
ATOM 3318 C C . ILE B 1 195 ? -3.451 -7.441 -4.629 1 96.12 195 ILE B C 1
ATOM 3320 O O . ILE B 1 195 ? -4.039 -8.125 -3.787 1 96.12 195 ILE B O 1
ATOM 3324 N N . ARG B 1 196 ? -4.031 -6.43 -5.258 1 95.31 196 ARG B N 1
ATOM 3325 C CA . ARG B 1 196 ? -5.379 -5.984 -4.934 1 95.31 196 ARG B CA 1
ATOM 3326 C C . ARG B 1 196 ? -6.379 -7.129 -5.047 1 95.31 196 ARG B C 1
ATOM 3328 O O . ARG B 1 196 ? -6.395 -7.852 -6.047 1 95.31 196 ARG B O 1
ATOM 3335 N N . GLY B 1 197 ? -7.234 -7.316 -3.979 1 96.5 197 GLY B N 1
ATOM 3336 C CA . GLY B 1 197 ? -8.281 -8.32 -3.986 1 96.5 197 GLY B CA 1
ATOM 3337 C C . GLY B 1 197 ? -7.816 -9.672 -3.469 1 96.5 197 GLY B C 1
ATOM 3338 O O . GLY B 1 197 ? -8.625 -10.578 -3.271 1 96.5 197 GLY B O 1
ATOM 3339 N N . ALA B 1 198 ? -6.551 -9.883 -3.314 1 97.56 198 ALA B N 1
ATOM 3340 C CA . ALA B 1 198 ? -6.031 -11.133 -2.764 1 97.56 198 ALA B CA 1
ATOM 3341 C C . ALA B 1 198 ? -6.305 -11.227 -1.266 1 97.56 198 ALA B C 1
ATOM 3343 O O . ALA B 1 198 ? -6.52 -10.211 -0.603 1 97.56 198 ALA B O 1
ATOM 3344 N N . ILE B 1 199 ? -6.367 -12.352 -0.779 1 97.94 199 ILE B N 1
ATOM 3345 C CA . ILE B 1 199 ? -6.762 -12.609 0.602 1 97.94 199 ILE B CA 1
ATOM 3346 C C . ILE B 1 199 ? -5.547 -13.062 1.409 1 97.94 199 ILE B C 1
ATOM 3348 O O . ILE B 1 199 ? -4.836 -13.984 1.004 1 97.94 199 ILE B O 1
ATOM 3352 N N . PHE B 1 200 ? -5.297 -12.43 2.557 1 97.56 200 PHE B N 1
ATOM 3353 C CA . PHE B 1 200 ? -4.172 -12.711 3.438 1 97.56 200 PHE B CA 1
ATOM 3354 C C . PHE B 1 200 ? -4.625 -12.781 4.891 1 97.56 200 PHE B C 1
ATOM 3356 O O . PHE B 1 200 ? -5.703 -12.297 5.234 1 97.56 200 PHE B O 1
ATOM 3363 N N . ASP B 1 201 ? -3.881 -13.492 5.711 1 96.44 201 ASP B N 1
ATOM 3364 C CA . ASP B 1 201 ? -4.137 -13.383 7.145 1 96.44 201 ASP B CA 1
ATOM 3365 C C . ASP B 1 201 ? -3.48 -12.133 7.727 1 96.44 201 ASP B C 1
ATOM 3367 O O . ASP B 1 201 ? -2.844 -11.359 7.004 1 96.44 201 ASP B O 1
ATOM 3371 N N . VAL B 1 202 ? -3.654 -11.898 9.047 1 94.06 202 VAL B N 1
ATOM 3372 C CA . VAL B 1 202 ? -3.229 -10.656 9.688 1 94.06 202 VAL B CA 1
ATOM 3373 C C . VAL B 1 202 ? -1.707 -10.539 9.625 1 94.06 202 VAL B C 1
ATOM 3375 O O . VAL B 1 202 ? -1.174 -9.484 9.273 1 94.06 202 VAL B O 1
ATOM 3378 N N . SER B 1 203 ? -1.059 -11.578 9.984 1 94.44 203 SER B N 1
ATOM 3379 C CA . SER B 1 203 ? 0.401 -11.562 9.984 1 94.44 203 SER B CA 1
ATOM 3380 C C . SER B 1 203 ? 0.949 -11.273 8.594 1 94.44 203 SER B C 1
ATOM 3382 O O . SER B 1 203 ? 1.869 -10.469 8.438 1 94.44 203 SER B O 1
ATOM 3384 N N . GLN B 1 204 ? 0.377 -11.961 7.586 1 95.75 204 GLN B N 1
ATOM 3385 C CA . GLN B 1 204 ? 0.771 -11.719 6.203 1 95.75 204 GLN B CA 1
ATOM 3386 C C . GLN B 1 204 ? 0.513 -10.266 5.805 1 95.75 204 GLN B C 1
ATOM 3388 O O . GLN B 1 204 ? 1.355 -9.633 5.164 1 95.75 204 GLN B O 1
ATOM 3393 N N . ALA B 1 205 ? -0.578 -9.758 6.207 1 94.12 205 ALA B N 1
ATOM 3394 C CA . ALA B 1 205 ? -0.95 -8.383 5.887 1 94.12 205 ALA B CA 1
ATOM 3395 C C . ALA B 1 205 ? 0.064 -7.398 6.449 1 94.12 205 ALA B C 1
ATOM 3397 O O . ALA B 1 205 ? 0.471 -6.457 5.766 1 94.12 205 ALA B O 1
ATOM 3398 N N . ILE B 1 206 ? 0.406 -7.59 7.641 1 92.12 206 ILE B N 1
ATOM 3399 C CA . ILE B 1 206 ? 1.398 -6.727 8.273 1 92.12 206 ILE B CA 1
ATOM 3400 C C . ILE B 1 206 ? 2.703 -6.773 7.48 1 92.12 206 ILE B C 1
ATOM 3402 O O . ILE B 1 206 ? 3.305 -5.73 7.203 1 92.12 206 ILE B O 1
ATOM 3406 N N . ASP B 1 207 ? 3.125 -7.926 7.109 1 93 207 ASP B N 1
ATOM 3407 C CA . ASP B 1 207 ? 4.352 -8.078 6.332 1 93 207 ASP B CA 1
ATOM 3408 C C . ASP B 1 207 ? 4.258 -7.328 5.004 1 93 207 ASP B C 1
ATOM 3410 O O . ASP B 1 207 ? 5.234 -6.727 4.551 1 93 207 ASP B O 1
ATOM 3414 N N . LEU B 1 208 ? 3.139 -7.363 4.449 1 94.44 208 LEU B N 1
ATOM 3415 C CA . LEU B 1 208 ? 2.928 -6.773 3.129 1 94.44 208 LEU B CA 1
ATOM 3416 C C . LEU B 1 208 ? 2.908 -5.25 3.211 1 94.44 208 LEU B C 1
ATOM 3418 O O . LEU B 1 208 ? 3.012 -4.57 2.188 1 94.44 208 LEU B O 1
ATOM 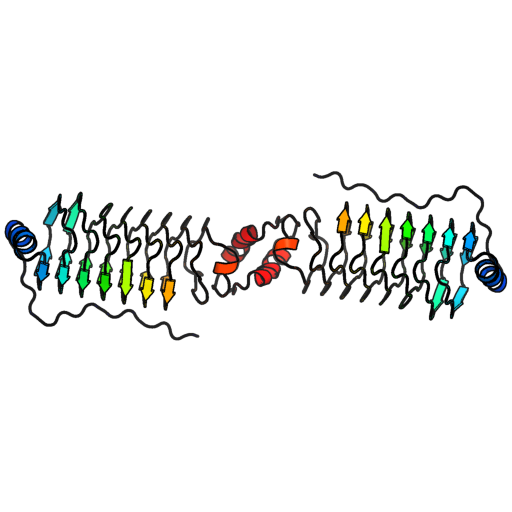3422 N N . THR B 1 209 ? 2.822 -4.648 4.43 1 92.62 209 THR B N 1
ATOM 3423 C CA . THR B 1 209 ? 2.826 -3.193 4.555 1 92.62 209 THR B CA 1
ATOM 3424 C C . THR B 1 209 ? 4.145 -2.613 4.047 1 92.62 209 THR B C 1
ATOM 3426 O O . THR B 1 209 ? 4.207 -1.442 3.664 1 92.62 209 THR B O 1
ATOM 3429 N N . LYS B 1 210 ? 5.133 -3.396 4.082 1 90.94 210 LYS B N 1
ATOM 3430 C CA . LYS B 1 210 ? 6.422 -2.961 3.555 1 90.94 210 LYS B CA 1
ATOM 3431 C C . LYS B 1 210 ? 6.305 -2.549 2.09 1 90.94 210 LYS B C 1
ATOM 3433 O O . LYS B 1 210 ? 7.09 -1.729 1.605 1 90.94 210 LYS B O 1
ATOM 3438 N N . LEU B 1 211 ? 5.34 -3.135 1.395 1 92.06 211 LEU B N 1
ATOM 3439 C CA . LEU B 1 211 ? 5.121 -2.781 -0.004 1 92.06 211 LEU B CA 1
ATOM 3440 C C . LEU B 1 211 ? 4.73 -1.312 -0.137 1 92.06 211 LEU B C 1
ATOM 3442 O O . LEU B 1 211 ? 4.992 -0.687 -1.166 1 92.06 211 LEU B O 1
ATOM 3446 N N . MET B 1 212 ? 4.188 -0.738 0.887 1 92.75 212 MET B N 1
ATOM 3447 C CA . MET B 1 212 ? 3.793 0.667 0.884 1 92.75 212 MET B CA 1
ATOM 3448 C C . MET B 1 212 ? 4.953 1.56 1.311 1 92.75 212 MET B C 1
ATOM 3450 O O . MET B 1 212 ? 4.887 2.781 1.168 1 92.75 212 MET B O 1
ATOM 3454 N N . GLY B 1 213 ? 5.977 0.995 1.813 1 93.5 213 GLY B N 1
ATOM 3455 C CA . GLY B 1 213 ? 7.152 1.751 2.223 1 93.5 213 GLY B CA 1
ATOM 3456 C C . GLY B 1 213 ? 6.973 2.453 3.557 1 93.5 213 GLY B C 1
ATOM 3457 O O . GLY B 1 213 ? 7.688 3.41 3.859 1 93.5 213 GLY B O 1
ATOM 3458 N N . ILE B 1 214 ? 5.906 2.119 4.312 1 95.94 214 ILE B N 1
ATOM 3459 C CA . ILE B 1 214 ? 5.723 2.738 5.621 1 95.94 214 ILE B CA 1
ATOM 3460 C C . ILE B 1 214 ? 6.688 2.117 6.629 1 95.94 214 ILE B C 1
ATOM 3462 O O . ILE B 1 214 ? 7.234 1.039 6.387 1 95.94 214 ILE B O 1
ATOM 3466 N N . ILE B 1 215 ? 6.984 2.809 7.633 1 96.25 215 ILE B N 1
ATOM 3467 C CA . ILE B 1 215 ? 7.828 2.338 8.727 1 96.25 215 ILE B CA 1
ATOM 3468 C C . ILE B 1 215 ? 6.961 2.01 9.945 1 96.25 215 ILE B C 1
ATOM 3470 O O . ILE B 1 215 ? 6.129 2.818 10.359 1 96.25 215 ILE B O 1
ATOM 3474 N N . ILE B 1 216 ? 7.098 0.779 10.469 1 94.94 216 ILE B N 1
ATOM 3475 C CA . ILE B 1 216 ? 6.32 0.383 11.641 1 94.94 216 ILE B CA 1
ATOM 3476 C C . ILE B 1 216 ? 7.176 0.522 12.898 1 94.94 216 ILE B C 1
ATOM 3478 O O . ILE B 1 216 ? 8.312 0.051 12.938 1 94.94 216 ILE B O 1
ATOM 3482 N N . LYS B 1 217 ? 6.672 1.216 13.852 1 92.88 217 LYS B N 1
ATOM 3483 C CA . LYS B 1 217 ? 7.332 1.428 15.133 1 92.88 217 LYS B CA 1
ATOM 3484 C C . LYS B 1 217 ? 6.453 0.964 16.297 1 92.88 217 LYS B C 1
ATOM 3486 O O . LYS B 1 217 ? 5.242 1.194 16.281 1 92.88 217 LYS B O 1
#

Nearest PDB structures (foldseek):
  6fls-assembly1_A  TM=9.339E-01  e=3.181E-17  Clostridium botulinum
  6zt4-assembly1_A  TM=6.452E-01  e=2.175E-10  Mycolicibacterium smegmatis MC2 155
  2j8k-assembly1_A  TM=7.169E-01  e=1.606E-07  Nostoc punctiforme
  4yc5-assembly1_A  TM=6.655E-01  e=1.119E-07  synthetic construct
  5dzb-assembly3_E  TM=4.087E-01  e=9.107E-08  synthetic construct

Secondary structure (DSSP, 8-state):
----PPPPPP---SPPEEP--HHHHHHHHHHHSEEEEEEEEEEEEE--B-TT-EEEEEEEEEEEEES-B-TT-EEEEEEEES-B-TT-B-TT-EEEEEEEES-B-TT-B-TT-EEEEEEEES-B-TT-B-TT-EEEEEEEES-B-TT-B-TT-EEEEEEEES-B-TT-B-TT---TT-B-TTSB-TT-B--HHHHTT-EE-HHHHHHHGGGGT-EE-/----PPPPPP---SPPEEP--HHHHHHHHHHHSEEEEEEEEEEEEE--B-TT-EEEEEEEEEEEEES-B-TT-EEEEEEEES-B-TT-B-TT-EEEEEEEES-B-TT-B-TT-EEEEEEEES-B-TT-B-TT-EEEEEEEES-B-TT-B-TT-EEEEEEEES-B-TT-B-TT---TT-B-TTSB-TT-B--HHHHTT-EE-HHHHHHHGGGGT-EE-